Protein 8EBL (pdb70)

Secondary structure (DSSP, 8-state):
----PPP-BS-EEEE-SSEEEEE--EEEETTTTEEEEEPPTTEEEEEETTT--EEEEE-EESPPPP-BS-EEEEETTEEEEE--EETTEE---EEEEE----SSS-EEEEE--BSPPPPSEES-EEEEETTEEEEE--EESPP-S--SS-EEE-TTHHHHSSS--EEE--EEEEETTTTEEE----BS-PPPPBBS-EEEEETTEEEEEEEEETTEEEEEEEEEETTT-BEEEE--SS--PPP-BS-EEEEEETTEEEEE--B-TT--B---EEEEETTTTEEEEE--S-TT---BS-EEEE-TTSEEEEE--BSS-TTSGGG--B---EEEEE-/--PPP-BS-EEEESSSEEEEE--EEEETTTTEEEEEPPTTEEEEEETTT--EEEEE-EESPPPP-BS-EEEEETTEEEEE--EETTEE---EEEEE----SSS-EEEEE--BSPPPPSEES-EEEEETTEEEEEEEEESPP-S--SS-EEE-TTHHHHSSS--EEEEEEEEEETTTTEEE----BS-PPPP-BS-EEEEETTEEEEEEEEETTEEEEEEEEEETTT-BEEEE--SS--PPP-BS-EEEE-SSSEEEEE--B-TT--B---EEEEETTTTEEEEE--S-TT---BS-EEEE-TTSEEEEE--BSS-TTSGGG--B---EEEEE-/-GGGTT-/-GGGTT-

GO terms:
  GO:0005634 nucleus (C, IDA)
  GO:0043161 proteasome-mediated ubiquitin-dependent protein catabolic process (P, IDA)
  GO:0031462 Cul2-RING ubiquitin ligase complex (C, IDA)
  GO:0140627 ubiquitin-dependent protein catabolic process via the C-end degron rule pathway (P, IDA)
  GO:1990756 ubiquitin-like ligase-substrate adaptor activity (F, IDA)
  GO:0005634 nucleus (C, EXP)
  GO:0005515 protein binding (F, IPI)
  GO:0031965 nuclear membrane (C, IDA)
  GO:0005654 nucleoplasm (C, IDA)
  GO:0016604 nuclear body (C, IDA)

InterPro domains:
  IPR015915 Kelch-type beta-propeller [G3DSA:2.120.10.80] (8-208)
  IPR015915 Kelch-type beta-propeller [G3DSA:2.120.10.80] (209-404)
  IPR015915 Kelch-type beta-propeller [SSF117281] (28-165)
  IPR015915 Kelch-type beta-propeller [SSF117281] (191-355)

Organism: Homo sapiens (NCBI:txid9606)

Nearest PDB structures (foldseek):
  8ebl-assembly2_B  TM=1.003E+00  e=2.496E-65  Homo sapiens
  8ebm-assembly2_B  TM=9.962E-01  e=3.429E-60  Homo sapiens
  8sgf-assembly2_B  TM=9.951E-01  e=8.489E-59  Homo sapiens
  8ebn-assembly1_A-2  TM=9.986E-01  e=2.554E-58  Homo sapiens
  8sh2-assembly1_C  TM=9.860E-01  e=4.710E-55  Homo sapiens

Structure (mmCIF, N/CA/C/O backbone):
data_8EBL
#
_entry.id   8EBL
#
_cell.length_a   49.480
_cell.length_b   84.482
_cell.length_c   90.729
_cell.angle_alpha   90.000
_cell.angle_beta   90.000
_cell.angle_gamma   90.000
#
_symmetry.space_group_name_H-M   'P 1 21 1'
#
loop_
_entity.id
_entity.type
_entity.pdbx_description
1 polymer 'Kelch domain-containing protein 2'
2 polymer GLU-ASP-SER-HIS-LYS-GLU-SER-ASN-ASP-CYS-SER-CYS-GLY-GLY
3 water water
#
loop_
_atom_site.group_PDB
_atom_site.id
_atom_site.type_symbol
_atom_site.label_atom_id
_atom_site.label_alt_id
_atom_site.label_comp_id
_atom_site.label_asym_id
_atom_site.label_entity_id
_atom_site.label_seq_id
_atom_site.pdbx_PDB_ins_code
_atom_site.Cartn_x
_atom_site.Cartn_y
_atom_site.Cartn_z
_atom_site.occupancy
_atom_site.B_iso_or_equiv
_atom_site.auth_seq_id
_atom_site.auth_comp_id
_atom_site.auth_asym_id
_atom_site.auth_atom_id
_atom_site.pdbx_PDB_model_num
ATOM 1 N N . GLU A 1 13 ? 33.015 -10.501 24.508 1.00 52.86 25 GLU A N 1
ATOM 2 C CA . GLU A 1 13 ? 32.051 -10.510 25.601 1.00 52.19 25 GLU A CA 1
ATOM 3 C C . GLU A 1 13 ? 32.771 -10.684 26.923 1.00 51.34 25 GLU A C 1
ATOM 4 O O . GLU A 1 13 ? 32.209 -11.197 27.883 1.00 52.42 25 GLU A O 1
ATOM 6 N N . LEU A 1 14 ? 34.031 -10.255 26.961 1.00 49.92 26 LEU A N 1
ATOM 7 C CA . LEU A 1 14 ? 34.805 -10.376 28.187 1.00 47.31 26 LEU A CA 1
ATOM 8 C C . LEU A 1 14 ? 34.274 -9.440 29.271 1.00 41.14 26 LEU A C 1
ATOM 9 O O . LEU A 1 14 ? 33.974 -9.887 30.383 1.00 42.55 26 LEU A O 1
ATOM 14 N N . ALA A 1 15 ? 34.072 -8.158 28.950 1.00 33.75 27 ALA A N 1
ATOM 15 C CA . ALA A 1 15 ? 33.886 -7.160 29.999 1.00 29.03 27 ALA A CA 1
ATOM 16 C C . ALA A 1 15 ? 32.594 -7.359 30.784 1.00 25.88 27 ALA A C 1
ATOM 17 O O . ALA A 1 15 ? 31.513 -7.589 30.234 1.00 25.74 27 ALA A O 1
ATOM 19 N N . CYS A 1 16 ? 32.700 -7.188 32.101 1.00 24.62 28 CYS A N 1
ATOM 20 C CA . CYS A 1 16 ? 31.509 -7.239 32.927 1.00 23.33 28 CYS A CA 1
ATOM 21 C C . CYS A 1 16 ? 31.769 -6.469 34.213 1.00 20.11 28 CYS A C 1
ATOM 22 O O . CYS A 1 16 ? 32.870 -6.585 34.769 1.00 22.11 28 CYS A O 1
ATOM 25 N N . PRO A 1 17 ? 30.808 -5.687 34.692 1.00 17.91 29 PRO A N 1
ATOM 26 C CA . PRO A 1 17 ? 31.041 -4.906 35.918 1.00 16.57 29 PRO A CA 1
ATOM 27 C C . PRO A 1 17 ? 31.143 -5.812 37.131 1.00 15.85 29 PRO A C 1
ATOM 28 O O . PRO A 1 17 ? 30.579 -6.909 37.167 1.00 17.23 29 PRO A O 1
ATOM 32 N N . ALA A 1 18 ? 31.904 -5.367 38.126 1.00 14.93 30 ALA A N 1
ATOM 33 C CA . ALA A 1 18 ? 31.947 -6.043 39.423 1.00 15.23 30 ALA A CA 1
ATOM 34 C C . ALA A 1 18 ? 30.556 -6.086 40.051 1.00 14.16 30 ALA A C 1
ATOM 35 O O . ALA A 1 18 ? 29.721 -5.207 39.828 1.00 14.26 30 ALA A O 1
ATOM 37 N N . GLU A 1 19 ? 30.325 -7.093 40.908 1.00 13.68 31 GLU A N 1
ATOM 38 C CA . GLU A 1 19 ? 29.090 -7.172 41.665 1.00 13.87 31 GLU A CA 1
ATOM 39 C C . GLU A 1 19 ? 28.922 -5.996 42.614 1.00 13.44 31 GLU A C 1
ATOM 40 O O . GLU A 1 19 ? 29.898 -5.381 43.047 1.00 15.22 31 GLU A O 1
ATOM 46 N N . ARG A 1 20 ? 27.665 -5.657 42.885 1.00 12.53 32 ARG A N 1
ATOM 47 C CA . ARG A 1 20 ? 27.398 -4.462 43.702 1.00 12.20 32 ARG A CA 1
ATOM 48 C C . ARG A 1 20 ? 25.944 -4.446 44.130 1.00 12.47 32 ARG A C 1
ATOM 49 O O . ARG A 1 20 ? 25.097 -5.022 43.440 1.00 13.14 32 ARG A O 1
ATOM 57 N N . SER A 1 21 ? 25.662 -3.750 45.243 1.00 11.57 33 SER A N 1
ATOM 58 C CA . SER A 1 21 ? 24.317 -3.337 45.614 1.00 12.32 33 SER A CA 1
ATOM 59 C C . SER A 1 21 ? 24.292 -1.826 45.783 1.00 11.43 33 SER A C 1
ATOM 60 O O . SER A 1 21 ? 25.337 -1.181 45.971 1.00 11.88 33 SER A O 1
ATOM 63 N N . GLY A 1 22 ? 23.079 -1.253 45.732 1.00 11.17 34 GLY A N 1
ATOM 64 C CA . GLY A 1 22 ? 22.969 0.190 46.010 1.00 10.72 34 GLY A CA 1
ATOM 65 C C . GLY A 1 22 ? 23.506 1.069 44.912 1.00 10.41 34 GLY A C 1
ATOM 66 O O . GLY A 1 22 ? 23.640 2.289 45.121 1.00 11.89 34 GLY A O 1
ATOM 67 N N . HIS A 1 23 ? 23.773 0.528 43.739 1.00 10.96 35 HIS A N 1
ATOM 68 C CA . HIS A 1 23 ? 24.146 1.288 42.537 1.00 11.07 35 HIS A CA 1
ATOM 69 C C . HIS A 1 23 ? 22.916 1.961 41.953 1.00 11.50 35 HIS A C 1
ATOM 70 O O . HIS A 1 23 ? 21.782 1.749 42.411 1.00 11.87 35 HIS A O 1
ATOM 77 N N . VAL A 1 24 ? 23.152 2.783 40.933 1.00 12.09 36 VAL A N 1
ATOM 78 C CA . VAL A 1 24 ? 22.030 3.256 40.120 1.00 12.21 36 VAL A CA 1
ATOM 79 C C . VAL A 1 24 ? 22.125 2.628 38.737 1.00 13.36 36 VAL A C 1
ATOM 80 O O . VAL A 1 24 ? 23.218 2.253 38.254 1.00 13.43 36 VAL A O 1
ATOM 84 N N . ALA A 1 25 ? 20.982 2.540 38.092 1.00 13.94 37 ALA A N 1
ATOM 85 C CA . ALA A 1 25 ? 20.909 2.116 36.702 1.00 14.86 37 ALA A CA 1
ATOM 86 C C . ALA A 1 25 ? 19.777 2.890 36.068 1.00 16.06 37 ALA A C 1
ATOM 87 O O . ALA A 1 25 ? 18.639 2.901 36.577 1.00 19.75 37 ALA A O 1
ATOM 89 N N . VAL A 1 26 ? 20.086 3.510 34.935 1.00 14.85 38 VAL A N 1
ATOM 90 C CA . VAL A 1 26 ? 19.125 4.306 34.201 1.00 16.58 38 VAL A CA 1
ATOM 91 C C . VAL A 1 26 ? 19.225 3.941 32.729 1.00 17.61 38 VAL A C 1
ATOM 92 O O . VAL A 1 26 ? 20.258 3.460 32.261 1.00 18.48 38 VAL A O 1
ATOM 96 N N . SER A 1 27 ? 18.162 4.203 31.996 1.00 19.65 39 SER A N 1
ATOM 97 C CA . SER A 1 27 ? 18.087 3.708 30.634 1.00 21.24 39 SER A CA 1
ATOM 98 C C . SER A 1 27 ? 17.513 4.750 29.703 1.00 25.21 39 SER A C 1
ATOM 99 O O . SER A 1 27 ? 16.596 5.462 30.062 1.00 27.19 39 SER A O 1
ATOM 102 N N . ASP A 1 28 ? 18.021 4.752 28.461 1.00 27.11 40 ASP A N 1
ATOM 103 C CA . ASP A 1 28 ? 17.452 5.530 27.368 1.00 30.61 40 ASP A CA 1
ATOM 104 C C . ASP A 1 28 ? 16.615 4.645 26.452 1.00 31.52 40 ASP A C 1
ATOM 105 O O . ASP A 1 28 ? 16.208 5.094 25.370 1.00 37.28 40 ASP A O 1
ATOM 110 N N . GLY A 1 29 ? 16.340 3.406 26.877 1.00 32.48 41 GLY A N 1
ATOM 111 C CA . GLY A 1 29 ? 15.590 2.398 26.132 1.00 33.40 41 GLY A CA 1
ATOM 112 C C . GLY A 1 29 ? 16.436 1.435 25.329 1.00 32.53 41 GLY A C 1
ATOM 113 O O . GLY A 1 29 ? 15.964 0.327 24.991 1.00 31.43 41 GLY A O 1
ATOM 114 N N . ARG A 1 30 ? 17.669 1.838 25.003 1.00 30.38 42 ARG A N 1
ATOM 115 C CA . ARG A 1 30 ? 18.647 1.038 24.272 1.00 29.80 42 ARG A CA 1
ATOM 116 C C . ARG A 1 30 ? 19.893 0.752 25.096 1.00 25.85 42 ARG A C 1
ATOM 117 O O . ARG A 1 30 ? 20.502 -0.308 24.958 1.00 28.87 42 ARG A O 1
ATOM 125 N N . HIS A 1 31 ? 20.284 1.664 25.974 1.00 20.66 43 HIS A N 1
ATOM 126 C CA . HIS A 1 31 ? 21.431 1.462 26.830 1.00 19.10 43 HIS A CA 1
ATOM 127 C C . HIS A 1 31 ? 20.982 1.562 28.274 1.00 18.25 43 HIS A C 1
ATOM 128 O O . HIS A 1 31 ? 20.072 2.345 28.609 1.00 20.73 43 HIS A O 1
ATOM 135 N N . MET A 1 32 ? 21.642 0.791 29.118 1.00 17.70 44 MET A N 1
ATOM 136 C CA . MET A 1 32 ? 21.453 0.906 30.548 1.00 17.60 44 MET A CA 1
ATOM 137 C C . MET A 1 32 ? 22.775 1.362 31.135 1.00 15.77 44 MET A C 1
ATOM 138 O O . MET A 1 32 ? 23.797 0.697 30.986 1.00 17.34 44 MET A O 1
ATOM 143 N N . PHE A 1 33 ? 22.769 2.525 31.785 1.00 15.35 45 PHE A N 1
ATOM 144 C CA . PHE A 1 33 ? 23.973 3.108 32.368 1.00 15.72 45 PHE A CA 1
ATOM 145 C C . PHE A 1 33 ? 23.982 2.785 33.848 1.00 14.96 45 PHE A C 1
ATOM 146 O O . PHE A 1 33 ? 23.003 3.067 34.567 1.00 15.90 45 PHE A O 1
ATOM 154 N N . VAL A 1 34 ? 25.089 2.220 34.317 1.00 14.34 46 VAL A N 1
ATOM 155 C CA . VAL A 1 34 ? 25.241 1.747 35.693 1.00 13.37 46 VAL A CA 1
ATOM 156 C C . VAL A 1 34 ? 26.384 2.495 36.363 1.00 13.14 46 VAL A C 1
ATOM 157 O O . VAL A 1 34 ? 27.486 2.611 35.801 1.00 14.44 46 VAL A O 1
ATOM 161 N N . TRP A 1 35 ? 26.126 3.008 37.574 1.00 12.96 47 TRP A N 1
ATOM 162 C CA . TRP A 1 35 ? 27.130 3.753 38.309 1.00 12.39 47 TRP A CA 1
ATOM 163 C C . TRP A 1 35 ? 27.040 3.414 39.787 1.00 11.95 47 TRP A C 1
ATOM 164 O O . TRP A 1 35 ? 25.948 3.224 40.339 1.00 12.74 47 TRP A O 1
ATOM 175 N N . GLY A 1 36 ? 28.188 3.412 40.434 1.00 12.74 48 GLY A N 1
ATOM 176 C CA . GLY A 1 36 ? 28.242 3.463 41.882 1.00 12.16 48 GLY A CA 1
ATOM 177 C C . GLY A 1 36 ? 27.883 2.138 42.561 1.00 11.56 48 GLY A C 1
ATOM 178 O O . GLY A 1 36 ? 28.047 1.039 41.994 1.00 12.62 48 GLY A O 1
ATOM 179 N N . GLY A 1 37 ? 27.381 2.250 43.819 1.00 11.29 49 GLY A N 1
ATOM 180 C CA . GLY A 1 37 ? 27.107 1.102 44.669 1.00 11.46 49 GLY A CA 1
ATOM 181 C C . GLY A 1 37 ? 28.285 0.699 45.503 1.00 11.55 49 GLY A C 1
ATOM 182 O O . GLY A 1 37 ? 29.339 1.359 45.526 1.00 13.35 49 GLY A O 1
ATOM 183 N N . TYR A 1 38 ? 28.111 -0.406 46.231 1.00 11.77 50 TYR A N 1
ATOM 184 C CA . TYR A 1 38 ? 29.176 -0.946 47.086 1.00 12.07 50 TYR A CA 1
ATOM 185 C C . TYR A 1 38 ? 29.201 -2.464 46.996 1.00 11.35 50 TYR A C 1
ATOM 186 O O . TYR A 1 38 ? 28.216 -3.080 46.570 1.00 11.91 50 TYR A O 1
ATOM 195 N N . LYS A 1 39 ? 30.329 -3.044 47.440 1.00 12.67 51 LYS A N 1
ATOM 196 C CA . LYS A 1 39 ? 30.481 -4.477 47.526 1.00 12.98 51 LYS A CA 1
ATOM 197 C C . LYS A 1 39 ? 31.385 -4.782 48.705 1.00 13.42 51 LYS A C 1
ATOM 198 O O . LYS A 1 39 ? 31.607 -3.911 49.564 1.00 13.74 51 LYS A O 1
ATOM 204 N N . SER A 1 40 ? 31.845 -6.034 48.820 1.00 13.52 52 SER A N 1
ATOM 205 C CA . SER A 1 40 ? 32.772 -6.427 49.863 1.00 14.79 52 SER A CA 1
ATOM 206 C C . SER A 1 40 ? 34.156 -6.666 49.268 1.00 15.70 52 SER A C 1
ATOM 207 O O . SER A 1 40 ? 34.298 -7.054 48.092 1.00 18.58 52 SER A O 1
ATOM 210 N N . ASN A 1 41 ? 35.167 -6.491 50.082 1.00 18.24 53 ASN A N 1
ATOM 211 C CA . ASN A 1 41 ? 36.529 -6.903 49.765 1.00 18.83 53 ASN A CA 1
ATOM 212 C C . ASN A 1 41 ? 36.890 -7.871 50.885 1.00 19.27 53 ASN A C 1
ATOM 213 O O . ASN A 1 41 ? 37.284 -7.446 51.971 1.00 21.83 53 ASN A O 1
ATOM 218 N N . GLN A 1 42 ? 36.733 -9.168 50.637 1.00 19.99 54 GLN A N 1
ATOM 219 C CA . GLN A 1 42 ? 36.842 -10.142 51.726 1.00 21.74 54 GLN A CA 1
ATOM 220 C C . GLN A 1 42 ? 38.271 -10.276 52.215 1.00 23.99 54 GLN A C 1
ATOM 221 O O . GLN A 1 42 ? 38.508 -10.453 53.423 1.00 26.12 54 GLN A O 1
ATOM 227 N N . VAL A 1 43 ? 39.239 -10.105 51.319 1.00 24.45 55 VAL A N 1
ATOM 228 C CA . VAL A 1 43 ? 40.636 -10.195 51.740 1.00 26.49 55 VAL A CA 1
ATOM 229 C C . VAL A 1 43 ? 40.958 -9.127 52.783 1.00 26.23 55 VAL A C 1
ATOM 230 O O . VAL A 1 43 ? 41.648 -9.394 53.775 1.00 28.65 55 VAL A O 1
ATOM 234 N N . ARG A 1 44 ? 40.482 -7.906 52.572 1.00 27.45 56 ARG A N 1
ATOM 235 C CA . ARG A 1 44 ? 40.722 -6.803 53.497 1.00 28.26 56 ARG A CA 1
ATOM 236 C C . ARG A 1 44 ? 39.675 -6.693 54.594 1.00 27.67 56 ARG A C 1
ATOM 237 O O . ARG A 1 44 ? 39.796 -5.823 55.463 1.00 28.65 56 ARG A O 1
ATOM 245 N N . GLY A 1 45 ? 38.648 -7.533 54.585 1.00 26.35 57 GLY A N 1
ATOM 246 C CA . GLY A 1 45 ? 37.615 -7.407 55.603 1.00 26.85 57 GLY A CA 1
ATOM 247 C C . GLY A 1 45 ? 36.811 -6.124 55.530 1.00 24.74 57 GLY A C 1
ATOM 248 O O . GLY A 1 45 ? 36.328 -5.638 56.559 1.00 26.42 57 GLY A O 1
ATOM 249 N N . LEU A 1 46 ? 36.559 -5.625 54.325 1.00 22.24 58 LEU A N 1
ATOM 250 C CA . LEU A 1 46 ? 35.826 -4.368 54.108 1.00 21.55 58 LEU A CA 1
ATOM 251 C C . LEU A 1 46 ? 34.476 -4.676 53.486 1.00 20.14 58 LEU A C 1
ATOM 252 O O . LEU A 1 46 ? 34.415 -5.253 52.398 1.00 22.56 58 LEU A O 1
ATOM 257 N N . TYR A 1 47 ? 33.390 -4.301 54.151 1.00 21.26 59 TYR A N 1
ATOM 258 C CA . TYR A 1 47 ? 32.035 -4.605 53.671 1.00 21.01 59 TYR A CA 1
ATOM 259 C C . TYR A 1 47 ? 31.288 -3.384 53.152 1.00 20.72 59 TYR A C 1
ATOM 260 O O . TYR A 1 47 ? 30.124 -3.484 52.799 1.00 20.98 59 TYR A O 1
ATOM 269 N N . ASP A 1 48 ? 31.936 -2.241 53.136 1.00 20.77 60 ASP A N 1
ATOM 270 C CA . ASP A 1 48 ? 31.462 -0.988 52.549 1.00 22.34 60 ASP A CA 1
ATOM 271 C C . ASP A 1 48 ? 32.440 -0.530 51.484 1.00 20.25 60 ASP A C 1
ATOM 272 O O . ASP A 1 48 ? 32.855 0.634 51.426 1.00 22.05 60 ASP A O 1
ATOM 277 N N . PHE A 1 49 ? 32.784 -1.437 50.587 1.00 16.90 61 PHE A N 1
ATOM 278 C CA . PHE A 1 49 ? 33.783 -1.154 49.565 1.00 16.58 61 PHE A CA 1
ATOM 279 C C . PHE A 1 49 ? 33.077 -0.534 48.360 1.00 15.64 61 PHE A C 1
ATOM 280 O O . PHE A 1 49 ? 32.527 -1.225 47.510 1.00 16.37 61 PHE A O 1
ATOM 288 N N . TYR A 1 50 ? 33.105 0.807 48.283 1.00 15.88 62 TYR A N 1
ATOM 289 C CA . TYR A 1 50 ? 32.362 1.494 47.218 1.00 15.18 62 TYR A CA 1
ATOM 290 C C . TYR A 1 50 ? 33.042 1.245 45.874 1.00 14.97 62 TYR A C 1
ATOM 291 O O . TYR A 1 50 ? 34.272 1.223 45.770 1.00 17.62 62 TYR A O 1
ATOM 300 N N . LEU A 1 51 ? 32.237 1.106 44.845 1.00 14.72 63 LEU A N 1
ATOM 301 C CA . LEU A 1 51 ? 32.761 0.922 43.507 1.00 14.91 63 LEU A CA 1
ATOM 302 C C . LEU A 1 51 ? 33.358 2.229 42.968 1.00 15.48 63 LEU A C 1
ATOM 303 O O . LEU A 1 51 ? 33.039 3.338 43.458 1.00 16.71 63 LEU A O 1
ATOM 308 N N . PRO A 1 52 ? 34.277 2.146 42.016 1.00 15.85 64 PRO A N 1
ATOM 309 C CA . PRO A 1 52 ? 35.038 3.346 41.586 1.00 17.02 64 PRO A CA 1
ATOM 310 C C . PRO A 1 52 ? 34.153 4.468 41.059 1.00 16.02 64 PRO A C 1
ATOM 311 O O . PRO A 1 52 ? 33.293 4.239 40.200 1.00 17.48 64 PRO A O 1
ATOM 315 N N . ARG A 1 53 ? 34.399 5.691 41.545 1.00 17.10 65 ARG A N 1
ATOM 316 C CA . ARG A 1 53 ? 33.530 6.804 41.197 1.00 16.31 65 ARG A CA 1
ATOM 317 C C . ARG A 1 53 ? 33.605 7.175 39.716 1.00 16.26 65 ARG A C 1
ATOM 318 O O . ARG A 1 53 ? 32.610 7.674 39.162 1.00 16.35 65 ARG A O 1
ATOM 326 N N . GLU A 1 54 ? 34.764 6.983 39.059 1.00 17.41 66 GLU A N 1
ATOM 327 C CA . GLU A 1 54 ? 34.924 7.478 37.695 1.00 17.95 66 GLU A CA 1
ATOM 328 C C . GLU A 1 54 ? 34.394 6.483 36.653 1.00 19.61 66 GLU A C 1
ATOM 329 O O . GLU A 1 54 ? 34.291 6.820 35.478 1.00 22.06 66 GLU A O 1
ATOM 335 N N . GLU A 1 55 ? 34.038 5.270 37.051 1.00 16.83 67 GLU A N 1
ATOM 336 C CA . GLU A 1 55 ? 33.542 4.286 36.080 1.00 17.15 67 GLU A CA 1
ATOM 337 C C . GLU A 1 55 ? 32.070 4.522 35.784 1.00 17.00 67 GLU A C 1
ATOM 338 O O . GLU A 1 55 ? 31.291 4.886 36.667 1.00 20.07 67 GLU A O 1
ATOM 344 N N . LEU A 1 56 ? 31.693 4.349 34.529 1.00 15.68 68 LEU A N 1
ATOM 345 C CA . LEU A 1 56 ? 30.304 4.283 34.121 1.00 15.56 68 LEU A CA 1
ATOM 346 C C . LEU A 1 56 ? 30.206 3.052 33.220 1.00 16.14 68 LEU A C 1
ATOM 347 O O . LEU A 1 56 ? 30.956 2.919 32.244 1.00 19.89 68 LEU A O 1
ATOM 352 N N . TRP A 1 57 ? 29.316 2.137 33.566 1.00 14.38 69 TRP A N 1
ATOM 353 C CA . TRP A 1 57 ? 29.184 0.906 32.779 1.00 14.69 69 TRP A CA 1
ATOM 354 C C . TRP A 1 57 ? 27.967 1.025 31.900 1.00 14.32 69 TRP A C 1
ATOM 355 O O . TRP A 1 57 ? 26.902 1.416 32.383 1.00 17.47 69 TRP A O 1
ATOM 366 N N . ILE A 1 58 ? 28.095 0.662 30.630 1.00 14.23 70 ILE A N 1
ATOM 367 C CA . ILE A 1 58 ? 26.990 0.760 29.695 1.00 15.16 70 ILE A CA 1
ATOM 368 C C . ILE A 1 58 ? 26.655 -0.653 29.246 1.00 14.79 70 ILE A C 1
ATOM 369 O O . ILE A 1 58 ? 27.491 -1.326 28.610 1.00 15.72 70 ILE A O 1
ATOM 374 N N . TYR A 1 59 ? 25.437 -1.095 29.533 1.00 14.78 71 TYR A N 1
ATOM 375 C CA . TYR A 1 59 ? 24.939 -2.392 29.077 1.00 15.78 71 TYR A CA 1
ATOM 376 C C . TYR A 1 59 ? 24.120 -2.128 27.823 1.00 16.08 71 TYR A C 1
ATOM 377 O O . TYR A 1 59 ? 23.165 -1.328 27.853 1.00 17.28 71 TYR A O 1
ATOM 386 N N . ASN A 1 60 ? 24.509 -2.743 26.704 1.00 16.21 72 ASN A N 1
ATOM 387 C CA . ASN A 1 60 ? 23.750 -2.551 25.477 1.00 18.52 72 ASN A CA 1
ATOM 388 C C . ASN A 1 60 ? 22.620 -3.570 25.454 1.00 20.19 72 ASN A C 1
ATOM 389 O O . ASN A 1 60 ? 22.858 -4.788 25.478 1.00 19.78 72 ASN A O 1
ATOM 394 N N . MET A 1 61 ? 21.392 -3.073 25.386 1.00 24.10 73 MET A N 1
ATOM 395 C CA . MET A 1 61 ? 20.249 -3.947 25.546 1.00 28.28 73 MET A CA 1
ATOM 396 C C . MET A 1 61 ? 20.068 -4.859 24.333 1.00 30.00 73 MET A C 1
ATOM 397 O O . MET A 1 61 ? 19.535 -5.963 24.480 1.00 33.93 73 MET A O 1
ATOM 402 N N . GLU A 1 62 ? 20.513 -4.429 23.148 1.00 28.62 74 GLU A N 1
ATOM 403 C CA . GLU A 1 62 ? 20.407 -5.308 21.969 1.00 30.59 74 GLU A CA 1
ATOM 404 C C . GLU A 1 62 ? 21.494 -6.380 21.943 1.00 27.92 74 GLU A C 1
ATOM 405 O O . GLU A 1 62 ? 21.213 -7.554 21.674 1.00 30.08 74 GLU A O 1
ATOM 411 N N . THR A 1 63 ? 22.740 -6.033 22.211 1.00 25.85 75 THR A N 1
ATOM 412 C CA . THR A 1 63 ? 23.800 -7.019 22.093 1.00 25.31 75 THR A CA 1
ATOM 413 C C . THR A 1 63 ? 24.052 -7.793 23.379 1.00 24.71 75 THR A C 1
ATOM 414 O O . THR A 1 63 ? 24.713 -8.838 23.344 1.00 27.08 75 THR A O 1
ATOM 418 N N . GLY A 1 64 ? 23.575 -7.302 24.518 1.00 22.59 76 GLY A N 1
ATOM 419 C CA . GLY A 1 64 ? 23.876 -7.970 25.785 1.00 22.36 76 GLY A CA 1
ATOM 420 C C . GLY A 1 64 ? 25.292 -7.799 26.279 1.00 21.48 76 GLY A C 1
ATOM 421 O O . GLY A 1 64 ? 25.718 -8.520 27.194 1.00 25.15 76 GLY A O 1
ATOM 422 N N . ARG A 1 65 ? 26.053 -6.869 25.698 1.00 18.48 77 ARG A N 1
ATOM 423 C CA . ARG A 1 65 ? 27.432 -6.652 26.089 1.00 18.41 77 ARG A CA 1
ATOM 424 C C . ARG A 1 65 ? 27.606 -5.383 26.896 1.00 17.71 77 ARG A C 1
ATOM 425 O O . ARG A 1 65 ? 26.814 -4.432 26.774 1.00 18.70 77 ARG A O 1
ATOM 433 N N . TRP A 1 66 ? 28.680 -5.359 27.675 1.00 18.20 78 TRP A N 1
ATOM 434 C CA . TRP A 1 66 ? 29.014 -4.241 28.534 1.00 16.19 78 TRP A CA 1
ATOM 435 C C . TRP A 1 66 ? 30.219 -3.484 28.000 1.00 17.81 78 TRP A C 1
ATOM 436 O O . TRP A 1 66 ? 31.150 -4.077 27.450 1.00 19.81 78 TRP A O 1
ATOM 447 N N . LYS A 1 67 ? 30.227 -2.166 28.221 1.00 16.55 79 LYS A N 1
ATOM 448 C CA . LYS A 1 67 ? 31.401 -1.347 27.965 1.00 16.05 79 LYS A CA 1
ATOM 449 C C . LYS A 1 67 ? 31.630 -0.467 29.184 1.00 15.45 79 LYS A C 1
ATOM 450 O O . LYS A 1 67 ? 30.688 0.16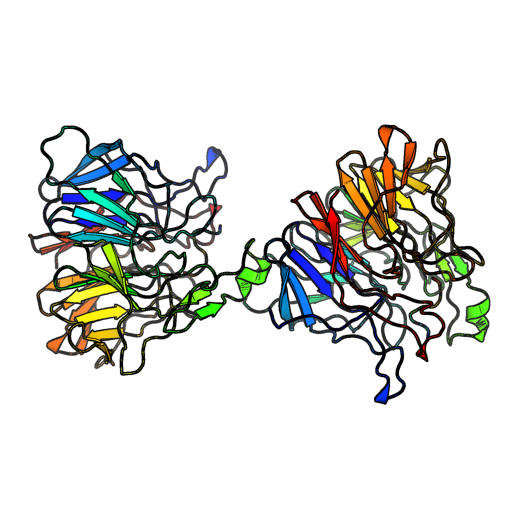3 29.689 1.00 16.46 79 LYS A O 1
ATOM 456 N N . LYS A 1 68 ? 32.872 -0.413 29.648 1.00 15.88 80 LYS A N 1
ATOM 457 C CA . LYS A 1 68 ? 33.259 0.464 30.747 1.00 15.67 80 LYS A CA 1
ATOM 458 C C . LYS A 1 68 ? 33.847 1.762 30.197 1.00 16.48 80 LYS A C 1
ATOM 459 O O . LYS A 1 68 ? 34.736 1.748 29.344 1.00 18.35 80 LYS A O 1
ATOM 465 N N . ILE A 1 69 ? 33.362 2.890 30.703 1.00 19.18 81 ILE A N 1
ATOM 466 C CA . ILE A 1 69 ? 33.825 4.221 30.334 1.00 21.96 81 ILE A CA 1
ATOM 467 C C . ILE A 1 69 ? 34.423 4.862 31.576 1.00 20.13 81 ILE A C 1
ATOM 468 O O . ILE A 1 69 ? 33.926 4.642 32.673 1.00 21.74 81 ILE A O 1
ATOM 473 N N . ASN A 1 70 ? 35.482 5.645 31.423 1.00 20.85 82 ASN A N 1
ATOM 474 C CA . ASN A 1 70 ? 35.981 6.467 32.522 1.00 22.50 82 ASN A CA 1
ATOM 475 C C . ASN A 1 70 ? 35.564 7.897 32.295 1.00 21.34 82 ASN A C 1
ATOM 476 O O . ASN A 1 70 ? 35.922 8.490 31.264 1.00 24.57 82 ASN A O 1
ATOM 481 N N . THR A 1 71 ? 34.792 8.429 33.238 1.00 20.06 83 THR A N 1
ATOM 482 C CA . THR A 1 71 ? 34.290 9.788 33.084 1.00 20.52 83 THR A CA 1
ATOM 483 C C . THR A 1 71 ? 35.232 10.777 33.727 1.00 21.78 83 THR A C 1
ATOM 484 O O . THR A 1 71 ? 36.093 10.428 34.525 1.00 23.55 83 THR A O 1
ATOM 488 N N . GLU A 1 72 ? 35.091 12.030 33.312 1.00 22.13 84 GLU A N 1
ATOM 489 C CA . GLU A 1 72 ? 35.870 13.120 33.890 1.00 24.79 84 GLU A CA 1
ATOM 490 C C . GLU A 1 72 ? 34.952 14.236 34.377 1.00 24.34 84 GLU A C 1
ATOM 491 O O . GLU A 1 72 ? 33.741 14.061 34.507 1.00 25.67 84 GLU A O 1
ATOM 497 N N . GLY A 1 73 ? 35.526 15.405 34.688 1.00 25.55 85 GLY A N 1
ATOM 498 C CA . GLY A 1 73 ? 34.719 16.506 35.187 1.00 26.18 85 GLY A CA 1
ATOM 499 C C . GLY A 1 73 ? 34.514 16.449 36.693 1.00 25.02 85 GLY A C 1
ATOM 500 O O . GLY A 1 73 ? 35.419 16.029 37.414 1.00 27.28 85 GLY A O 1
ATOM 501 N N . ASP A 1 74 ? 33.371 16.923 37.190 1.00 24.68 86 ASP A N 1
ATOM 502 C CA . ASP A 1 74 ? 33.110 16.969 38.635 1.00 25.28 86 ASP A CA 1
ATOM 503 C C . ASP A 1 74 ? 32.531 15.615 39.023 1.00 23.23 86 ASP A C 1
ATOM 504 O O . ASP A 1 74 ? 31.337 15.459 39.272 1.00 24.02 86 ASP A O 1
ATOM 509 N N . VAL A 1 75 ? 33.398 14.617 39.023 1.00 20.98 87 VAL A N 1
ATOM 510 C CA . VAL A 1 75 ? 32.909 13.254 39.250 1.00 18.99 87 VAL A CA 1
ATOM 511 C C . VAL A 1 75 ? 32.331 13.158 40.655 1.00 19.23 87 VAL A C 1
ATOM 512 O O . VAL A 1 75 ? 32.983 13.639 41.612 1.00 20.15 87 VAL A O 1
ATOM 516 N N . PRO A 1 76 ? 31.132 12.601 40.836 1.00 17.96 88 PRO A N 1
ATOM 517 C CA . PRO A 1 76 ? 30.573 12.481 42.182 1.00 17.26 88 PRO A CA 1
ATOM 518 C C . PRO A 1 76 ? 31.431 11.576 43.037 1.00 16.90 88 PRO A C 1
ATOM 519 O O . PRO A 1 76 ? 32.189 10.760 42.498 1.00 17.58 88 PRO A O 1
ATOM 523 N N . PRO A 1 77 ? 31.356 11.701 44.346 1.00 16.59 89 PRO A N 1
ATOM 524 C CA . PRO A 1 77 ? 32.001 10.714 45.218 1.00 16.52 89 PRO A CA 1
ATOM 525 C C . PRO A 1 77 ? 31.358 9.356 45.004 1.00 14.37 89 PRO A C 1
ATOM 526 O O . PRO A 1 77 ? 30.201 9.267 44.605 1.00 15.06 89 PRO A O 1
ATOM 530 N N . SER A 1 78 ? 32.124 8.290 45.253 1.00 16.13 90 SER A N 1
ATOM 531 C CA . SER A 1 78 ? 31.531 6.952 45.240 1.00 15.92 90 SER A CA 1
ATOM 532 C C . SER A 1 78 ? 30.408 6.876 46.286 1.00 14.75 90 SER A C 1
ATOM 533 O O . SER A 1 78 ? 30.600 7.299 47.443 1.00 16.40 90 SER A O 1
ATOM 536 N N . MET A 1 79 ? 29.242 6.360 45.900 1.00 14.01 91 MET A N 1
ATOM 537 C CA . MET A 1 79 ? 28.073 6.372 46.771 1.00 12.84 91 MET A CA 1
ATOM 538 C C . MET A 1 79 ? 27.190 5.159 46.541 1.00 12.50 91 MET A C 1
ATOM 539 O O . MET A 1 79 ? 27.090 4.630 45.421 1.00 12.84 91 MET A O 1
ATOM 544 N N . SER A 1 80 ? 26.529 4.730 47.610 1.00 12.27 92 SER A N 1
ATOM 545 C CA . SER A 1 80 ? 25.395 3.839 47.538 1.00 11.90 92 SER A CA 1
ATOM 546 C C . SER A 1 80 ? 24.107 4.615 47.770 1.00 10.78 92 SER A C 1
ATOM 547 O O . SER A 1 80 ? 24.125 5.692 48.398 1.00 12.41 92 SER A O 1
ATOM 550 N N . GLY A 1 81 ? 23.021 4.114 47.248 1.00 10.79 93 GLY A N 1
ATOM 551 C CA . GLY A 1 81 ? 21.728 4.675 47.555 1.00 11.74 93 GLY A CA 1
ATOM 552 C C . GLY A 1 81 ? 21.376 5.982 46.848 1.00 11.68 93 GLY A C 1
ATOM 553 O O . GLY A 1 81 ? 20.369 6.627 47.246 1.00 12.26 93 GLY A O 1
ATOM 554 N N . SER A 1 82 ? 22.155 6.412 45.848 1.00 11.08 94 SER A N 1
ATOM 555 C CA . SER A 1 82 ? 21.791 7.611 45.099 1.00 11.44 94 SER A CA 1
ATOM 556 C C . SER A 1 82 ? 20.528 7.382 44.281 1.00 12.34 94 SER A C 1
ATOM 557 O O . SER A 1 82 ? 20.139 6.267 43.976 1.00 13.11 94 SER A O 1
ATOM 560 N N . CYS A 1 83 ? 19.899 8.481 43.867 1.00 13.07 95 CYS A N 1
ATOM 561 C CA . CYS A 1 83 ? 18.665 8.441 43.093 1.00 14.19 95 CYS A CA 1
ATOM 562 C C . CYS A 1 83 ? 18.961 9.062 41.741 1.00 15.22 95 CYS A C 1
ATOM 563 O O . CYS A 1 83 ? 19.276 10.256 41.661 1.00 17.30 95 CYS A O 1
ATOM 566 N N . ALA A 1 84 ? 18.808 8.292 40.672 1.00 14.91 96 ALA A N 1
ATOM 567 C CA . ALA A 1 84 ? 19.172 8.741 39.338 1.00 15.42 96 ALA A CA 1
ATOM 568 C C . ALA A 1 84 ? 18.053 8.474 38.351 1.00 16.79 96 ALA A C 1
ATOM 569 O O . ALA A 1 84 ? 17.217 7.569 38.529 1.00 18.23 96 ALA A O 1
ATOM 571 N N . VAL A 1 85 ? 18.077 9.242 37.269 1.00 18.16 97 VAL A N 1
ATOM 572 C CA . VAL A 1 85 ? 17.138 9.018 36.180 1.00 20.64 97 VAL A CA 1
ATOM 573 C C . VAL A 1 85 ? 17.781 9.563 34.915 1.00 21.69 97 VAL A C 1
ATOM 574 O O . VAL A 1 85 ? 18.689 10.396 34.961 1.00 27.82 97 VAL A O 1
ATOM 578 N N . CYS A 1 86 ? 17.368 9.024 33.784 1.00 20.48 98 CYS A N 1
ATOM 579 C CA . CYS A 1 86 ? 17.808 9.513 32.484 1.00 22.37 98 CYS A CA 1
ATOM 580 C C . CYS A 1 86 ? 16.604 10.116 31.791 1.00 26.31 98 CYS A C 1
ATOM 581 O O . CYS A 1 86 ? 15.600 9.434 31.579 1.00 27.43 98 CYS A O 1
ATOM 584 N N . VAL A 1 87 ? 16.683 11.411 31.492 1.00 27.79 99 VAL A N 1
ATOM 585 C CA . VAL A 1 87 ? 15.628 12.126 30.751 1.00 29.55 99 VAL A CA 1
ATOM 586 C C . VAL A 1 87 ? 16.257 12.798 29.538 1.00 31.55 99 VAL A C 1
ATOM 587 O O . VAL A 1 87 ? 17.193 13.591 29.679 1.00 33.70 99 VAL A O 1
ATOM 591 N N . ASP A 1 88 ? 15.750 12.472 28.351 1.00 34.75 100 ASP A N 1
ATOM 592 C CA . ASP A 1 88 ? 16.282 13.021 27.092 1.00 37.31 100 ASP A CA 1
ATOM 593 C C . ASP A 1 88 ? 17.797 12.883 26.992 1.00 35.43 100 ASP A C 1
ATOM 594 O O . ASP A 1 88 ? 18.503 13.832 26.621 1.00 34.51 100 ASP A O 1
ATOM 599 N N . ARG A 1 89 ? 18.310 11.720 27.410 1.00 34.56 101 ARG A N 1
ATOM 600 C CA . ARG A 1 89 ? 19.707 11.372 27.243 1.00 32.02 101 ARG A CA 1
ATOM 601 C C . ARG A 1 89 ? 20.627 12.127 28.199 1.00 30.52 101 ARG A C 1
ATOM 602 O O . ARG A 1 89 ? 21.864 12.061 28.056 1.00 31.73 101 ARG A O 1
ATOM 610 N N . VAL A 1 90 ? 20.073 12.753 29.221 1.00 28.63 102 VAL A N 1
ATOM 611 C CA . VAL A 1 90 ? 20.848 13.386 30.289 1.00 26.59 102 VAL A CA 1
ATOM 612 C C . VAL A 1 90 ? 20.654 12.536 31.525 1.00 25.76 102 VAL A C 1
ATOM 613 O O . VAL A 1 90 ? 19.510 12.272 31.903 1.00 26.12 102 VAL A O 1
ATOM 617 N N . LEU A 1 91 ? 21.762 12.152 32.167 1.00 22.87 103 LEU A N 1
ATOM 618 C CA A LEU A 1 91 ? 21.715 11.430 33.441 0.51 22.39 103 LEU A CA 1
ATOM 619 C CA B LEU A 1 91 ? 21.715 11.421 33.433 0.49 22.26 103 LEU A CA 1
ATOM 620 C C . LEU A 1 91 ? 21.733 12.451 34.562 1.00 22.17 103 LEU A C 1
ATOM 621 O O . LEU A 1 91 ? 22.568 13.367 34.557 1.00 23.91 103 LEU A O 1
ATOM 630 N N . TYR A 1 92 ? 20.777 12.340 35.486 1.00 20.78 104 TYR A N 1
ATOM 631 C CA . TYR A 1 92 ? 20.689 13.232 36.642 1.00 19.82 104 TYR A CA 1
ATOM 632 C C . TYR A 1 92 ? 20.802 12.372 37.887 1.00 17.91 104 TYR A C 1
ATOM 633 O O . TYR A 1 92 ? 20.252 11.264 37.933 1.00 19.75 104 TYR A O 1
ATOM 642 N N . LEU A 1 93 ? 21.600 12.807 38.850 1.00 17.07 105 LEU A N 1
ATOM 643 C CA . LEU A 1 93 ? 21.911 12.013 40.035 1.00 16.23 105 LEU A CA 1
ATOM 644 C C . LEU A 1 93 ? 21.785 12.884 41.272 1.00 15.42 105 LEU A C 1
ATOM 645 O O . LEU A 1 93 ? 22.368 13.985 41.331 1.00 17.70 105 LEU A O 1
ATOM 650 N N . PHE A 1 94 ? 20.970 12.449 42.245 1.00 15.00 106 PHE A N 1
ATOM 651 C CA . PHE A 1 94 ? 20.707 13.209 43.460 1.00 13.63 106 PHE A CA 1
ATOM 652 C C . PHE A 1 94 ? 20.961 12.319 44.675 1.00 12.26 106 PHE A C 1
ATOM 653 O O . PHE A 1 94 ? 20.579 11.139 44.700 1.00 13.39 106 PHE A O 1
ATOM 661 N N . GLY A 1 95 ? 21.544 12.901 45.721 1.00 13.02 107 GLY A N 1
ATOM 662 C CA . GLY A 1 95 ? 21.631 12.233 47.005 1.00 13.82 107 GLY A CA 1
ATOM 663 C C . GLY A 1 95 ? 22.597 11.045 47.006 1.00 13.08 107 GLY A C 1
ATOM 664 O O . GLY A 1 95 ? 23.408 10.866 46.078 1.00 13.34 107 GLY A O 1
ATOM 665 N N . GLY A 1 96 ? 22.490 10.214 48.041 1.00 12.72 108 GLY A N 1
ATOM 666 C CA . GLY A 1 96 ? 23.365 9.063 48.208 1.00 12.88 108 GLY A CA 1
ATOM 667 C C . GLY A 1 96 ? 24.073 9.072 49.545 1.00 12.90 108 GLY A C 1
ATOM 668 O O . GLY A 1 96 ? 23.938 9.987 50.384 1.00 13.35 108 GLY A O 1
ATOM 669 N N . HIS A 1 97 ? 24.905 8.073 49.720 1.00 12.64 109 HIS A N 1
ATOM 670 C CA . HIS A 1 97 ? 25.710 7.855 50.895 1.00 11.79 109 HIS A CA 1
ATOM 671 C C . HIS A 1 97 ? 27.126 7.584 50.450 1.00 11.75 109 HIS A C 1
ATOM 672 O O . HIS A 1 97 ? 27.377 6.547 49.834 1.00 13.38 109 HIS A O 1
ATOM 679 N N . HIS A 1 98 ? 28.052 8.489 50.760 1.00 14.54 110 HIS A N 1
ATOM 680 C CA . HIS A 1 98 ? 29.487 8.279 50.567 1.00 15.40 110 HIS A CA 1
ATOM 681 C C . HIS A 1 98 ? 30.151 7.905 51.890 1.00 17.09 110 HIS A C 1
ATOM 682 O O . HIS A 1 98 ? 29.513 7.831 52.959 1.00 17.50 110 HIS A O 1
ATOM 689 N N . SER A 1 99 ? 31.475 7.760 51.848 1.00 18.93 111 SER A N 1
ATOM 690 C CA . SER A 1 99 ? 32.181 7.325 53.056 1.00 20.78 111 SER A CA 1
ATOM 691 C C . SER A 1 99 ? 32.058 8.317 54.217 1.00 21.95 111 SER A C 1
ATOM 692 O O . SER A 1 99 ? 32.316 7.925 55.352 1.00 25.90 111 SER A O 1
ATOM 695 N N . ARG A 1 100 ? 31.653 9.565 53.975 1.00 20.63 112 ARG A N 1
ATOM 696 C CA . ARG A 1 100 ? 31.461 10.551 55.041 1.00 21.21 112 ARG A CA 1
ATOM 697 C C . ARG A 1 100 ? 29.982 10.913 55.224 1.00 20.31 112 ARG A C 1
ATOM 698 O O . ARG A 1 100 ? 29.661 12.000 55.745 1.00 23.76 112 ARG A O 1
ATOM 700 N N . GLY A 1 101 ? 29.079 10.053 54.771 1.00 18.24 113 GLY A N 1
ATOM 701 C CA . GLY A 1 101 ? 27.668 10.191 55.093 1.00 16.84 113 GLY A CA 1
ATOM 702 C C . GLY A 1 101 ? 26.798 10.580 53.921 1.00 15.64 113 GLY A C 1
ATOM 703 O O . GLY A 1 101 ? 27.162 10.439 52.753 1.00 15.18 113 GLY A O 1
ATOM 704 N N . ASN A 1 102 ? 25.585 11.018 54.244 1.00 15.09 114 ASN A N 1
ATOM 705 C CA . ASN A 1 102 ? 24.598 11.372 53.237 1.00 13.70 114 ASN A CA 1
ATOM 706 C C . ASN A 1 102 ? 24.877 12.745 52.623 1.00 14.92 114 ASN A C 1
ATOM 707 O O . ASN A 1 102 ? 25.575 13.595 53.210 1.00 17.13 114 ASN A O 1
ATOM 712 N N . THR A 1 103 ? 24.325 12.953 51.429 1.00 15.22 115 THR A N 1
ATOM 713 C CA . THR A 1 103 ? 24.480 14.191 50.676 1.00 15.28 115 THR A CA 1
ATOM 714 C C . THR A 1 103 ? 23.144 14.612 50.075 1.00 14.70 115 THR A C 1
ATOM 715 O O . THR A 1 103 ? 22.247 13.761 49.835 1.00 14.64 115 THR A O 1
ATOM 719 N N . ASN A 1 104 ? 23.053 15.900 49.738 1.00 15.41 116 ASN A N 1
ATOM 720 C CA . ASN A 1 104 ? 21.963 16.411 48.920 1.00 15.48 116 ASN A CA 1
ATOM 721 C C . ASN A 1 104 ? 22.480 17.057 47.642 1.00 15.85 116 ASN A C 1
ATOM 722 O O . ASN A 1 104 ? 21.771 17.888 47.060 1.00 17.93 116 ASN A O 1
ATOM 727 N N . LYS A 1 105 ? 23.707 16.738 47.238 1.00 16.22 117 LYS A N 1
ATOM 728 C CA . LYS A 1 105 ? 24.258 17.302 46.012 1.00 17.05 117 LYS A CA 1
ATOM 729 C C . LYS A 1 105 ? 23.605 16.678 44.778 1.00 17.52 117 LYS A C 1
ATOM 730 O O . LYS A 1 105 ? 23.025 15.575 44.812 1.00 17.11 117 LYS A O 1
ATOM 736 N N . PHE A 1 106 ? 23.699 17.402 43.676 1.00 17.66 118 PHE A N 1
ATOM 737 C CA . PHE A 1 106 ? 23.033 17.084 42.432 1.00 16.61 118 PHE A CA 1
ATOM 738 C C . PHE A 1 106 ? 24.080 17.151 41.323 1.00 18.10 118 PHE A C 1
ATOM 739 O O . PHE A 1 106 ? 24.832 18.146 41.229 1.00 18.37 118 PHE A O 1
ATOM 747 N N . TYR A 1 107 ? 24.102 16.113 40.478 1.00 18.95 119 TYR A N 1
ATOM 748 C CA . TYR A 1 107 ? 25.052 15.996 39.397 1.00 19.84 119 TYR A CA 1
ATOM 749 C C . TYR A 1 107 ? 24.320 15.685 38.094 1.00 21.48 119 TYR A C 1
ATOM 750 O O . TYR A 1 107 ? 23.248 15.086 38.101 1.00 22.29 119 TYR A O 1
ATOM 759 N N . MET A 1 108 ? 24.928 16.067 36.976 1.00 21.97 120 MET A N 1
ATOM 760 C CA . MET A 1 108 ? 24.372 15.808 35.648 1.00 24.24 120 MET A CA 1
ATOM 761 C C . MET A 1 108 ? 25.485 15.270 34.775 1.00 23.63 120 MET A C 1
ATOM 762 O O . MET A 1 108 ? 26.648 15.654 34.926 1.00 24.71 120 MET A O 1
ATOM 764 N N . LEU A 1 109 ? 25.145 14.336 33.887 1.00 22.59 121 LEU A N 1
ATOM 765 C CA . LEU A 1 109 ? 26.094 13.816 32.905 1.00 25.02 121 LEU A CA 1
ATOM 766 C C . LEU A 1 109 ? 25.360 13.810 31.565 1.00 26.66 121 LEU A C 1
ATOM 767 O O . LEU A 1 109 ? 24.405 13.055 31.368 1.00 25.20 121 LEU A O 1
ATOM 772 N N . ASP A 1 110 ? 25.750 14.699 30.650 1.00 28.13 122 ASP A N 1
ATOM 773 C CA . ASP A 1 110 ? 25.057 14.827 29.370 1.00 30.46 122 ASP A CA 1
ATOM 774 C C . ASP A 1 110 ? 25.657 13.879 28.350 1.00 33.61 122 ASP A C 1
ATOM 775 O O . ASP A 1 110 ? 26.834 14.003 28.002 1.00 36.01 122 ASP A O 1
ATOM 780 N N . SER A 1 111 ? 24.866 12.898 27.918 1.00 32.61 123 SER A N 1
ATOM 781 C CA . SER A 1 111 ? 25.360 11.897 26.984 1.00 35.41 123 SER A CA 1
ATOM 782 C C . SER A 1 111 ? 25.052 12.249 25.545 1.00 38.07 123 SER A C 1
ATOM 783 O O . SER A 1 111 ? 25.436 11.503 24.639 1.00 40.57 123 SER A O 1
ATOM 786 N N . ARG A 1 112 ? 24.388 13.369 25.320 1.00 38.12 124 ARG A N 1
ATOM 787 C CA . ARG A 1 112 ? 24.226 13.898 23.963 1.00 39.21 124 ARG A CA 1
ATOM 788 C C . ARG A 1 112 ? 25.499 14.630 23.553 1.00 43.43 124 ARG A C 1
ATOM 789 O O . ARG A 1 112 ? 25.500 15.817 23.246 1.00 47.02 124 ARG A O 1
ATOM 797 N N . SER A 1 113 ? 26.608 13.900 23.574 1.00 43.16 125 SER A N 1
ATOM 798 C CA . SER A 1 113 ? 27.906 14.509 23.352 1.00 41.75 125 SER A CA 1
ATOM 799 C C . SER A 1 113 ? 28.651 13.672 22.333 1.00 40.65 125 SER A C 1
ATOM 800 O O . SER A 1 113 ? 28.662 12.436 22.428 1.00 42.43 125 SER A O 1
ATOM 803 N N . THR A 1 114 ? 29.261 14.344 21.367 1.00 39.90 126 THR A N 1
ATOM 804 C CA . THR A 1 114 ? 30.180 13.716 20.428 1.00 38.83 126 THR A CA 1
ATOM 805 C C . THR A 1 114 ? 31.623 13.754 20.910 1.00 36.58 126 THR A C 1
ATOM 806 O O . THR A 1 114 ? 32.506 13.242 20.219 1.00 37.85 126 THR A O 1
ATOM 808 N N . ASP A 1 115 ? 31.879 14.338 22.079 1.00 34.03 127 ASP A N 1
ATOM 809 C CA . ASP A 1 115 ? 33.186 14.233 22.703 1.00 34.94 127 ASP A CA 1
ATOM 810 C C . ASP A 1 115 ? 33.449 12.788 23.109 1.00 32.24 127 ASP A C 1
ATOM 811 O O . ASP A 1 115 ? 32.541 12.064 23.514 1.00 31.62 127 ASP A O 1
ATOM 816 N N . ARG A 1 116 ? 34.722 12.401 23.053 1.00 33.14 128 ARG A N 1
ATOM 817 C CA . ARG A 1 116 ? 35.128 11.041 23.375 1.00 35.42 128 ARG A CA 1
ATOM 818 C C . ARG A 1 116 ? 35.086 10.760 24.873 1.00 31.46 128 ARG A C 1
ATOM 819 O O . ARG A 1 116 ? 35.040 9.588 25.268 1.00 33.20 128 ARG A O 1
ATOM 827 N N . VAL A 1 117 ? 35.113 11.792 25.717 1.00 28.63 129 VAL A N 1
ATOM 828 C CA . VAL A 1 117 ? 35.107 11.631 27.168 1.00 27.30 129 VAL A CA 1
ATOM 829 C C . VAL A 1 117 ? 33.850 12.279 27.704 1.00 26.14 129 VAL A C 1
ATOM 830 O O . VAL A 1 117 ? 33.592 13.469 27.460 1.00 28.91 129 VAL A O 1
ATOM 834 N N . LEU A 1 118 ? 33.056 11.505 28.428 1.00 24.10 130 LEU A N 1
ATOM 835 C CA . LEU A 1 118 ? 31.861 12.045 29.071 1.00 23.47 130 LEU A CA 1
ATOM 836 C C . LEU A 1 118 ? 32.226 12.778 30.362 1.00 25.37 130 LEU A C 1
ATOM 837 O O . LEU A 1 118 ? 33.120 12.356 31.102 1.00 26.00 130 LEU A O 1
ATOM 842 N N . GLN A 1 119 ? 31.548 13.896 30.597 1.00 25.73 131 GLN A N 1
ATOM 843 C CA . GLN A 1 119 ? 31.877 14.794 31.698 1.00 27.87 131 GLN A CA 1
ATOM 844 C C . GLN A 1 119 ? 30.728 14.927 32.684 1.00 27.28 131 GLN A C 1
ATOM 845 O O . GLN A 1 119 ? 29.597 15.241 32.299 1.00 30.17 131 GLN A O 1
ATOM 851 N N . TRP A 1 120 ? 31.028 14.699 33.963 1.00 23.58 132 TRP A N 1
ATOM 852 C CA . TRP A 1 120 ? 30.097 15.055 35.028 1.00 21.92 132 TRP A CA 1
ATOM 853 C C . TRP A 1 120 ? 30.162 16.544 35.335 1.00 22.38 132 TRP A C 1
ATOM 854 O O . TRP A 1 120 ? 31.223 17.172 35.258 1.00 23.65 132 TRP A O 1
ATOM 865 N N . GLU A 1 121 ? 29.024 17.093 35.697 1.00 22.47 133 GLU A N 1
ATOM 866 C CA . GLU A 1 121 ? 28.921 18.479 36.156 1.00 23.60 133 GLU A CA 1
ATOM 867 C C . GLU A 1 121 ? 28.168 18.473 37.480 1.00 24.24 133 GLU A C 1
ATOM 868 O O . GLU A 1 121 ? 27.054 17.935 37.561 1.00 26.98 133 GLU A O 1
ATOM 870 N N . ARG A 1 122 ? 28.781 19.039 38.529 1.00 22.53 134 ARG A N 1
ATOM 871 C CA . ARG A 1 122 ? 28.054 19.232 39.780 1.00 23.11 134 ARG A CA 1
ATOM 872 C C . ARG A 1 122 ? 27.283 20.530 39.637 1.00 24.39 134 ARG A C 1
ATOM 873 O O . ARG A 1 122 ? 27.858 21.562 39.239 1.00 26.02 134 ARG A O 1
ATOM 881 N N . ILE A 1 123 ? 25.994 20.489 39.900 1.00 22.95 135 ILE A N 1
ATOM 882 C CA . ILE A 1 123 ? 25.122 21.648 39.689 1.00 22.67 135 ILE A CA 1
ATOM 883 C C . ILE A 1 123 ? 24.861 22.310 41.015 1.00 23.63 135 ILE A C 1
ATOM 884 O O . ILE A 1 123 ? 24.408 21.673 41.966 1.00 25.99 135 ILE A O 1
ATOM 889 N N . ASP A 1 124 ? 25.076 23.622 41.067 1.00 22.97 136 ASP A N 1
ATOM 890 C CA . ASP A 1 124 ? 24.609 24.441 42.171 1.00 23.35 136 ASP A CA 1
ATOM 891 C C . ASP A 1 124 ? 23.162 24.802 41.883 1.00 22.04 136 ASP A C 1
ATOM 892 O O . ASP A 1 124 ? 22.871 25.694 41.072 1.00 24.04 136 ASP A O 1
ATOM 897 N N . CYS A 1 125 ? 22.253 24.158 42.592 1.00 22.72 137 CYS A N 1
ATOM 898 C CA . CYS A 1 125 ? 20.831 24.332 42.386 1.00 22.63 137 CYS A CA 1
ATOM 899 C C . CYS A 1 125 ? 20.344 25.547 43.158 1.00 22.19 137 CYS A C 1
ATOM 900 O O . CYS A 1 125 ? 20.902 25.914 44.201 1.00 24.33 137 CYS A O 1
ATOM 903 N N . GLN A 1 126 ? 19.303 26.176 42.625 1.00 20.24 138 GLN A N 1
ATOM 904 C CA . GLN A 1 126 ? 18.664 27.282 43.320 1.00 19.41 138 GLN A CA 1
ATOM 905 C C . GLN A 1 126 ? 17.520 26.795 44.198 1.00 20.46 138 GLN A C 1
ATOM 906 O O . GLN A 1 126 ? 17.078 25.640 44.117 1.00 22.10 138 GLN A O 1
ATOM 912 N N . GLY A 1 127 ? 17.061 27.648 45.069 1.00 22.52 139 GLY A N 1
ATOM 913 C CA . GLY A 1 1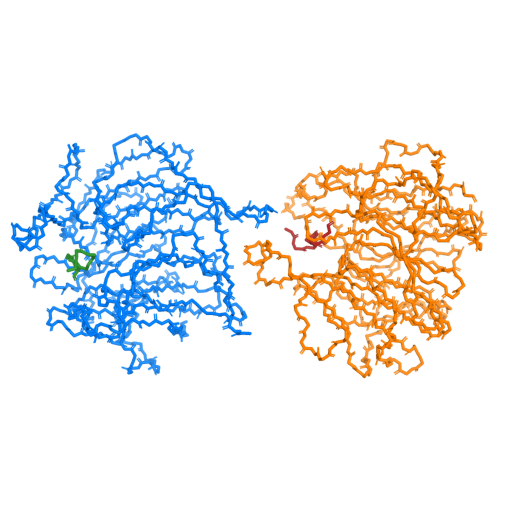27 ? 16.007 27.271 45.985 1.00 23.02 139 GLY A CA 1
ATOM 914 C C . GLY A 1 127 ? 16.520 26.434 47.137 1.00 23.32 139 GLY A C 1
ATOM 915 O O . GLY A 1 127 ? 17.719 26.219 47.294 1.00 24.38 139 GLY A O 1
ATOM 916 N N . ILE A 1 128 ? 15.600 25.950 47.951 1.00 24.10 140 ILE A N 1
ATOM 917 C CA . ILE A 1 128 ? 15.958 25.188 49.145 1.00 23.36 140 ILE A CA 1
ATOM 918 C C . ILE A 1 128 ? 16.038 23.707 48.762 1.00 22.35 140 ILE A C 1
ATOM 919 O O . ILE A 1 128 ? 15.019 23.135 48.375 1.00 23.09 140 ILE A O 1
ATOM 924 N N . PRO A 1 129 ? 17.194 23.050 48.894 1.00 20.06 141 PRO A N 1
ATOM 925 C CA . PRO A 1 129 ? 17.300 21.652 48.482 1.00 20.51 141 PRO A CA 1
ATOM 926 C C . PRO A 1 129 ? 16.643 20.718 49.493 1.00 18.44 141 PRO A C 1
ATOM 927 O O . PRO A 1 129 ? 16.335 21.129 50.623 1.00 20.35 141 PRO A O 1
ATOM 931 N N . PRO A 1 130 ? 16.354 19.477 49.104 1.00 17.87 142 PRO A N 1
ATOM 932 C CA . PRO A 1 130 ? 15.951 18.448 50.093 1.00 16.26 142 PRO A CA 1
ATOM 933 C C . PRO A 1 130 ? 17.030 18.273 51.132 1.00 17.10 142 PRO A C 1
ATOM 934 O O . PRO A 1 130 ? 18.190 18.651 50.937 1.00 18.91 142 PRO A O 1
ATOM 938 N N . SER A 1 131 ? 16.661 17.614 52.229 1.00 17.25 143 SER A N 1
ATOM 939 C CA . SER A 1 131 ? 17.684 17.217 53.185 1.00 16.21 143 SER A CA 1
ATOM 940 C C . SER A 1 131 ? 18.608 16.142 52.568 1.00 14.80 143 SER A C 1
ATOM 941 O O . SER A 1 131 ? 18.269 15.498 51.569 1.00 16.83 143 SER A O 1
ATOM 944 N N . SER A 1 132 ? 19.803 16.000 53.140 1.00 15.13 144 SER A N 1
ATOM 945 C CA . SER A 1 132 ? 20.755 14.990 52.679 1.00 14.52 144 SER A CA 1
ATOM 946 C C . SER A 1 132 ? 20.218 13.611 53.013 1.00 13.42 144 SER A C 1
ATOM 947 O O . SER A 1 132 ? 19.847 13.323 54.169 1.00 14.76 144 SER A O 1
ATOM 950 N N . LYS A 1 133 ? 20.198 12.737 52.026 1.00 12.82 145 LYS A N 1
ATOM 951 C CA . LYS A 1 133 ? 19.494 11.462 52.187 1.00 12.39 145 LYS A CA 1
ATOM 952 C C . LYS A 1 133 ? 19.819 10.520 51.053 1.00 12.52 145 LYS A C 1
ATOM 953 O O . LYS A 1 133 ? 20.431 10.900 50.037 1.00 13.36 145 LYS A O 1
ATOM 959 N N . ASP A 1 134 ? 19.438 9.248 51.249 1.00 11.81 146 ASP A N 1
ATOM 960 C CA . ASP A 1 134 ? 19.611 8.227 50.232 1.00 11.77 146 ASP A CA 1
ATOM 961 C C . ASP A 1 134 ? 18.362 7.344 50.210 1.00 11.21 146 ASP A C 1
ATOM 962 O O . ASP A 1 134 ? 17.397 7.558 50.981 1.00 12.31 146 ASP A O 1
ATOM 967 N N . LYS A 1 135 ? 18.371 6.327 49.341 1.00 11.51 147 LYS A N 1
ATOM 968 C CA . LYS A 1 135 ? 17.310 5.302 49.318 1.00 12.18 147 LYS A CA 1
ATOM 969 C C . LYS A 1 135 ? 15.926 5.927 49.207 1.00 12.79 147 LYS A C 1
ATOM 970 O O . LYS A 1 135 ? 15.025 5.730 50.040 1.00 12.54 147 LYS A O 1
ATOM 976 N N . LEU A 1 136 ? 15.758 6.678 48.129 1.00 13.14 148 LEU A N 1
ATOM 977 C CA . LEU A 1 136 ? 14.514 7.382 47.847 1.00 13.09 148 LEU A CA 1
ATOM 978 C C . LEU A 1 136 ? 13.977 7.012 46.473 1.00 14.23 148 LEU A C 1
ATOM 979 O O . LEU A 1 136 ? 14.262 5.930 45.952 1.00 16.11 148 LEU A O 1
ATOM 984 N N . GLY A 1 137 ? 13.122 7.835 45.893 1.00 15.03 149 GLY A N 1
ATOM 985 C CA . GLY A 1 137 ? 12.605 7.556 44.576 1.00 16.19 149 GLY A CA 1
ATOM 986 C C . GLY A 1 137 ? 12.326 8.864 43.847 1.00 15.55 149 GLY A C 1
ATOM 987 O O . GLY A 1 137 ? 12.304 9.965 44.448 1.00 15.21 149 GLY A O 1
ATOM 988 N N . VAL A 1 138 ? 12.085 8.752 42.539 1.00 16.27 150 VAL A N 1
ATOM 989 C CA . VAL A 1 138 ? 11.929 9.914 41.677 1.00 15.66 150 VAL A CA 1
ATOM 990 C C . VAL A 1 138 ? 10.873 9.601 40.622 1.00 16.84 150 VAL A C 1
ATOM 991 O O . VAL A 1 138 ? 10.820 8.479 40.103 1.00 18.41 150 VAL A O 1
ATOM 995 N N . TRP A 1 139 ? 10.061 10.600 40.295 1.00 17.80 151 TRP A N 1
ATOM 996 C CA . TRP A 1 139 ? 9.132 10.574 39.179 1.00 19.51 151 TRP A CA 1
ATOM 997 C C . TRP A 1 139 ? 9.554 11.626 38.160 1.00 20.02 151 TRP A C 1
ATOM 998 O O . TRP A 1 139 ? 10.186 12.622 38.509 1.00 20.70 151 TRP A O 1
ATOM 1009 N N . VAL A 1 140 ? 9.219 11.407 36.896 1.00 22.41 152 VAL A N 1
ATOM 1010 C CA . VAL A 1 140 ? 9.616 12.313 35.832 1.00 22.00 152 VAL A CA 1
ATOM 1011 C C . VAL A 1 140 ? 8.342 12.780 35.132 1.00 26.29 152 VAL A C 1
ATOM 1012 O O . VAL A 1 140 ? 7.528 11.947 34.727 1.00 26.93 152 VAL A O 1
ATOM 1016 N N . TYR A 1 141 ? 8.155 14.097 35.024 1.00 26.57 153 TYR A N 1
ATOM 1017 C CA . TYR A 1 141 ? 6.931 14.617 34.437 1.00 29.59 153 TYR A CA 1
ATOM 1018 C C . TYR A 1 141 ? 7.190 16.025 33.952 1.00 32.12 153 TYR A C 1
ATOM 1019 O O . TYR A 1 141 ? 7.547 16.893 34.742 1.00 33.49 153 TYR A O 1
ATOM 1028 N N . LYS A 1 142 ? 6.990 16.260 32.654 1.00 35.26 154 LYS A N 1
ATOM 1029 C CA . LYS A 1 142 ? 6.983 17.615 32.090 1.00 37.80 154 LYS A CA 1
ATOM 1030 C C . LYS A 1 142 ? 8.204 18.450 32.492 1.00 40.10 154 LYS A C 1
ATOM 1031 O O . LYS A 1 142 ? 8.075 19.524 33.072 1.00 42.00 154 LYS 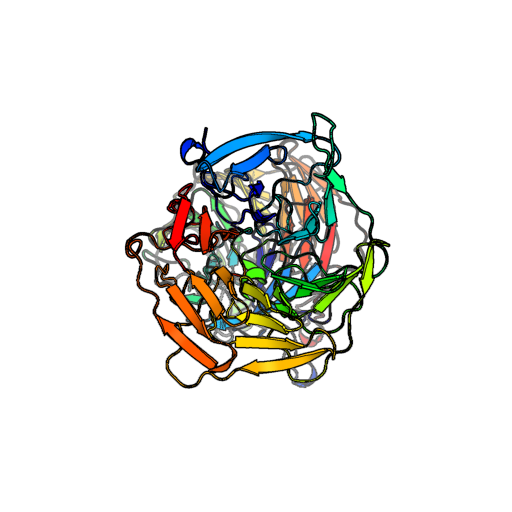A O 1
ATOM 1037 N N . ASN A 1 143 ? 9.394 17.965 32.150 1.00 40.10 155 ASN A N 1
ATOM 1038 C CA . ASN A 1 143 ? 10.643 18.704 32.344 1.00 40.69 155 ASN A CA 1
ATOM 1039 C C . ASN A 1 143 ? 11.021 18.884 33.816 1.00 37.73 155 ASN A C 1
ATOM 1040 O O . ASN A 1 143 ? 11.977 19.619 34.129 1.00 41.20 155 ASN A O 1
ATOM 1042 N N . LYS A 1 144 ? 10.308 18.249 34.734 1.00 32.09 156 LYS A N 1
ATOM 1043 C CA . LYS A 1 144 ? 10.748 18.290 36.117 1.00 29.49 156 LYS A CA 1
ATOM 1044 C C . LYS A 1 144 ? 10.980 16.899 36.690 1.00 24.55 156 LYS A C 1
ATOM 1045 O O . LYS A 1 144 ? 10.485 15.878 36.191 1.00 25.18 156 LYS A O 1
ATOM 1051 N N . LEU A 1 145 ? 11.802 16.893 37.736 1.00 21.64 157 LEU A N 1
ATOM 1052 C CA . LEU A 1 145 ? 12.093 15.698 38.513 1.00 19.78 157 LEU A CA 1
ATOM 1053 C C . LEU A 1 145 ? 11.429 15.878 39.861 1.00 19.39 157 LEU A C 1
ATOM 1054 O O . LEU A 1 145 ? 11.557 16.945 40.487 1.00 21.54 157 LEU A O 1
ATOM 1059 N N . ILE A 1 146 ? 10.685 14.884 40.294 1.00 17.94 158 ILE A N 1
ATOM 1060 C CA . ILE A 1 146 ? 9.931 14.971 41.544 1.00 18.80 158 ILE A CA 1
ATOM 1061 C C . ILE A 1 146 ? 10.405 13.858 42.438 1.00 18.41 158 ILE A C 1
ATOM 1062 O O . ILE A 1 146 ? 10.151 12.664 42.167 1.00 19.50 158 ILE A O 1
ATOM 1067 N N . PHE A 1 147 ? 11.086 14.222 43.527 1.00 16.16 159 PHE A N 1
ATOM 1068 C CA . PHE A 1 147 ? 11.714 13.254 44.431 1.00 17.15 159 PHE A CA 1
ATOM 1069 C C . PHE A 1 147 ? 10.817 13.046 45.643 1.00 16.36 159 PHE A C 1
ATOM 1070 O O . PHE A 1 147 ? 10.207 13.986 46.166 1.00 19.52 159 PHE A O 1
ATOM 1078 N N . PHE A 1 148 ? 10.808 11.803 46.170 1.00 15.27 160 PHE A N 1
ATOM 1079 C CA . PHE A 1 148 ? 9.981 11.475 47.330 1.00 15.15 160 PHE A CA 1
ATOM 1080 C C . PHE A 1 148 ? 10.740 10.613 48.338 1.00 14.49 160 PHE A C 1
ATOM 1081 O O . PHE A 1 148 ? 11.289 9.566 47.970 1.00 14.56 160 PHE A O 1
ATOM 1089 N N . GLY A 1 149 ? 10.643 10.985 49.640 1.00 14.67 161 GLY A N 1
ATOM 1090 C CA . GLY A 1 149 ? 11.080 10.098 50.730 1.00 14.91 161 GLY A CA 1
ATOM 1091 C C . GLY A 1 149 ? 12.581 10.030 50.910 1.00 13.49 161 GLY A C 1
ATOM 1092 O O . GLY A 1 149 ? 13.346 10.871 50.438 1.00 14.77 161 GLY A O 1
ATOM 1093 N N . GLY A 1 150 ? 13.020 8.940 51.555 1.00 12.71 162 GLY A N 1
ATOM 1094 C CA . GLY A 1 150 ? 14.429 8.694 51.789 1.00 12.81 162 GLY A CA 1
ATOM 1095 C C . GLY A 1 150 ? 14.801 8.642 53.263 1.00 12.37 162 GLY A C 1
ATOM 1096 O O . GLY A 1 150 ? 13.969 8.801 54.166 1.00 14.13 162 GLY A O 1
ATOM 1097 N N . TYR A 1 151 ? 16.091 8.425 53.482 1.00 12.33 163 TYR A N 1
ATOM 1098 C CA . TYR A 1 151 ? 16.681 8.182 54.795 1.00 12.61 163 TYR A CA 1
ATOM 1099 C C . TYR A 1 151 ? 17.889 9.103 54.897 1.00 12.10 163 TYR A C 1
ATOM 1100 O O . TYR A 1 151 ? 18.751 9.115 54.017 1.00 13.13 163 TYR A O 1
ATOM 1109 N N . GLY A 1 152 ? 17.990 9.852 55.987 1.00 12.52 164 GLY A N 1
ATOM 1110 C CA . GLY A 1 152 ? 19.113 10.746 56.154 1.00 13.94 164 GLY A CA 1
ATOM 1111 C C . GLY A 1 152 ? 18.981 11.602 57.404 1.00 14.08 164 GLY A C 1
ATOM 1112 O O . GLY A 1 152 ? 18.216 11.293 58.318 1.00 14.61 164 GLY A O 1
ATOM 1113 N N . TYR A 1 153 ? 19.697 12.718 57.435 1.00 15.18 165 TYR A N 1
ATOM 1114 C CA . TYR A 1 153 ? 19.770 13.559 58.642 1.00 16.36 165 TYR A CA 1
ATOM 1115 C C . TYR A 1 153 ? 18.484 14.350 58.863 1.00 16.08 165 TYR A C 1
ATOM 1116 O O . TYR A 1 153 ? 17.693 14.598 57.943 1.00 17.29 165 TYR A O 1
ATOM 1125 N N . LEU A 1 154 ? 18.324 14.800 60.113 1.00 17.79 166 LEU A N 1
ATOM 1126 C CA . LEU A 1 154 ? 17.218 15.695 60.438 1.00 19.10 166 LEU A CA 1
ATOM 1127 C C . LEU A 1 154 ? 17.249 16.917 59.519 1.00 20.49 166 LEU A C 1
ATOM 1128 O O . LEU A 1 154 ? 18.307 17.535 59.359 1.00 23.37 166 LEU A O 1
ATOM 1133 N N . PRO A 1 155 ? 16.147 17.268 58.880 1.00 21.39 167 PRO A N 1
ATOM 1134 C CA . PRO A 1 155 ? 16.188 18.411 57.962 1.00 23.18 167 PRO A CA 1
ATOM 1135 C C . PRO A 1 155 ? 16.582 19.697 58.698 1.00 30.13 167 PRO A C 1
ATOM 1136 O O . PRO A 1 155 ? 16.163 19.940 59.833 1.00 32.11 167 PRO A O 1
ATOM 1140 N N . GLU A 1 156 ? 17.449 20.488 58.039 1.00 33.40 168 GLU A N 1
ATOM 1141 C CA . GLU A 1 156 ? 17.992 21.731 58.589 1.00 36.34 168 GLU A CA 1
ATOM 1142 C C . GLU A 1 156 ? 17.313 22.976 58.042 1.00 38.20 168 GLU A C 1
ATOM 1143 O O . GLU A 1 156 ? 17.466 24.054 58.627 1.00 40.95 168 GLU A O 1
ATOM 1145 N N . ASP A 1 157 ? 16.597 22.867 56.939 1.00 38.36 169 ASP A N 1
ATOM 1146 C CA . ASP A 1 157 ? 15.901 23.992 56.333 1.00 41.18 169 ASP A CA 1
ATOM 1147 C C . ASP A 1 157 ? 14.398 23.794 56.471 1.00 39.60 169 ASP A C 1
ATOM 1148 O O . ASP A 1 157 ? 13.917 22.676 56.721 1.00 40.11 169 ASP A O 1
ATOM 1153 N N . LYS A 1 158 ? 13.663 24.898 56.302 1.00 38.24 170 LYS A N 1
ATOM 1154 C CA . LYS A 1 158 ? 12.206 24.863 56.330 1.00 37.30 170 LYS A CA 1
ATOM 1155 C C . LYS A 1 158 ? 11.709 23.940 55.226 1.00 36.07 170 LYS A C 1
ATOM 1156 O O . LYS A 1 158 ? 12.073 24.095 54.061 1.00 39.06 170 LYS A O 1
ATOM 1158 N N . VAL A 1 159 ? 10.907 22.947 55.589 1.00 30.90 171 VAL A N 1
ATOM 1159 C CA . VAL A 1 159 ? 10.514 21.920 54.623 1.00 27.36 171 VAL A CA 1
ATOM 1160 C C . VAL A 1 159 ? 9.078 21.526 54.926 1.00 28.89 171 VAL A C 1
ATOM 1161 O O . VAL A 1 159 ? 8.662 21.513 56.092 1.00 32.34 171 VAL A O 1
ATOM 1165 N N . LEU A 1 160 ? 8.302 21.275 53.888 1.00 26.84 172 LEU A N 1
ATOM 1166 C CA . LEU A 1 160 ? 6.955 20.759 54.069 1.00 27.17 172 LEU A CA 1
ATOM 1167 C C . LEU A 1 160 ? 6.998 19.250 54.096 1.00 24.07 172 LEU A C 1
ATOM 1168 O O . LEU A 1 160 ? 7.661 18.613 53.258 1.00 23.92 172 LEU A O 1
ATOM 1173 N N . GLY A 1 161 ? 6.333 18.664 55.090 1.00 24.10 173 GLY A N 1
ATOM 1174 C CA . GLY A 1 161 ? 6.249 17.236 55.316 1.00 22.67 173 GLY A CA 1
ATOM 1175 C C . GLY A 1 161 ? 6.756 16.855 56.693 1.00 22.22 173 GLY A C 1
ATOM 1176 O O . GLY A 1 161 ? 6.838 17.685 57.610 1.00 24.64 173 GLY A O 1
ATOM 1177 N N . THR A 1 162 ? 7.009 15.587 56.869 1.00 21.58 174 THR A N 1
ATOM 1178 C CA . THR A 1 162 ? 7.378 15.071 58.176 1.00 21.24 174 THR A CA 1
ATOM 1179 C C . THR A 1 162 ? 8.619 14.182 58.099 1.00 19.42 174 THR A C 1
ATOM 1180 O O . THR A 1 162 ? 9.014 13.675 57.046 1.00 18.78 174 THR A O 1
ATOM 1184 N N . PHE A 1 163 ? 9.235 14.030 59.253 1.00 19.10 175 PHE A N 1
ATOM 1185 C CA . PHE A 1 163 ? 10.464 13.273 59.436 1.00 18.65 175 PHE A CA 1
ATOM 1186 C C . PHE A 1 163 ? 10.335 12.515 60.735 1.00 18.51 175 PHE A C 1
ATOM 1187 O O . PHE A 1 163 ? 9.845 13.057 61.730 1.00 20.71 175 PHE A O 1
ATOM 1195 N N . GLU A 1 164 ? 10.743 11.252 60.707 1.00 18.33 176 GLU A N 1
ATOM 1196 C CA . GLU A 1 164 ? 10.727 10.412 61.899 1.00 19.39 176 GLU A CA 1
ATOM 1197 C C . GLU A 1 164 ? 12.069 9.739 62.083 1.00 17.13 176 GLU A C 1
ATOM 1198 O O . GLU A 1 164 ? 12.588 9.110 61.159 1.00 16.78 176 GLU A O 1
ATOM 1204 N N . PHE A 1 165 ? 12.638 9.830 63.277 1.00 17.71 177 PHE A N 1
ATOM 1205 C CA . PHE A 1 165 ? 13.945 9.216 63.490 1.00 18.32 177 PHE A CA 1
ATOM 1206 C C . PHE A 1 165 ? 13.876 7.688 63.482 1.00 18.71 177 PHE A C 1
ATOM 1207 O O . PHE A 1 165 ? 12.895 7.075 63.932 1.00 20.86 177 PHE A O 1
ATOM 1215 N N . ASP A 1 166 ? 14.967 7.088 63.005 1.00 17.62 178 ASP A N 1
ATOM 1216 C CA . ASP A 1 166 ? 15.272 5.671 63.246 1.00 17.81 178 ASP A CA 1
ATOM 1217 C C . ASP A 1 166 ? 15.856 5.619 64.663 1.00 18.67 178 ASP A C 1
ATOM 1218 O O . ASP A 1 166 ? 16.970 6.085 64.899 1.00 19.17 178 ASP A O 1
ATOM 1223 N N . GLU A 1 167 ? 15.087 5.070 65.611 1.00 20.94 179 GLU A N 1
ATOM 1224 C CA . GLU A 1 167 ? 15.506 5.027 67.000 1.00 22.53 179 GLU A CA 1
ATOM 1225 C C . GLU A 1 167 ? 16.901 4.422 67.177 1.00 20.90 179 GLU A C 1
ATOM 1226 O O . GLU A 1 167 ? 17.697 4.903 67.984 1.00 21.89 179 GLU A O 1
ATOM 1232 N N . THR A 1 168 ? 17.223 3.377 66.427 1.00 20.76 180 THR A N 1
ATOM 1233 C CA . THR A 1 168 ? 18.496 2.721 66.675 1.00 21.42 180 THR A CA 1
ATOM 1234 C C . THR A 1 168 ? 19.679 3.553 66.245 1.00 21.51 180 THR A C 1
ATOM 1235 O O . THR A 1 168 ? 20.797 3.294 66.704 1.00 22.13 180 THR A O 1
ATOM 1239 N N . SER A 1 169 ? 19.457 4.575 65.401 1.00 19.42 181 SER A N 1
ATOM 1240 C CA . SER A 1 169 ? 20.563 5.395 64.950 1.00 18.74 181 SER A CA 1
ATOM 1241 C C . SER A 1 169 ? 21.105 6.277 66.051 1.00 18.38 181 SER A C 1
ATOM 1242 O O . SER A 1 169 ? 22.209 6.810 65.882 1.00 20.56 181 SER A O 1
ATOM 1245 N N . PHE A 1 170 ? 20.381 6.430 67.168 1.00 17.92 182 PHE A N 1
ATOM 1246 C CA . PHE A 1 170 ? 20.899 7.229 68.278 1.00 18.36 182 PHE A CA 1
ATOM 1247 C C . PHE A 1 170 ? 22.061 6.519 68.962 1.00 18.85 182 PHE A C 1
ATOM 1248 O O . PHE A 1 170 ? 22.856 7.171 69.650 1.00 20.05 182 PHE A O 1
ATOM 1256 N N . TRP A 1 171 ? 22.204 5.203 68.774 1.00 20.54 183 TRP A N 1
ATOM 1257 C CA . TRP A 1 171 ? 23.340 4.483 69.322 1.00 21.80 183 TRP A CA 1
ATOM 1258 C C . TRP A 1 171 ? 24.163 3.697 68.314 1.00 23.43 183 TRP A C 1
ATOM 1259 O O . TRP A 1 171 ? 25.338 3.428 68.600 1.00 25.56 183 TRP A O 1
ATOM 1270 N N . ASN A 1 172 ? 23.596 3.316 67.156 1.00 24.99 184 ASN A N 1
ATOM 1271 C CA . ASN A 1 172 ? 24.272 2.444 66.193 1.00 27.30 184 ASN A CA 1
ATOM 1272 C C . ASN A 1 172 ? 25.030 3.213 65.116 1.00 28.37 184 ASN A C 1
ATOM 1273 O O . ASN A 1 172 ? 25.741 2.599 64.326 1.00 30.81 184 ASN A O 1
ATOM 1278 N N . SER A 1 173 ? 24.880 4.530 65.045 1.00 26.16 185 SER A N 1
ATOM 1279 C CA . SER A 1 173 ? 25.560 5.321 64.034 1.00 26.86 185 SER A CA 1
ATOM 1280 C C . SER A 1 173 ? 26.114 6.569 64.699 1.00 26.18 185 SER A C 1
ATOM 1281 O O . SER A 1 173 ? 25.748 6.888 65.829 1.00 26.55 185 SER A O 1
ATOM 1284 N N . SER A 1 174 ? 26.996 7.275 63.998 1.00 24.06 186 SER A N 1
ATOM 1285 C CA . SER A 1 174 ? 27.626 8.435 64.625 1.00 25.35 186 SER A CA 1
ATOM 1286 C C . SER A 1 174 ? 26.723 9.661 64.684 1.00 24.13 186 SER A C 1
ATOM 1287 O O . SER A 1 174 ? 27.006 10.579 65.476 1.00 24.10 186 SER A O 1
ATOM 1290 N N . HIS A 1 175 ? 25.661 9.701 63.880 1.00 23.42 187 HIS A N 1
ATOM 1291 C CA . HIS A 1 175 ? 24.773 10.802 63.840 1.00 22.16 187 HIS A CA 1
ATOM 1292 C C . HIS A 1 175 ? 23.367 10.264 63.617 1.00 18.58 187 HIS A C 1
ATOM 1293 O O . HIS A 1 175 ? 23.198 9.362 62.792 1.00 20.71 187 HIS A O 1
ATOM 1300 N N . PRO A 1 176 ? 22.359 10.731 64.351 1.00 18.17 188 PRO A N 1
ATOM 1301 C CA . PRO A 1 176 ? 21.019 10.173 64.175 1.00 17.55 188 PRO A CA 1
ATOM 1302 C C . PRO A 1 176 ? 20.467 10.460 62.783 1.00 17.43 188 PRO A C 1
ATOM 1303 O O . PRO A 1 176 ? 20.774 11.475 62.139 1.00 18.15 188 PRO A O 1
ATOM 1307 N N . ARG A 1 177 ? 19.666 9.522 62.276 1.00 16.29 189 ARG A N 1
ATOM 1308 C CA . ARG A 1 177 ? 19.085 9.621 60.940 1.00 15.31 189 ARG A CA 1
ATOM 1309 C C . ARG A 1 177 ? 17.645 9.120 60.988 1.00 15.64 189 ARG A C 1
ATOM 1310 O O . ARG A 1 177 ? 17.239 8.487 61.979 1.00 16.66 189 ARG A O 1
ATOM 1318 N N . GLY A 1 178 ? 16.883 9.361 59.914 1.00 14.55 190 GLY A N 1
ATOM 1319 C CA . GLY A 1 178 ? 15.492 8.965 59.923 1.00 14.98 190 GLY A CA 1
ATOM 1320 C C . GLY A 1 178 ? 14.879 9.072 58.555 1.00 14.66 190 GLY A C 1
ATOM 1321 O O . GLY A 1 178 ? 15.540 9.448 57.585 1.00 14.39 190 GLY A O 1
ATOM 1322 N N . TRP A 1 179 ? 13.582 8.789 58.505 1.00 15.11 191 TRP A N 1
ATOM 1323 C CA . TRP A 1 179 ? 12.832 8.708 57.262 1.00 14.13 191 TRP A CA 1
ATOM 1324 C C . TRP A 1 179 ? 12.012 9.972 57.072 1.00 14.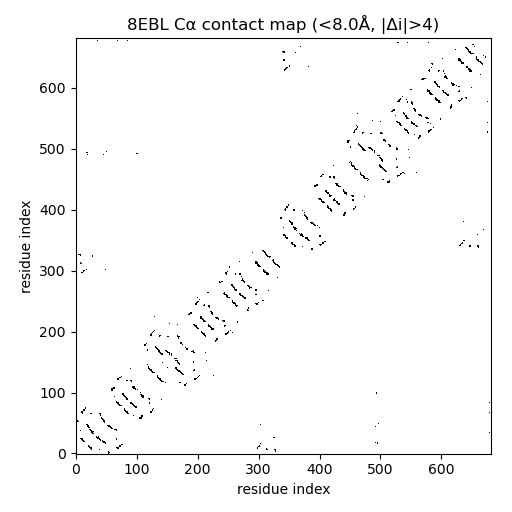25 191 TRP A C 1
ATOM 1325 O O . TRP A 1 179 ? 11.552 10.576 58.050 1.00 16.32 191 TRP A O 1
ATOM 1336 N N . ASN A 1 180 ? 11.781 10.346 55.811 1.00 14.87 192 ASN A N 1
ATOM 1337 C CA . ASN A 1 180 ? 10.952 11.495 55.494 1.00 15.67 192 ASN A CA 1
ATOM 1338 C C . ASN A 1 180 ? 9.881 11.108 54.476 1.00 16.27 192 ASN A C 1
ATOM 1339 O O . ASN A 1 180 ? 10.005 10.093 53.768 1.00 15.69 192 ASN A O 1
ATOM 1344 N N . ASP A 1 181 ? 8.809 11.910 54.413 1.00 16.64 193 ASP A N 1
ATOM 1345 C CA . ASP A 1 181 ? 7.776 11.787 53.385 1.00 17.38 193 ASP A CA 1
ATOM 1346 C C . ASP A 1 181 ? 7.804 12.967 52.399 1.00 17.18 193 ASP A C 1
ATOM 1347 O O . ASP A 1 181 ? 6.778 13.307 51.793 1.00 18.89 193 ASP A O 1
ATOM 1352 N N . HIS A 1 182 ? 8.949 13.616 52.244 1.00 16.95 194 HIS A N 1
ATOM 1353 C CA . HIS A 1 182 ? 8.979 14.888 51.541 1.00 15.90 194 HIS A CA 1
ATOM 1354 C C . HIS A 1 182 ? 8.861 14.715 50.031 1.00 16.62 194 HIS A C 1
ATOM 1355 O O . HIS A 1 182 ? 9.395 13.753 49.449 1.00 16.92 194 HIS A O 1
ATOM 1362 N N . VAL A 1 183 ? 8.216 15.705 49.398 1.00 16.38 195 VAL A N 1
ATOM 1363 C CA . VAL A 1 183 ? 8.102 15.804 47.941 1.00 18.12 195 VAL A CA 1
ATOM 1364 C C . VAL A 1 183 ? 8.822 17.071 47.532 1.00 17.38 195 VAL A C 1
ATOM 1365 O O . VAL A 1 183 ? 8.521 18.161 48.057 1.00 19.37 195 VAL A O 1
ATOM 1369 N N . HIS A 1 184 ? 9.848 16.925 46.681 1.00 16.82 196 HIS A N 1
ATOM 1370 C CA . HIS A 1 184 ? 10.583 18.078 46.163 1.00 17.53 196 HIS A CA 1
ATOM 1371 C C . HIS A 1 184 ? 10.602 18.034 44.649 1.00 17.71 196 HIS A C 1
ATOM 1372 O O . HIS A 1 184 ? 10.787 16.977 44.057 1.00 19.86 196 HIS A O 1
ATOM 1379 N N . ILE A 1 185 ? 10.429 19.192 44.019 1.00 18.04 197 ILE A N 1
ATOM 1380 C CA . ILE A 1 185 ? 10.467 19.339 42.564 1.00 18.83 197 ILE A CA 1
ATOM 1381 C C . ILE A 1 185 ? 11.764 20.039 42.197 1.00 20.88 197 ILE A C 1
ATOM 1382 O O . ILE A 1 185 ? 12.072 21.099 42.768 1.00 21.11 197 ILE A O 1
ATOM 1387 N N . LEU A 1 186 ? 12.476 19.508 41.195 1.00 20.00 198 LEU A N 1
ATOM 1388 C CA . LEU A 1 186 ? 13.610 20.191 40.569 1.00 20.75 198 LEU A CA 1
ATOM 1389 C C . LEU A 1 186 ? 13.286 20.499 39.118 1.00 21.36 198 LEU A C 1
ATOM 1390 O O . LEU A 1 186 ? 12.984 19.595 38.328 1.00 22.57 198 LEU A O 1
ATOM 1395 N N . ASP A 1 187 ? 13.316 21.773 38.756 1.00 24.00 199 ASP A N 1
ATOM 1396 C CA . ASP A 1 187 ? 13.082 22.164 37.374 1.00 26.23 199 ASP A CA 1
ATOM 1397 C C . ASP A 1 187 ? 14.433 22.134 36.665 1.00 26.80 199 ASP A C 1
ATOM 1398 O O . ASP A 1 187 ? 15.368 22.817 37.095 1.00 29.29 199 ASP A O 1
ATOM 1403 N N . THR A 1 188 ? 14.569 21.310 35.617 1.00 29.29 200 THR A N 1
ATOM 1404 C CA . THR A 1 188 ? 15.901 21.082 35.060 1.00 31.29 200 THR A CA 1
ATOM 1405 C C . THR A 1 188 ? 16.354 22.180 34.093 1.00 32.61 200 THR A C 1
ATOM 1406 O O . THR A 1 188 ? 17.496 22.144 33.612 1.00 36.08 200 THR A O 1
ATOM 1410 N N . GLU A 1 189 ? 15.501 23.156 33.793 1.00 29.63 201 GLU A N 1
ATOM 1411 C CA . GLU A 1 189 ? 15.929 24.297 32.968 1.00 29.65 201 GLU A CA 1
ATOM 1412 C C . GLU A 1 189 ? 16.751 25.299 33.773 1.00 31.15 201 GLU A C 1
ATOM 1413 O O . GLU A 1 189 ? 17.754 25.844 33.274 1.00 33.21 201 GLU A O 1
ATOM 1415 N N . THR A 1 190 ? 16.310 25.591 34.989 1.00 29.65 202 THR A N 1
ATOM 1416 C CA . THR A 1 190 ? 16.968 26.577 35.835 1.00 30.84 202 THR A CA 1
ATOM 1417 C C . THR A 1 190 ? 17.677 25.946 37.016 1.00 30.30 202 THR A C 1
ATOM 1418 O O . THR A 1 190 ? 18.391 26.657 37.752 1.00 29.83 202 THR A O 1
ATOM 1422 N N . PHE A 1 191 ? 17.524 24.621 37.180 1.00 26.84 203 PHE A N 1
ATOM 1423 C CA . PHE A 1 191 ? 17.970 23.893 38.356 1.00 25.03 203 PHE A CA 1
ATOM 1424 C C . PHE A 1 191 ? 17.491 24.569 39.634 1.00 21.68 203 PHE A C 1
ATOM 1425 O O . PHE A 1 191 ? 18.270 24.814 40.548 1.00 22.90 203 PHE A O 1
ATOM 1433 N N . THR A 1 192 ? 16.173 24.765 39.735 1.00 21.28 204 THR A N 1
ATOM 1434 C CA . THR A 1 192 ? 15.541 25.365 40.919 1.00 20.07 204 THR A CA 1
ATOM 1435 C C . THR A 1 192 ? 14.688 24.324 41.668 1.00 20.78 204 THR A C 1
ATOM 1436 O O . THR A 1 192 ? 13.799 23.684 41.082 1.00 20.39 204 THR A O 1
ATOM 1440 N N . TRP A 1 193 ? 14.935 24.177 42.963 1.00 18.90 205 TRP A N 1
ATOM 1441 C CA . TRP A 1 193 ? 14.146 23.330 43.855 1.00 20.00 205 TRP A CA 1
ATOM 1442 C C . TRP A 1 193 ? 12.918 24.066 44.337 1.00 21.75 205 TRP A C 1
ATOM 1443 O O . TRP A 1 193 ? 12.990 25.271 44.573 1.00 22.45 205 TRP A O 1
ATOM 1454 N N . SER A 1 194 ? 11.803 23.351 44.499 1.00 19.90 206 SER A N 1
ATOM 1455 C CA . SER A 1 194 ? 10.591 23.861 45.135 1.00 20.76 206 SER A CA 1
ATOM 1456 C C . SER A 1 194 ? 9.862 22.651 45.736 1.00 20.03 206 SER A C 1
ATOM 1457 O O . SER A 1 194 ? 10.212 21.489 45.505 1.00 20.09 206 SER A O 1
ATOM 1460 N N . GLN A 1 195 ? 8.768 22.938 46.442 1.00 21.34 207 GLN A N 1
ATOM 1461 C CA . GLN A 1 195 ? 7.922 21.867 46.956 1.00 20.82 207 GLN A CA 1
ATOM 1462 C C . GLN A 1 195 ? 6.481 22.210 46.624 1.00 24.33 207 GLN A C 1
ATOM 1463 O O . GLN A 1 195 ? 6.049 23.358 46.856 1.00 26.20 207 GLN A O 1
ATOM 1469 N N . PRO A 1 196 ? 5.695 21.250 46.154 1.00 24.37 208 PRO A N 1
ATOM 1470 C CA . PRO A 1 196 ? 4.289 21.513 45.890 1.00 25.85 208 PRO A CA 1
ATOM 1471 C C . PRO A 1 196 ? 3.508 21.431 47.193 1.00 26.98 208 PRO A C 1
ATOM 1472 O O . PRO A 1 196 ? 3.928 20.779 48.137 1.00 29.10 208 PRO A O 1
ATOM 1476 N N . ILE A 1 197 ? 2.344 22.061 47.205 1.00 26.18 209 ILE A N 1
ATOM 1477 C CA . ILE A 1 197 ? 1.389 21.901 48.294 1.00 29.35 209 ILE A CA 1
ATOM 1478 C C . ILE A 1 197 ? 0.452 20.767 47.905 1.00 29.74 209 ILE A C 1
ATOM 1479 O O . ILE A 1 197 ? -0.288 20.878 46.926 1.00 33.80 209 ILE A O 1
ATOM 1484 N N . THR A 1 198 ? 0.527 19.651 48.612 1.00 30.07 210 THR A N 1
ATOM 1485 C CA . THR A 1 198 ? -0.230 18.468 48.234 1.00 30.72 210 THR A CA 1
ATOM 1486 C C . THR A 1 198 ? -1.505 18.392 49.056 1.00 34.32 210 THR A C 1
ATOM 1487 O O . THR A 1 198 ? -1.686 19.102 50.043 1.00 36.10 210 THR A O 1
ATOM 1491 N N . THR A 1 199 ? -2.428 17.556 48.596 1.00 34.10 211 THR A N 1
ATOM 1492 C CA . THR A 1 199 ? -3.671 17.287 49.319 1.00 34.20 211 THR A CA 1
ATOM 1493 C C . THR A 1 199 ? -3.829 15.775 49.366 1.00 35.28 211 THR A C 1
ATOM 1494 O O . THR A 1 199 ? -3.080 15.045 48.716 1.00 36.31 211 THR A O 1
ATOM 1498 N N . GLY A 1 200 ? -4.797 15.295 50.146 1.00 34.60 212 GLY A N 1
ATOM 1499 C CA . GLY A 1 200 ? -4.911 13.877 50.416 1.00 36.12 212 GLY A CA 1
ATOM 1500 C C . GLY A 1 200 ? -3.875 13.473 51.450 1.00 38.09 212 GLY A C 1
ATOM 1501 O O . GLY A 1 200 ? -3.052 14.279 51.892 1.00 39.60 212 GLY A O 1
ATOM 1502 N N . LYS A 1 201 ? -3.914 12.206 51.846 1.00 37.98 213 LYS A N 1
ATOM 1503 C CA . LYS A 1 201 ? -3.022 11.697 52.891 1.00 37.41 213 LYS A CA 1
ATOM 1504 C C . LYS A 1 201 ? -1.748 11.160 52.238 1.00 35.39 213 LYS A C 1
ATOM 1505 O O . LYS A 1 201 ? -1.784 10.157 51.525 1.00 34.74 213 LYS A O 1
ATOM 1507 N N . ALA A 1 202 ? -0.612 11.813 52.485 1.00 34.16 214 ALA A N 1
ATOM 1508 C CA . ALA A 1 202 ? 0.657 11.286 51.980 1.00 31.09 214 ALA A CA 1
ATOM 1509 C C . ALA A 1 202 ? 0.959 9.928 52.609 1.00 29.26 214 ALA A C 1
ATOM 1510 O O . ALA A 1 202 ? 0.533 9.649 53.734 1.00 29.09 214 ALA A O 1
ATOM 1512 N N . PRO A 1 203 ? 1.744 9.074 51.930 1.00 25.44 215 PRO A N 1
ATOM 1513 C CA . PRO A 1 203 ? 2.233 7.869 52.610 1.00 23.57 215 PRO A CA 1
ATOM 1514 C C . PRO A 1 203 ? 3.092 8.264 53.793 1.00 22.43 215 PRO A C 1
ATOM 1515 O O . PRO A 1 203 ? 3.655 9.364 53.837 1.00 22.87 215 PRO A O 1
ATOM 1519 N N . SER A 1 204 ? 3.261 7.319 54.718 1.00 21.72 216 SER A N 1
ATOM 1520 C CA . SER A 1 204 ? 4.165 7.573 55.817 1.00 20.92 216 SER A CA 1
ATOM 1521 C C . SER A 1 204 ? 5.566 7.849 55.284 1.00 19.64 216 SER A C 1
ATOM 1522 O O . SER A 1 204 ? 5.932 7.444 54.164 1.00 19.45 216 SER A O 1
ATOM 1525 N N . PRO A 1 205 ? 6.411 8.526 56.083 1.00 18.17 217 PRO A N 1
ATOM 1526 C CA . PRO A 1 205 ? 7.848 8.543 55.785 1.00 17.73 217 PRO A CA 1
ATOM 1527 C C . PRO A 1 205 ? 8.355 7.139 55.501 1.00 18.88 217 PRO A C 1
ATOM 1528 O O . PRO A 1 205 ? 7.832 6.157 56.043 1.00 18.93 217 PRO A O 1
ATOM 1532 N N . ARG A 1 206 ? 9.346 7.057 54.624 1.00 15.87 218 ARG A N 1
ATOM 1533 C CA . ARG A 1 206 ? 9.886 5.738 54.261 1.00 15.79 218 ARG A CA 1
ATOM 1534 C C . ARG A 1 206 ? 11.152 5.910 53.449 1.00 14.55 218 ARG A C 1
ATOM 1535 O O . ARG A 1 206 ? 11.412 6.978 52.872 1.00 14.89 218 ARG A O 1
ATOM 1543 N N . ALA A 1 207 ? 11.941 4.838 53.390 1.00 14.36 219 ALA A N 1
ATOM 1544 C CA . ALA A 1 207 ? 13.104 4.755 52.521 1.00 13.06 219 ALA A CA 1
ATOM 1545 C C . ALA A 1 207 ? 13.101 3.351 51.929 1.00 13.88 219 ALA A C 1
ATOM 1546 O O . ALA A 1 207 ? 12.467 2.432 52.455 1.00 14.82 219 ALA A O 1
ATOM 1548 N N . ALA A 1 208 ? 13.871 3.158 50.871 1.00 13.05 220 ALA A N 1
ATOM 1549 C CA . ALA A 1 208 ? 13.978 1.853 50.196 1.00 12.95 220 ALA A CA 1
ATOM 1550 C C . ALA A 1 208 ? 12.639 1.422 49.603 1.00 13.94 220 ALA A C 1
ATOM 1551 O O . ALA A 1 208 ? 12.438 0.220 49.295 1.00 16.36 220 ALA A O 1
ATOM 1553 N N . HIS A 1 209 ? 11.715 2.355 49.406 1.00 14.58 221 HIS A N 1
ATOM 1554 C CA . HIS A 1 209 ? 10.497 2.188 48.622 1.00 15.14 221 HIS A CA 1
ATOM 1555 C C . HIS A 1 209 ? 10.852 2.203 47.127 1.00 15.82 221 HIS A C 1
ATOM 1556 O O . HIS A 1 209 ? 12.002 2.432 46.746 1.00 17.21 221 HIS A O 1
ATOM 1563 N N . ALA A 1 210 ? 9.880 1.972 46.265 1.00 15.95 222 ALA A N 1
ATOM 1564 C CA . ALA A 1 210 ? 10.129 2.038 44.829 1.00 17.24 222 ALA A CA 1
ATOM 1565 C C . ALA A 1 210 ? 9.082 2.929 44.193 1.00 18.07 222 ALA A C 1
ATOM 1566 O O . ALA A 1 210 ? 7.897 2.836 44.524 1.00 19.59 222 ALA A O 1
ATOM 1568 N N . CYS A 1 211 ? 9.528 3.798 43.288 1.00 18.53 223 CYS A N 1
ATOM 1569 C CA . CYS A 1 211 ? 8.669 4.740 42.583 1.00 18.91 223 CYS A CA 1
ATOM 1570 C C . CYS A 1 211 ? 8.625 4.421 41.091 1.00 19.88 223 CYS A C 1
ATOM 1571 O O . CYS A 1 211 ? 9.612 3.947 40.516 1.00 21.26 223 CYS A O 1
ATOM 1574 N N . ALA A 1 212 ? 7.471 4.671 40.464 1.00 19.73 224 ALA A N 1
ATOM 1575 C CA . ALA A 1 212 ? 7.327 4.477 39.034 1.00 21.22 224 ALA A CA 1
ATOM 1576 C C . ALA A 1 212 ? 6.304 5.477 38.533 1.00 21.19 224 ALA A C 1
ATOM 1577 O O . ALA A 1 212 ? 5.329 5.744 39.231 1.00 22.75 224 ALA A O 1
ATOM 1579 N N . THR A 1 213 ? 6.532 6.038 37.348 1.00 23.98 225 THR A N 1
ATOM 1580 C CA . THR A 1 213 ? 5.615 7.008 36.753 1.00 24.63 225 THR A CA 1
ATOM 1581 C C . THR A 1 213 ? 4.924 6.393 35.543 1.00 24.81 225 THR A C 1
ATOM 1582 O O . THR A 1 213 ? 5.589 5.845 34.658 1.00 25.89 225 THR A O 1
ATOM 1586 N N . VAL A 1 214 ? 3.597 6.512 35.508 1.00 25.71 226 VAL A N 1
ATOM 1587 C CA . VAL A 1 214 ? 2.815 6.219 34.303 1.00 28.64 226 VAL A CA 1
ATOM 1588 C C . VAL A 1 214 ? 1.897 7.407 34.069 1.00 31.04 226 VAL A C 1
ATOM 1589 O O . VAL A 1 214 ? 1.000 7.650 34.871 1.00 32.12 226 VAL A O 1
ATOM 1593 N N . GLY A 1 215 ? 2.084 8.110 32.953 1.00 32.57 227 GLY A N 1
ATOM 1594 C CA . GLY A 1 215 ? 1.262 9.281 32.680 1.00 33.80 227 GLY A CA 1
ATOM 1595 C C . GLY A 1 215 ? 1.498 10.334 33.739 1.00 32.80 227 GLY A C 1
ATOM 1596 O O . GLY A 1 215 ? 2.643 10.647 34.092 1.00 35.03 227 GLY A O 1
ATOM 1597 N N . ASN A 1 216 ? 0.412 10.866 34.292 1.00 33.24 228 ASN A N 1
ATOM 1598 C CA . ASN A 1 216 ? 0.512 11.833 35.378 1.00 33.48 228 ASN A CA 1
ATOM 1599 C C . ASN A 1 216 ? 0.395 11.196 36.766 1.00 32.64 228 ASN A C 1
ATOM 1600 O O . ASN A 1 216 ? 0.059 11.876 37.739 1.00 33.42 228 ASN A O 1
ATOM 1605 N N . ARG A 1 217 ? 0.675 9.909 36.888 1.00 30.44 229 ARG A N 1
ATOM 1606 C CA . ARG A 1 217 ? 0.582 9.251 38.184 1.00 31.08 229 ARG A CA 1
ATOM 1607 C C . ARG A 1 217 ? 1.986 8.858 38.643 1.00 28.09 229 ARG A C 1
ATOM 1608 O O . ARG A 1 217 ? 2.681 8.110 37.959 1.00 28.11 229 ARG A O 1
ATOM 1616 N N . GLY A 1 218 ? 2.405 9.388 39.785 1.00 25.54 230 GLY A N 1
ATOM 1617 C CA . GLY A 1 218 ? 3.637 8.930 40.413 1.00 24.40 230 GLY A CA 1
ATOM 1618 C C . GLY A 1 218 ? 3.352 7.869 41.459 1.00 22.47 230 GLY A C 1
ATOM 1619 O O . GLY A 1 218 ? 2.957 8.210 42.579 1.00 24.09 230 GLY A O 1
ATOM 1620 N N . PHE A 1 219 ? 3.501 6.591 41.101 1.00 21.89 231 PHE A N 1
ATOM 1621 C CA . PHE A 1 219 ? 3.231 5.491 42.033 1.00 20.98 231 PHE A CA 1
ATOM 1622 C C . PHE A 1 219 ? 4.398 5.271 42.982 1.00 19.25 231 PHE A C 1
ATOM 1623 O O . PHE A 1 219 ? 5.560 5.510 42.648 1.00 20.40 231 PHE A O 1
ATOM 1631 N N . VAL A 1 220 ? 4.074 4.850 44.196 1.00 20.17 232 VAL A N 1
ATOM 1632 C CA . VAL A 1 220 ? 5.073 4.408 45.163 1.00 19.90 232 VAL A CA 1
ATOM 1633 C C . VAL A 1 220 ? 4.558 3.176 45.903 1.00 19.49 232 VAL A C 1
ATOM 1634 O O . VAL A 1 220 ? 3.394 3.147 46.337 1.00 20.86 232 VAL A O 1
ATOM 1638 N N . PHE A 1 221 ? 5.408 2.158 46.018 1.00 20.20 233 PHE A N 1
ATOM 1639 C CA . PHE A 1 221 ? 5.045 0.913 46.667 1.00 19.07 233 PHE A CA 1
ATOM 1640 C C . PHE A 1 221 ? 6.050 0.552 47.753 1.00 18.59 233 PHE A C 1
ATOM 1641 O O . PHE A 1 221 ? 7.266 0.629 47.530 1.00 17.64 233 PHE A O 1
ATOM 1649 N N . GLY A 1 222 ? 5.534 0.200 48.940 1.00 18.80 234 GLY A N 1
ATOM 1650 C CA . GLY A 1 222 ? 6.395 -0.451 49.922 1.00 20.27 234 GLY A CA 1
ATOM 1651 C C . GLY A 1 222 ? 7.411 0.460 50.568 1.00 17.43 234 GLY A C 1
ATOM 1652 O O . GLY A 1 222 ? 7.281 1.712 50.573 1.00 17.91 234 GLY A O 1
ATOM 1653 N N . GLY A 1 223 ? 8.468 -0.152 51.092 1.00 16.69 235 GLY A N 1
ATOM 1654 C CA . GLY A 1 223 ? 9.522 0.574 51.769 1.00 17.08 235 GLY A CA 1
ATOM 1655 C C . GLY A 1 223 ? 9.597 0.257 53.249 1.00 16.89 235 GLY A C 1
ATOM 1656 O O . GLY A 1 223 ? 8.731 -0.398 53.830 1.00 19.26 235 GLY A O 1
ATOM 1657 N N . ARG A 1 224 ? 10.657 0.754 53.853 1.00 16.30 236 ARG A N 1
ATOM 1658 C CA . ARG A 1 224 ? 10.911 0.611 55.281 1.00 16.60 236 ARG A CA 1
ATOM 1659 C C . ARG A 1 224 ? 10.466 1.841 56.046 1.00 17.29 236 ARG A C 1
ATOM 1660 O O . ARG A 1 224 ? 10.749 2.988 55.635 1.00 16.26 236 ARG A O 1
ATOM 1668 N N . TYR A 1 225 ? 9.759 1.627 57.150 1.00 17.51 237 TYR A N 1
ATOM 1669 C CA . TYR A 1 225 ? 9.421 2.703 58.089 1.00 17.89 237 TYR A CA 1
ATOM 1670 C C . TYR A 1 225 ? 9.371 2.078 59.469 1.00 19.59 237 TYR A C 1
ATOM 1671 O O . TYR A 1 225 ? 8.591 1.145 59.694 1.00 21.24 237 TYR A O 1
ATOM 1680 N N . ARG A 1 226 ? 10.162 2.601 60.410 1.00 19.73 238 ARG A N 1
ATOM 1681 C CA A ARG A 1 226 ? 10.158 2.108 61.793 0.52 21.53 238 ARG A CA 1
ATOM 1682 C CA B ARG A 1 226 ? 10.148 2.106 61.798 0.48 21.57 238 ARG A CA 1
ATOM 1683 C C . ARG A 1 226 ? 10.410 0.606 61.780 1.00 24.12 238 ARG A C 1
ATOM 1684 O O . ARG A 1 226 ? 11.411 0.185 61.192 1.00 27.09 238 ARG A O 1
ATOM 1699 N N . ASP A 1 227 ? 9.547 -0.228 62.370 1.00 26.91 239 ASP A N 1
ATOM 1700 C CA . ASP A 1 227 ? 9.841 -1.656 62.442 1.00 31.55 239 ASP A CA 1
ATOM 1701 C C . ASP A 1 227 ? 9.134 -2.478 61.370 1.00 30.28 239 ASP A C 1
ATOM 1702 O O . ASP A 1 227 ? 8.972 -3.698 61.528 1.00 34.79 239 ASP A O 1
ATOM 1707 N N . ALA A 1 228 ? 8.752 -1.860 60.258 1.00 27.36 240 ALA A N 1
ATOM 1708 C CA . ALA A 1 228 ? 8.023 -2.579 59.234 1.00 26.23 240 ALA A CA 1
ATOM 1709 C C . ALA A 1 228 ? 8.640 -2.342 57.874 1.00 22.37 240 ALA A C 1
ATOM 1710 O O . ALA A 1 228 ? 9.171 -1.267 57.586 1.00 21.70 240 ALA A O 1
ATOM 1712 N N . ARG A 1 229 ? 8.561 -3.363 57.033 1.00 20.88 241 ARG A N 1
ATOM 1713 C CA . ARG A 1 229 ? 8.705 -3.221 55.589 1.00 20.59 241 ARG A CA 1
ATOM 1714 C C . ARG A 1 229 ? 7.331 -3.460 54.984 1.00 21.64 241 ARG A C 1
ATOM 1715 O O . ARG A 1 229 ? 6.696 -4.484 55.272 1.00 24.02 241 ARG A O 1
ATOM 1723 N N . MET A 1 230 ? 6.855 -2.504 54.197 1.00 20.05 242 MET A N 1
ATOM 1724 C CA . MET A 1 230 ? 5.434 -2.294 54.007 1.00 20.97 242 MET A CA 1
ATOM 1725 C C . MET A 1 230 ? 4.986 -2.803 52.639 1.00 20.95 242 MET A C 1
ATOM 1726 O O . MET A 1 230 ? 5.784 -3.001 51.733 1.00 21.20 242 MET A O 1
ATOM 1731 N N . ASN A 1 231 ? 3.668 -2.965 52.489 1.00 24.17 243 ASN A N 1
ATOM 1732 C CA . ASN A 1 231 ? 3.104 -3.379 51.207 1.00 24.01 243 ASN A CA 1
ATOM 1733 C C . ASN A 1 231 ? 1.985 -2.463 50.736 1.00 22.43 243 ASN A C 1
ATOM 1734 O O . ASN A 1 231 ? 1.119 -2.898 49.964 1.00 23.64 243 ASN A O 1
ATOM 1739 N N . ASP A 1 232 ? 1.991 -1.207 51.178 1.00 22.73 244 ASP A N 1
ATOM 1740 C CA . ASP A 1 232 ? 0.997 -0.254 50.713 1.00 23.52 244 ASP A CA 1
ATOM 1741 C C . ASP A 1 232 ? 1.387 0.361 49.365 1.00 24.00 244 ASP A C 1
ATOM 1742 O O . ASP A 1 232 ? 2.567 0.426 48.987 1.00 24.33 244 ASP A O 1
ATOM 1747 N N . LEU A 1 233 ? 0.383 0.818 48.638 1.00 25.18 245 LEU A N 1
ATOM 1748 C CA . LEU A 1 233 ? 0.554 1.350 47.300 1.00 24.14 245 LEU A CA 1
ATOM 1749 C C . LEU A 1 233 ? -0.175 2.688 47.232 1.00 23.56 245 LEU A C 1
ATOM 1750 O O . LEU A 1 233 ? -1.357 2.779 47.581 1.00 26.09 245 LEU A O 1
ATOM 1755 N N . HIS A 1 234 ? 0.519 3.725 46.790 1.00 23.47 246 HIS A N 1
ATOM 1756 C CA . HIS A 1 234 ? -0.066 5.049 46.658 1.00 22.76 246 HIS A CA 1
ATOM 1757 C C . HIS A 1 234 ? 0.319 5.612 45.298 1.00 24.79 246 HIS A C 1
ATOM 1758 O O . HIS A 1 234 ? 1.249 5.139 44.644 1.00 23.78 246 HIS A O 1
ATOM 1765 N N . TYR A 1 235 ? -0.351 6.666 44.897 1.00 25.24 247 TYR A N 1
ATOM 1766 C CA . TYR A 1 235 ? 0.106 7.490 43.791 1.00 27.38 247 TYR A CA 1
ATOM 1767 C C . TYR A 1 235 ? -0.150 8.947 44.100 1.00 26.61 247 TYR A C 1
ATOM 1768 O O . TYR A 1 235 ? -1.174 9.291 44.699 1.00 27.40 247 TYR A O 1
ATOM 1777 N N . LEU A 1 236 ? 0.788 9.792 43.674 1.00 25.50 248 LEU A N 1
ATOM 1778 C CA . LEU A 1 236 ? 0.626 11.239 43.691 1.00 24.56 248 LEU A CA 1
ATOM 1779 C C . LEU A 1 236 ? 0.240 11.698 42.286 1.00 24.85 248 LEU A C 1
ATOM 1780 O O . LEU A 1 236 ? 0.930 11.368 41.312 1.00 25.77 248 LEU A O 1
ATOM 1785 N N . ASN A 1 237 ? -0.900 12.361 42.168 1.00 26.13 249 ASN A N 1
ATOM 1786 C CA . ASN A 1 237 ? -1.269 12.991 40.908 1.00 29.19 249 ASN A CA 1
ATOM 1787 C C . ASN A 1 237 ? -0.324 14.157 40.632 1.00 30.51 249 ASN A C 1
ATOM 1788 O O . ASN A 1 237 ? -0.291 15.113 41.402 1.00 29.42 249 ASN A O 1
ATOM 1793 N N . LEU A 1 238 ? 0.447 14.066 39.545 1.00 29.66 250 LEU A N 1
ATOM 1794 C CA . LEU A 1 238 ? 1.490 15.041 39.235 1.00 30.90 250 LEU A CA 1
ATOM 1795 C C . LEU A 1 238 ? 0.967 16.305 38.558 1.00 32.45 250 LEU A C 1
ATOM 1796 O O . LEU A 1 238 ? 1.753 17.237 38.350 1.00 33.76 250 LEU A O 1
ATOM 1801 N N . ASP A 1 239 ? -0.318 16.365 38.201 1.00 33.92 251 ASP A N 1
ATOM 1802 C CA . ASP A 1 239 ? -0.928 17.633 37.805 1.00 36.04 251 ASP A CA 1
ATOM 1803 C C . ASP A 1 239 ? -1.583 18.358 38.973 1.00 36.81 251 ASP A C 1
ATOM 1804 O O . ASP A 1 239 ? -1.499 19.583 39.066 1.00 37.94 251 ASP A O 1
ATOM 1809 N N . THR A 1 240 ? -2.328 17.639 39.813 1.00 36.66 252 THR A N 1
ATOM 1810 C CA . THR A 1 240 ? -3.127 18.257 40.860 1.00 36.10 252 THR A CA 1
ATOM 1811 C C . THR A 1 240 ? -2.483 18.201 42.235 1.00 33.83 252 THR A C 1
ATOM 1812 O O . THR A 1 240 ? -2.945 18.909 43.137 1.00 33.44 252 THR A O 1
ATOM 1816 N N . TRP A 1 241 ? -1.451 17.372 42.416 1.00 33.18 253 TRP A N 1
ATOM 1817 C CA . TRP A 1 241 ? -0.751 17.218 43.691 1.00 32.19 253 TRP A CA 1
ATOM 1818 C C . TRP A 1 241 ? -1.645 16.605 44.768 1.00 32.90 253 TRP A C 1
ATOM 1819 O O . TRP A 1 241 ? -1.431 16.818 45.965 1.00 32.78 253 TRP A O 1
ATOM 1830 N N . GLU A 1 242 ? -2.622 15.806 44.347 1.00 32.14 254 GLU A N 1
ATOM 1831 C CA . GLU A 1 242 ? -3.432 15.019 45.260 1.00 32.11 254 GLU A CA 1
ATOM 1832 C C . GLU A 1 242 ? -2.800 13.641 45.417 1.00 29.69 254 GLU A C 1
ATOM 1833 O O . GLU A 1 242 ? -2.553 12.950 44.426 1.00 29.05 254 GLU A O 1
ATOM 1839 N N . TRP A 1 243 ? -2.578 13.244 46.659 1.00 28.25 255 TRP A N 1
ATOM 1840 C CA . TRP A 1 243 ? -2.202 11.875 46.986 1.00 28.84 255 TRP A CA 1
ATOM 1841 C C . TRP A 1 243 ? -3.431 10.965 47.021 1.00 31.15 255 TRP A C 1
ATOM 1842 O O . TRP A 1 243 ? -4.489 11.346 47.524 1.00 33.21 255 TRP A O 1
ATOM 1853 N N . ASN A 1 244 ? -3.256 9.724 46.551 1.00 31.08 256 ASN A N 1
ATOM 1854 C CA . ASN A 1 244 ? -4.278 8.681 46.609 1.00 32.73 256 ASN A CA 1
ATOM 1855 C C . ASN A 1 244 ? -3.695 7.364 47.094 1.00 32.86 256 ASN A C 1
ATOM 1856 O O . ASN A 1 244 ? -2.623 6.949 46.645 1.00 30.89 256 ASN A O 1
ATOM 1861 N N . GLU A 1 245 ? -4.400 6.687 47.990 1.00 31.86 257 GLU A N 1
ATOM 1862 C CA . GLU A 1 245 ? -3.981 5.351 48.391 1.00 33.45 257 GLU A CA 1
ATOM 1863 C C . GLU A 1 245 ? -4.809 4.357 47.590 1.00 34.68 257 GLU A C 1
ATOM 1864 O O . GLU A 1 245 ? -6.025 4.535 47.449 1.00 36.73 257 GLU A O 1
ATOM 1870 N N . LEU A 1 246 ? -4.150 3.355 47.016 1.00 33.34 258 LEU A N 1
ATOM 1871 C CA . LEU A 1 246 ? -4.805 2.320 46.226 1.00 32.94 258 LEU A CA 1
ATOM 1872 C C . LEU A 1 246 ? -4.951 1.066 47.074 1.00 33.76 258 LEU A C 1
ATOM 1873 O O . LEU A 1 246 ? -3.962 0.549 47.600 1.00 35.19 258 LEU A O 1
ATOM 1878 N N . ILE A 1 247 ? -6.181 0.580 47.212 1.00 33.70 259 ILE A N 1
ATOM 1879 C CA . ILE A 1 247 ? -6.450 -0.645 47.959 1.00 32.22 259 ILE A CA 1
ATOM 1880 C C . ILE A 1 247 ? -6.753 -1.737 46.938 1.00 33.39 259 ILE A C 1
ATOM 1881 O O . ILE A 1 247 ? -7.858 -1.757 46.379 1.00 33.75 259 ILE A O 1
ATOM 1886 N N . PRO A 1 248 ? -5.831 -2.649 46.674 1.00 35.14 260 PRO A N 1
ATOM 1887 C CA . PRO A 1 248 ? -6.053 -3.622 45.600 1.00 36.58 260 PRO A CA 1
ATOM 1888 C C . PRO A 1 248 ? -7.205 -4.570 45.908 1.00 38.55 260 PRO A C 1
ATOM 1889 O O . PRO A 1 248 ? -7.564 -4.810 47.067 1.00 38.31 260 PRO A O 1
ATOM 1893 N N . GLN A 1 249 ? -7.798 -5.085 44.835 1.00 38.95 261 GLN A N 1
ATOM 1894 C CA . GLN A 1 249 ? -9.002 -5.895 44.975 1.00 42.65 261 GLN A CA 1
ATOM 1895 C C . GLN A 1 249 ? -8.763 -7.176 45.773 1.00 43.24 261 GLN A C 1
ATOM 1896 O O . GLN A 1 249 ? -9.692 -7.679 46.417 1.00 44.54 261 GLN A O 1
ATOM 1902 N N . GLY A 1 250 ? -7.545 -7.712 45.767 1.00 42.30 262 GLY A N 1
ATOM 1903 C CA . GLY A 1 250 ? -7.302 -8.982 46.426 1.00 42.39 262 GLY A CA 1
ATOM 1904 C C . GLY A 1 250 ? -5.953 -9.120 47.114 1.00 41.15 262 GLY A C 1
ATOM 1905 O O . GLY A 1 250 ? -5.509 -8.209 47.831 1.00 42.36 262 GLY A O 1
ATOM 1906 N N . ILE A 1 251 ? -5.300 -10.268 46.912 1.00 40.22 263 ILE A N 1
ATOM 1907 C CA . ILE A 1 251 ? -4.024 -10.554 47.564 1.00 38.87 263 ILE A CA 1
ATOM 1908 C C . ILE A 1 251 ? -2.948 -9.605 47.058 1.00 38.06 263 ILE A C 1
ATOM 1909 O O . ILE A 1 251 ? -2.866 -9.305 45.862 1.00 39.32 263 ILE A O 1
ATOM 1914 N N . CYS A 1 252 ? -2.132 -9.123 47.971 1.00 37.59 264 CYS A N 1
ATOM 1915 C CA . CYS A 1 252 ? -1.049 -8.202 47.676 1.00 35.23 264 CYS A CA 1
ATOM 1916 C C . CYS A 1 252 ? 0.280 -8.918 47.847 1.00 31.97 264 CYS A C 1
ATOM 1917 O O . CYS A 1 252 ? 0.382 -9.876 48.620 1.00 31.61 264 CYS A O 1
ATOM 1920 N N . PRO A 1 253 ? 1.344 -8.449 47.189 1.00 30.00 265 PRO A N 1
ATOM 1921 C CA . PRO A 1 253 ? 2.689 -8.919 47.555 1.00 28.78 265 PRO A CA 1
ATOM 1922 C C . PRO A 1 253 ? 2.965 -8.629 49.026 1.00 27.89 265 PRO A C 1
ATOM 1923 O O . PRO A 1 253 ? 2.465 -7.652 49.591 1.00 29.49 265 PRO A O 1
ATOM 1927 N N . VAL A 1 254 ? 3.788 -9.464 49.657 1.00 27.61 266 VAL A N 1
ATOM 1928 C CA . VAL A 1 254 ? 4.097 -9.252 51.069 1.00 28.11 266 VAL A CA 1
ATOM 1929 C C . VAL A 1 254 ? 4.916 -7.958 51.201 1.00 25.75 266 VAL A C 1
ATOM 1930 O O . VAL A 1 254 ? 5.619 -7.529 50.267 1.00 27.31 266 VAL A O 1
ATOM 1934 N N . GLY A 1 255 ? 4.858 -7.371 52.396 1.00 25.86 267 GLY A N 1
ATOM 1935 C CA . GLY A 1 255 ? 5.586 -6.128 52.656 1.00 25.53 267 GLY A CA 1
ATOM 1936 C C . GLY A 1 255 ? 7.083 -6.294 52.436 1.00 23.46 267 GLY A C 1
ATOM 1937 O O . GLY A 1 255 ? 7.669 -7.359 52.688 1.00 25.83 267 GLY A O 1
ATOM 1938 N N . ARG A 1 256 ? 7.696 -5.255 51.907 1.00 21.58 268 ARG A N 1
ATOM 1939 C CA . ARG A 1 256 ? 9.080 -5.383 51.491 1.00 19.98 268 ARG A CA 1
ATOM 1940 C C . ARG A 1 256 ? 9.713 -4.009 51.292 1.00 19.12 268 ARG A C 1
ATOM 1941 O O . ARG A 1 256 ? 9.020 -3.009 51.079 1.00 18.90 268 ARG A O 1
ATOM 1949 N N . SER A 1 257 ? 11.032 -3.978 51.344 1.00 17.57 269 SER A N 1
ATOM 1950 C CA . SER A 1 257 ? 11.811 -2.824 50.895 1.00 15.57 269 SER A CA 1
ATOM 1951 C C . SER A 1 257 ? 12.856 -3.349 49.923 1.00 15.06 269 SER A C 1
ATOM 1952 O O . SER A 1 257 ? 13.025 -4.585 49.787 1.00 17.05 269 SER A O 1
ATOM 1955 N N . TRP A 1 258 ? 13.555 -2.451 49.223 1.00 14.95 270 TRP A N 1
ATOM 1956 C CA . TRP A 1 258 ? 14.692 -2.814 48.385 1.00 13.19 270 TRP A CA 1
ATOM 1957 C C . TRP A 1 258 ? 14.258 -3.598 47.133 1.00 13.95 270 TRP A C 1
ATOM 1958 O O . TRP A 1 258 ? 15.095 -4.182 46.457 1.00 15.30 270 TRP A O 1
ATOM 1969 N N . HIS A 1 259 ? 12.992 -3.556 46.798 1.00 15.17 271 HIS A N 1
ATOM 1970 C CA . HIS A 1 259 ? 12.409 -4.144 45.605 1.00 15.19 271 HIS A CA 1
ATOM 1971 C C . HIS A 1 259 ? 12.471 -3.127 44.476 1.00 15.94 271 HIS A C 1
ATOM 1972 O O . HIS A 1 259 ? 12.669 -1.924 44.685 1.00 17.11 271 HIS A O 1
ATOM 1979 N N . SER A 1 260 ? 12.215 -3.606 43.260 1.00 16.98 272 SER A N 1
ATOM 1980 C CA . SER A 1 260 ? 12.111 -2.716 42.111 1.00 16.47 272 SER A CA 1
ATOM 1981 C C . SER A 1 260 ? 10.672 -2.665 41.618 1.00 17.84 272 SER A C 1
ATOM 1982 O O . SER A 1 260 ? 9.932 -3.656 41.729 1.00 18.54 272 SER A O 1
ATOM 1985 N N . LEU A 1 261 ? 10.275 -1.522 41.035 1.00 17.63 273 LEU A N 1
ATOM 1986 C CA . LEU A 1 261 ? 8.923 -1.317 40.507 1.00 18.32 273 LEU A CA 1
ATOM 1987 C C . LEU A 1 261 ? 9.079 -0.555 39.203 1.00 18.62 273 LEU A C 1
ATOM 1988 O O . LEU A 1 261 ? 9.568 0.579 39.211 1.00 19.96 273 LEU A O 1
ATOM 1993 N N . THR A 1 262 ? 8.678 -1.176 38.084 1.00 20.43 274 THR A N 1
ATOM 1994 C CA . THR A 1 262 ? 9.051 -0.672 36.767 1.00 20.16 274 THR A CA 1
ATOM 1995 C C . THR A 1 262 ? 7.808 -0.633 35.892 1.00 24.09 274 THR A C 1
ATOM 1996 O O . THR A 1 262 ? 7.135 -1.664 35.747 1.00 25.01 274 THR A O 1
ATOM 2000 N N . PRO A 1 263 ? 7.513 0.489 35.244 1.00 25.08 275 PRO A N 1
ATOM 2001 C CA . PRO A 1 263 ? 6.405 0.501 34.274 1.00 27.80 275 PRO A CA 1
ATOM 2002 C C . PRO A 1 263 ? 6.776 -0.350 33.077 1.00 29.21 275 PRO A C 1
ATOM 2003 O O . PRO A 1 263 ? 7.896 -0.270 32.561 1.00 30.22 275 PRO A O 1
ATOM 2007 N N . VAL A 1 264 ? 5.836 -1.172 32.624 1.00 28.72 276 VAL A N 1
ATOM 2008 C CA . VAL A 1 264 ? 6.067 -2.018 31.462 1.00 30.55 276 VAL A CA 1
ATOM 2009 C C . VAL A 1 264 ? 5.031 -1.810 30.377 1.00 32.91 276 VAL A C 1
ATOM 2010 O O . VAL A 1 264 ? 5.157 -2.415 29.306 1.00 34.21 276 VAL A O 1
ATOM 2014 N N . SER A 1 265 ? 4.018 -1.001 30.630 1.00 32.40 277 SER A N 1
ATOM 2015 C CA . SER A 1 265 ? 3.009 -0.662 29.636 1.00 34.82 277 SER A CA 1
ATOM 2016 C C . SER A 1 265 ? 2.337 0.611 30.117 1.00 35.14 277 SER A C 1
ATOM 2017 O O . SER A 1 265 ? 2.631 1.110 31.208 1.00 33.42 277 SER A O 1
ATOM 2020 N N . SER A 1 266 ? 1.362 1.089 29.343 1.00 34.19 278 SER A N 1
ATOM 2021 C CA . SER A 1 266 ? 0.542 2.184 29.832 1.00 34.51 278 SER A CA 1
ATOM 2022 C C . SER A 1 266 ? -0.402 1.758 30.950 1.00 34.06 278 SER A C 1
ATOM 2023 O O . SER A 1 266 ? -1.048 2.622 31.536 1.00 35.45 278 SER A O 1
ATOM 2026 N N . ASP A 1 267 ? -0.489 0.462 31.279 1.00 34.28 279 ASP A N 1
ATOM 2027 C CA . ASP A 1 267 ? -1.424 -0.034 32.288 1.00 34.15 279 ASP A CA 1
ATOM 2028 C C . ASP A 1 267 ? -0.834 -0.997 33.312 1.00 33.22 279 ASP A C 1
ATOM 2029 O O . ASP A 1 267 ? -1.603 -1.586 34.092 1.00 33.42 279 ASP A O 1
ATOM 2034 N N . HIS A 1 268 ? 0.500 -1.175 33.362 1.00 30.87 280 HIS A N 1
ATOM 2035 C CA . HIS A 1 268 ? 1.056 -2.218 34.216 1.00 29.81 280 HIS A CA 1
ATOM 2036 C C . HIS A 1 268 ? 2.370 -1.795 34.833 1.00 28.56 280 HIS A C 1
ATOM 2037 O O . HIS A 1 268 ? 3.204 -1.175 34.173 1.00 30.47 280 HIS A O 1
ATOM 2044 N N . LEU A 1 269 ? 2.532 -2.167 36.089 1.00 25.88 281 LEU A N 1
ATOM 2045 C CA . LEU A 1 269 ? 3.796 -2.028 36.800 1.00 25.07 281 LEU A CA 1
ATOM 2046 C C . LEU A 1 269 ? 4.315 -3.425 37.105 1.00 25.96 281 LEU A C 1
ATOM 2047 O O . LEU A 1 269 ? 3.527 -4.346 37.347 1.00 27.98 281 LEU A O 1
ATOM 2052 N N . PHE A 1 270 ? 5.638 -3.584 37.084 1.00 23.31 282 PHE A N 1
ATOM 2053 C CA . PHE A 1 270 ? 6.291 -4.865 37.317 1.00 22.84 282 PHE A CA 1
ATOM 2054 C C . PHE A 1 270 ? 7.151 -4.740 38.571 1.00 20.39 282 PHE A C 1
ATOM 2055 O O . PHE A 1 270 ? 8.033 -3.875 38.650 1.00 21.72 282 PHE A O 1
ATOM 2063 N N . LEU A 1 271 ? 6.914 -5.625 39.520 1.00 20.76 283 LEU A N 1
ATOM 2064 C CA . LEU A 1 271 ? 7.567 -5.657 40.817 1.00 20.96 283 LEU A CA 1
ATOM 2065 C C . LEU A 1 271 ? 8.456 -6.890 40.895 1.00 21.41 283 LEU A C 1
ATOM 2066 O O . LEU A 1 271 ? 8.013 -7.992 40.583 1.00 23.03 283 LEU A O 1
ATOM 2071 N N . PHE A 1 272 ? 9.696 -6.710 41.336 1.00 19.44 284 PHE A N 1
ATOM 2072 C CA . PHE A 1 272 ? 10.547 -7.871 41.597 1.00 19.82 284 PHE A CA 1
ATOM 2073 C C . PHE A 1 272 ? 11.357 -7.701 42.877 1.00 18.47 284 PHE A C 1
ATOM 2074 O O . PHE A 1 272 ? 11.953 -6.642 43.129 1.00 18.01 284 PHE A O 1
ATOM 2082 N N . GLY A 1 273 ? 11.472 -8.792 43.625 1.00 18.30 285 GLY A N 1
ATOM 2083 C CA . GLY A 1 273 ? 12.484 -8.912 44.651 1.00 18.30 285 GLY A CA 1
ATOM 2084 C C . GLY A 1 273 ? 12.169 -8.100 45.895 1.00 18.36 285 GLY A C 1
ATOM 2085 O O . GLY A 1 273 ? 11.021 -7.725 46.210 1.00 18.82 285 GLY A O 1
ATOM 2086 N N . GLY A 1 274 ? 13.221 -7.894 46.653 1.00 18.58 286 GLY A N 1
ATOM 2087 C CA . GLY A 1 274 ? 13.089 -7.152 47.888 1.00 18.14 286 GLY A CA 1
ATOM 2088 C C . GLY A 1 274 ? 13.403 -7.980 49.133 1.00 16.87 286 GLY A C 1
ATOM 2089 O O . GLY A 1 274 ? 14.005 -9.061 49.053 1.00 18.61 286 GLY A O 1
ATOM 2090 N N . PHE A 1 275 ? 12.981 -7.469 50.295 1.00 17.96 287 PHE A N 1
ATOM 2091 C CA . PHE A 1 275 ? 13.440 -7.915 51.611 1.00 18.90 287 PHE A CA 1
ATOM 2092 C C . PHE A 1 275 ? 12.255 -7.739 52.540 1.00 20.65 287 PHE A C 1
ATOM 2093 O O . PHE A 1 275 ? 11.718 -6.619 52.636 1.00 20.15 287 PHE A O 1
ATOM 2101 N N . THR A 1 276 ? 11.837 -8.798 53.233 1.00 21.88 288 THR A N 1
ATOM 2102 C CA . THR A 1 276 ? 10.645 -8.702 54.056 1.00 21.24 288 THR A CA 1
ATOM 2103 C C . THR A 1 276 ? 10.969 -8.124 55.429 1.00 22.14 288 THR A C 1
ATOM 2104 O O . THR A 1 276 ? 12.137 -7.924 55.798 1.00 21.62 288 THR A O 1
ATOM 2108 N N . THR A 1 277 ? 9.893 -7.907 56.189 1.00 23.71 289 THR A N 1
ATOM 2109 C CA . THR A 1 277 ? 10.038 -7.429 57.557 1.00 25.44 289 THR A CA 1
ATOM 2110 C C . THR A 1 277 ? 10.889 -8.376 58.372 1.00 26.10 289 THR A C 1
ATOM 2111 O O . THR A 1 277 ? 11.716 -7.939 59.177 1.00 26.95 289 THR A O 1
ATOM 2115 N N . ASP A 1 278 ? 10.719 -9.686 58.152 1.00 26.36 290 ASP A N 1
ATOM 2116 C CA . ASP A 1 278 ? 11.471 -10.713 58.861 1.00 28.34 290 ASP A CA 1
ATOM 2117 C C . ASP A 1 278 ? 12.808 -11.025 58.199 1.00 28.17 290 ASP A C 1
ATOM 2118 O O . ASP A 1 278 ? 13.419 -12.064 58.501 1.00 31.09 290 ASP A O 1
ATOM 2120 N N . LYS A 1 279 ? 13.273 -10.166 57.282 1.00 27.52 291 LYS A N 1
ATOM 2121 C CA . LYS A 1 279 ? 14.612 -10.249 56.716 1.00 26.91 291 LYS A CA 1
ATOM 2122 C C . LYS A 1 279 ? 14.791 -11.425 55.747 1.00 26.46 291 LYS A C 1
ATOM 2123 O O . LYS A 1 279 ? 15.892 -11.991 55.615 1.00 29.52 291 LYS A O 1
ATOM 2129 N N . GLN A 1 280 ? 13.728 -11.762 55.015 1.00 25.51 292 GLN A N 1
ATOM 2130 C CA . GLN A 1 280 ? 13.851 -12.783 53.959 1.00 25.58 292 GLN A CA 1
ATOM 2131 C C . GLN A 1 280 ? 14.088 -12.105 52.623 1.00 24.23 292 GLN A C 1
ATOM 2132 O O . GLN A 1 280 ? 13.310 -11.198 52.247 1.00 24.79 292 GLN A O 1
ATOM 2134 N N . PRO A 1 281 ? 15.146 -12.482 51.905 1.00 22.66 293 PRO A N 1
ATOM 2135 C CA . PRO A 1 281 ? 15.303 -12.035 50.512 1.00 22.12 293 PRO A CA 1
ATOM 2136 C C . PRO A 1 281 ? 14.237 -12.649 49.621 1.00 23.16 293 PRO A C 1
ATOM 2137 O O . PRO A 1 281 ? 13.882 -13.823 49.782 1.00 24.60 293 PRO A O 1
ATOM 2141 N N . LEU A 1 282 ? 13.731 -11.893 48.659 1.00 20.79 294 LEU A N 1
ATOM 2142 C CA . LEU A 1 282 ? 12.575 -12.299 47.859 1.00 21.08 294 LEU A CA 1
ATOM 2143 C C . LEU A 1 282 ? 12.966 -12.511 46.415 1.00 20.91 294 LEU A C 1
ATOM 2144 O O . LEU A 1 282 ? 13.734 -11.716 45.847 1.00 20.44 294 LEU A O 1
ATOM 2149 N N . SER A 1 283 ? 12.419 -13.571 45.810 1.00 22.45 295 SER A N 1
ATOM 2150 C CA . SER A 1 283 ? 12.559 -13.803 44.373 1.00 23.56 295 SER A CA 1
ATOM 2151 C C . SER A 1 283 ? 11.225 -13.763 43.631 1.00 25.08 295 SER A C 1
ATOM 2152 O O . SER A 1 283 ? 11.179 -14.123 42.454 1.00 26.79 295 SER A O 1
ATOM 2155 N N . ASP A 1 284 ? 10.143 -13.351 44.276 1.00 23.85 296 ASP A N 1
ATOM 2156 C CA . ASP A 1 284 ? 8.859 -13.301 43.605 1.00 25.22 296 ASP A CA 1
ATOM 2157 C C . ASP A 1 284 ? 8.755 -12.081 42.707 1.00 24.32 296 ASP A C 1
ATOM 2158 O O . ASP A 1 284 ? 9.442 -11.070 42.907 1.00 24.23 296 ASP A O 1
ATOM 2163 N N . ALA A 1 285 ? 7.927 -12.195 41.682 1.00 24.61 297 ALA A N 1
ATOM 2164 C CA . ALA A 1 285 ? 7.607 -11.098 40.792 1.00 23.41 297 ALA A CA 1
ATOM 2165 C C . ALA A 1 285 ? 6.106 -11.020 40.633 1.00 25.34 297 ALA A C 1
ATOM 2166 O O . ALA A 1 285 ? 5.396 -12.036 40.658 1.00 27.23 297 ALA A O 1
ATOM 2168 N N . TRP A 1 286 ? 5.631 -9.794 40.451 1.00 25.27 298 TRP A N 1
ATOM 2169 C CA . TRP A 1 286 ? 4.205 -9.530 40.304 1.00 23.87 298 TRP A CA 1
ATOM 2170 C C . TRP A 1 286 ? 4.012 -8.440 39.276 1.00 25.23 298 TRP A C 1
ATOM 2171 O O . TRP A 1 286 ? 4.901 -7.603 39.047 1.00 26.25 298 TRP A O 1
ATOM 2182 N N . THR A 1 287 ? 2.812 -8.407 38.712 1.00 27.68 299 THR A N 1
ATOM 2183 C CA . THR A 1 287 ? 2.363 -7.291 37.894 1.00 29.93 299 THR A CA 1
ATOM 2184 C C . THR A 1 287 ? 1.166 -6.647 38.582 1.00 29.93 299 THR A C 1
ATOM 2185 O O . THR A 1 287 ? 0.297 -7.351 39.122 1.00 31.35 299 THR A O 1
ATOM 2189 N N . TYR A 1 288 ? 1.167 -5.316 38.625 1.00 28.31 300 TYR A N 1
ATOM 2190 C CA . TYR A 1 288 ? 0.021 -4.551 39.097 1.00 28.20 300 TYR A CA 1
ATOM 2191 C C . TYR A 1 288 ? -0.639 -3.946 37.876 1.00 29.88 300 TYR A C 1
ATOM 2192 O O . TYR A 1 288 ? -0.009 -3.215 37.114 1.00 30.40 300 TYR A O 1
ATOM 2201 N N . CYS A 1 289 ? -1.910 -4.272 37.672 1.00 30.80 301 CYS A N 1
ATOM 2202 C CA . CYS A 1 289 ? -2.657 -3.703 36.568 1.00 32.16 301 CYS A CA 1
ATOM 2203 C C . CYS A 1 289 ? -3.425 -2.485 37.074 1.00 33.04 301 CYS A C 1
ATOM 2204 O O . CYS A 1 289 ? -4.241 -2.601 37.996 1.00 33.19 301 CYS A O 1
ATOM 2207 N N . ILE A 1 290 ? -3.147 -1.323 36.480 1.00 31.24 302 ILE A N 1
ATOM 2208 C CA . ILE A 1 290 ? -3.671 -0.068 37.004 1.00 32.23 302 ILE A CA 1
ATOM 2209 C C . ILE A 1 290 ? -5.188 0.006 36.824 1.00 33.90 302 ILE A C 1
ATOM 2210 O O . ILE A 1 290 ? -5.928 0.304 37.773 1.00 34.57 302 ILE A O 1
ATOM 2215 N N . SER A 1 291 ? -5.667 -0.269 35.605 1.00 34.74 303 SER A N 1
ATOM 2216 C CA . SER A 1 291 ? -7.096 -0.139 35.309 1.00 35.52 303 SER A CA 1
ATOM 2217 C C . SER A 1 291 ? -7.927 -1.116 36.128 1.00 36.85 303 SER A C 1
ATOM 2218 O O . SER A 1 291 ? -9.059 -0.800 36.519 1.00 39.78 303 SER A O 1
ATOM 2221 N N . LYS A 1 292 ? -7.411 -2.319 36.368 1.00 36.28 304 LYS A N 1
ATOM 2222 C CA . LYS A 1 292 ? -8.127 -3.307 37.163 1.00 35.86 304 LYS A CA 1
ATOM 2223 C C . LYS A 1 292 ? -7.843 -3.219 38.659 1.00 36.47 304 LYS A C 1
ATOM 2224 O O . LYS A 1 292 ? -8.511 -3.914 39.433 1.00 38.15 304 LYS A O 1
ATOM 2226 N N . ASN A 1 293 ? -6.860 -2.418 39.094 1.00 36.09 305 ASN A N 1
ATOM 2227 C CA . ASN A 1 293 ? -6.495 -2.339 40.512 1.00 36.11 305 ASN A CA 1
ATOM 2228 C C . ASN A 1 293 ? -6.276 -3.734 41.112 1.00 36.50 305 ASN A C 1
ATOM 2229 O O . ASN A 1 293 ? -6.810 -4.088 42.166 1.00 34.97 305 ASN A O 1
ATOM 2234 N N . GLU A 1 294 ? -5.461 -4.541 40.430 1.00 36.68 306 GLU A N 1
ATOM 2235 C CA . GLU A 1 294 ? -5.215 -5.895 40.914 1.00 38.30 306 GLU A CA 1
ATOM 2236 C C . GLU A 1 294 ? -3.756 -6.292 40.726 1.00 35.88 306 GLU A C 1
ATOM 2237 O O . GLU A 1 294 ? -3.140 -5.946 39.715 1.00 34.24 306 GLU A O 1
ATOM 2243 N N . TRP A 1 295 ? -3.232 -7.029 41.707 1.00 35.01 307 TRP A N 1
ATOM 2244 C CA . TRP A 1 295 ? -1.915 -7.655 41.625 1.00 35.73 307 TRP A CA 1
ATOM 2245 C C . TRP A 1 295 ? -2.074 -9.070 41.082 1.00 37.28 307 TRP A C 1
ATOM 2246 O O . TRP A 1 295 ? -2.992 -9.789 41.485 1.00 36.80 307 TRP A O 1
ATOM 2257 N N . ILE A 1 296 ? -1.171 -9.468 40.179 1.00 38.54 308 ILE A N 1
ATOM 2258 C CA . ILE A 1 296 ? -1.129 -10.820 39.608 1.00 37.74 308 ILE A CA 1
ATOM 2259 C C . ILE A 1 296 ? 0.299 -11.351 39.688 1.00 34.74 308 ILE A C 1
ATOM 2260 O O . ILE A 1 296 ? 1.238 -10.660 39.286 1.00 34.89 308 ILE A O 1
ATOM 2265 N N . GLN A 1 297 ? 0.463 -12.580 40.177 1.00 32.48 309 GLN A N 1
ATOM 2266 C CA . GLN A 1 297 ? 1.797 -13.174 40.254 1.00 33.24 309 GLN A CA 1
ATOM 2267 C C . GLN A 1 297 ? 2.364 -13.385 38.856 1.00 33.82 309 GLN A C 1
ATOM 2268 O O . GLN A 1 297 ? 1.640 -13.739 37.923 1.00 34.88 309 GLN A O 1
ATOM 2274 N N . PHE A 1 298 ? 3.678 -13.186 38.720 1.00 31.95 310 PHE A N 1
ATOM 2275 C CA . PHE A 1 298 ? 4.390 -13.328 37.455 1.00 32.53 310 PHE A CA 1
ATOM 2276 C C . PHE A 1 298 ? 5.321 -14.520 37.553 1.00 32.32 310 PHE A C 1
ATOM 2277 O O . PHE A 1 298 ? 6.189 -14.563 38.429 1.00 31.71 310 PHE A O 1
ATOM 2285 N N . ASN A 1 299 ? 5.133 -15.494 36.661 1.00 31.72 311 ASN A N 1
ATOM 2286 C CA . ASN A 1 299 ? 5.943 -16.706 36.663 1.00 33.13 311 ASN A CA 1
ATOM 2287 C C . ASN A 1 299 ? 7.231 -16.446 35.896 1.00 32.11 311 ASN A C 1
ATOM 2288 O O . ASN A 1 299 ? 7.208 -15.823 34.831 1.00 33.45 311 ASN A O 1
ATOM 2293 N N . HIS A 1 300 ? 8.353 -16.915 36.439 1.00 31.29 312 HIS A N 1
ATOM 2294 C CA . HIS A 1 300 ? 9.652 -16.624 35.846 1.00 28.28 312 HIS A CA 1
ATOM 2295 C C . HIS A 1 300 ? 10.631 -17.702 36.291 1.00 31.04 312 HIS A C 1
ATOM 2296 O O . HIS A 1 300 ? 10.375 -18.408 37.277 1.00 31.56 312 HIS A O 1
ATOM 2303 N N . PRO A 1 301 ? 11.773 -17.832 35.614 1.00 31.16 313 PRO A N 1
ATOM 2304 C CA . PRO A 1 301 ? 12.728 -18.895 35.959 1.00 31.89 313 PRO A CA 1
ATOM 2305 C C . PRO A 1 301 ? 13.809 -18.528 36.964 1.00 30.58 313 PRO A C 1
ATOM 2306 O O . PRO A 1 301 ? 14.763 -19.298 37.111 1.00 31.77 313 PRO A O 1
ATOM 2310 N N . TYR A 1 302 ? 13.693 -17.398 37.669 1.00 28.35 314 TYR A N 1
ATOM 2311 C CA . TYR A 1 302 ? 14.731 -16.999 38.608 1.00 27.05 314 TYR A CA 1
ATOM 2312 C C . TYR A 1 302 ? 14.304 -17.213 40.059 1.00 26.80 314 TYR A C 1
ATOM 2313 O O . TYR A 1 302 ? 14.701 -16.443 40.949 1.00 26.41 314 TYR A O 1
ATOM 2322 N N . THR A 1 303 ? 13.515 -18.263 40.326 1.00 29.51 315 THR A N 1
ATOM 2323 C CA . THR A 1 303 ? 13.022 -18.450 41.682 1.00 30.74 315 THR A CA 1
ATOM 2324 C C . THR A 1 303 ? 14.150 -18.668 42.677 1.00 30.26 315 THR A C 1
ATOM 2325 O O . THR A 1 303 ? 13.982 -18.370 43.862 1.00 32.44 315 THR A O 1
ATOM 2329 N N . GLU A 1 304 ? 15.302 -19.183 42.234 1.00 28.51 316 GLU A N 1
ATOM 2330 C CA . GLU A 1 304 ? 16.428 -19.396 43.130 1.00 29.00 316 GLU A CA 1
ATOM 2331 C C . GLU A 1 304 ? 17.414 -18.252 43.088 1.00 26.28 316 GLU A C 1
ATOM 2332 O O . GLU A 1 304 ? 18.552 -18.386 43.543 1.00 27.01 316 GLU A O 1
ATOM 2338 N N . LYS A 1 305 ? 16.984 -17.114 42.556 1.00 22.67 317 LYS A N 1
ATOM 2339 C CA . LYS A 1 305 ? 17.854 -15.931 42.478 1.00 21.65 317 LYS A CA 1
ATOM 2340 C C . LYS A 1 305 ? 17.130 -14.726 43.103 1.00 20.86 317 LYS A C 1
ATOM 2341 O O . LYS A 1 305 ? 16.841 -13.733 42.415 1.00 21.65 317 LYS A O 1
ATOM 2347 N N . PRO A 1 306 ? 16.841 -14.761 44.402 1.00 20.02 318 PRO A N 1
ATOM 2348 C CA . PRO A 1 306 ? 16.295 -13.562 45.068 1.00 19.26 318 PRO A CA 1
ATOM 2349 C C . PRO A 1 306 ? 17.295 -12.430 44.977 1.00 17.12 318 PRO A C 1
ATOM 2350 O O . PRO A 1 306 ? 18.501 -12.622 44.969 1.00 17.20 318 PRO A O 1
ATOM 2354 N N . ARG A 1 307 ? 16.766 -11.206 44.874 1.00 17.13 319 ARG A N 1
ATOM 2355 C CA . ARG A 1 307 ? 17.620 -10.007 44.855 1.00 16.80 319 ARG A CA 1
ATOM 2356 C C . ARG A 1 307 ? 16.975 -8.922 45.676 1.00 16.23 319 ARG A C 1
ATOM 2357 O O . ARG A 1 307 ? 15.762 -8.763 45.648 1.00 16.60 319 ARG A O 1
ATOM 2365 N N . LEU A 1 308 ? 17.803 -8.159 46.358 1.00 15.51 320 LEU A N 1
ATOM 2366 C CA . LEU A 1 308 ? 17.370 -6.917 47.008 1.00 14.42 320 LEU A CA 1
ATOM 2367 C C . LEU A 1 308 ? 18.414 -5.853 46.757 1.00 13.11 320 LEU A C 1
ATOM 2368 O O . LEU A 1 308 ? 19.614 -6.141 46.714 1.00 14.04 320 LEU A O 1
ATOM 2373 N N . TRP A 1 309 ? 17.956 -4.615 46.615 1.00 12.02 321 TRP A N 1
ATOM 2374 C CA . TRP A 1 309 ? 18.861 -3.507 46.325 1.00 12.61 321 TRP A CA 1
ATOM 2375 C C . TRP A 1 309 ? 19.491 -3.639 44.931 1.00 12.22 321 TRP A C 1
ATOM 2376 O O . TRP A 1 309 ? 20.536 -3.040 44.671 1.00 12.79 321 TRP A O 1
ATOM 2387 N N . HIS A 1 310 ? 18.886 -4.447 44.057 1.00 12.92 322 HIS A N 1
ATOM 2388 C CA . HIS A 1 310 ? 19.161 -4.462 42.627 1.00 13.28 322 HIS A CA 1
ATOM 2389 C C . HIS A 1 310 ? 18.528 -3.238 41.958 1.00 13.02 322 HIS A C 1
ATOM 2390 O O . HIS A 1 310 ? 17.787 -2.465 42.574 1.00 14.32 322 HIS A O 1
ATOM 2397 N N . THR A 1 311 ? 18.789 -3.105 40.662 1.00 13.48 323 THR A N 1
ATOM 2398 C CA . THR A 1 311 ? 18.081 -2.135 39.828 1.00 13.52 323 THR A CA 1
ATOM 2399 C C . THR A 1 311 ? 17.288 -2.877 38.769 1.00 15.17 323 THR A C 1
ATOM 2400 O O . THR A 1 311 ? 17.579 -4.040 38.441 1.00 15.61 323 THR A O 1
ATOM 2404 N N . ALA A 1 312 ? 16.278 -2.218 38.233 1.00 16.04 324 ALA A N 1
ATOM 2405 C CA . ALA A 1 312 ? 15.483 -2.740 37.126 1.00 16.53 324 ALA A CA 1
ATOM 2406 C C . ALA A 1 312 ? 15.239 -1.633 36.120 1.00 19.65 324 ALA A C 1
ATOM 2407 O O . ALA A 1 312 ? 14.893 -0.498 36.515 1.00 20.33 324 ALA A O 1
ATOM 2409 N N . CYS A 1 313 ? 15.399 -1.955 34.830 1.00 19.33 325 CYS A N 1
ATOM 2410 C CA . CYS A 1 313 ? 15.208 -0.921 33.809 1.00 19.54 325 CYS A CA 1
ATOM 2411 C C . CYS A 1 313 ? 14.415 -1.591 32.689 1.00 22.64 325 CYS A C 1
ATOM 2412 O O . CYS A 1 313 ? 14.741 -2.710 32.277 1.00 23.25 325 CYS A O 1
ATOM 2415 N N . ALA A 1 314 ? 13.443 -0.890 32.124 1.00 25.05 326 ALA A N 1
ATOM 2416 C CA . ALA A 1 314 ? 12.703 -1.445 30.994 1.00 27.53 326 ALA A CA 1
ATOM 2417 C C . ALA A 1 314 ? 13.416 -1.161 29.677 1.00 29.12 326 ALA A C 1
ATOM 2418 O O . ALA A 1 314 ? 14.030 -0.110 29.491 1.00 30.55 326 ALA A O 1
ATOM 2420 N N . SER A 1 315 ? 13.343 -2.119 28.762 1.00 30.72 327 SER A N 1
ATOM 2421 C CA . SER A 1 315 ? 13.824 -1.917 27.403 1.00 33.83 327 SER A CA 1
ATOM 2422 C C . SER A 1 315 ? 12.652 -1.596 26.484 1.00 37.01 327 SER A C 1
ATOM 2423 O O . SER A 1 315 ? 11.491 -1.843 26.813 1.00 38.38 327 SER A O 1
ATOM 2426 N N . ASP A 1 316 ? 12.979 -1.022 25.326 1.00 38.15 328 ASP A N 1
ATOM 2427 C CA . ASP A 1 316 ? 11.970 -0.803 24.295 1.00 42.10 328 ASP A CA 1
ATOM 2428 C C . ASP A 1 316 ? 11.441 -2.103 23.712 1.00 46.12 328 ASP A C 1
ATOM 2429 O O . ASP A 1 316 ? 10.373 -2.094 23.088 1.00 47.38 328 ASP A O 1
ATOM 2434 N N . GLU A 1 317 ? 12.159 -3.211 23.890 1.00 46.95 329 GLU A N 1
ATOM 2435 C CA . GLU A 1 317 ? 11.786 -4.497 23.319 1.00 49.24 329 GLU A CA 1
ATOM 2436 C C . GLU A 1 317 ? 10.909 -5.324 24.252 1.00 48.41 329 GLU A C 1
ATOM 2437 O O . GLU A 1 317 ? 10.884 -6.551 24.134 1.00 48.74 329 GLU A O 1
ATOM 2443 N N . GLY A 1 318 ? 10.209 -4.688 25.184 1.00 47.40 330 GLY A N 1
ATOM 2444 C CA . GLY A 1 318 ? 9.333 -5.416 26.090 1.00 46.13 330 GLY A CA 1
ATOM 2445 C C . GLY A 1 318 ? 10.009 -6.338 27.086 1.00 43.89 330 GLY A C 1
ATOM 2446 O O . GLY A 1 318 ? 9.515 -7.449 27.332 1.00 45.02 330 GLY A O 1
ATOM 2447 N N . GLU A 1 319 ? 11.111 -5.900 27.691 1.00 39.45 331 GLU A N 1
ATOM 2448 C CA . GLU A 1 319 ? 11.748 -6.675 28.742 1.00 36.24 331 GLU A CA 1
ATOM 2449 C C . GLU A 1 319 ? 12.053 -5.772 29.927 1.00 30.40 331 GLU A C 1
ATOM 2450 O O . GLU A 1 319 ? 12.089 -4.547 29.802 1.00 32.37 331 GLU A O 1
ATOM 2456 N N . VAL A 1 320 ? 12.247 -6.393 31.088 1.00 26.37 332 VAL A N 1
ATOM 2457 C CA . VAL A 1 320 ? 12.795 -5.711 32.266 1.00 23.61 332 VAL A CA 1
ATOM 2458 C C . VAL A 1 320 ? 14.155 -6.322 32.536 1.00 22.51 332 VAL A C 1
ATOM 2459 O O . VAL A 1 320 ? 14.272 -7.545 32.682 1.00 22.60 332 VAL A O 1
ATOM 2463 N N . ILE A 1 321 ? 15.187 -5.474 32.621 1.00 20.85 333 ILE A N 1
ATOM 2464 C CA . ILE A 1 321 ? 16.561 -5.895 32.839 1.00 20.53 333 ILE A CA 1
ATOM 2465 C C . ILE A 1 321 ? 16.915 -5.590 34.289 1.00 18.32 333 ILE A C 1
ATOM 2466 O O . ILE A 1 321 ? 17.031 -4.416 34.679 1.00 18.73 333 ILE A O 1
ATOM 2471 N N . VAL A 1 322 ? 17.112 -6.629 35.085 1.00 17.49 334 VAL A N 1
ATOM 2472 C CA . VAL A 1 322 ? 17.500 -6.512 36.489 1.00 17.48 334 VAL A CA 1
ATOM 2473 C C . VAL A 1 322 ? 18.994 -6.722 36.623 1.00 16.06 334 VAL A C 1
ATOM 2474 O O . VAL A 1 322 ? 19.553 -7.658 36.013 1.00 18.48 334 VAL A O 1
ATOM 2478 N N . PHE A 1 323 ? 19.657 -5.871 37.393 1.00 14.36 335 PHE A N 1
ATOM 2479 C CA . PHE A 1 323 ? 21.088 -5.983 37.536 1.00 15.01 335 PHE A CA 1
ATOM 2480 C C . PHE A 1 323 ? 21.508 -5.806 38.987 1.00 13.41 335 PHE A C 1
ATOM 2481 O O . PHE A 1 323 ? 20.977 -4.935 39.703 1.00 12.71 335 PHE A O 1
ATOM 2489 N N . GLY A 1 324 ? 22.512 -6.592 39.423 1.00 13.22 336 GLY A N 1
ATOM 2490 C CA . GLY A 1 324 ? 23.133 -6.355 40.703 1.00 13.30 336 GLY A CA 1
ATOM 2491 C C . GLY A 1 324 ? 22.245 -6.715 41.881 1.00 13.21 336 GLY A C 1
ATOM 2492 O O . GLY A 1 324 ? 21.304 -7.498 41.783 1.00 13.47 336 GLY A O 1
ATOM 2493 N N . GLY A 1 325 ? 22.501 -6.042 43.001 1.00 13.20 337 GLY A N 1
ATOM 2494 C CA . GLY A 1 325 ? 21.824 -6.354 44.248 1.00 13.41 337 GLY A CA 1
ATOM 2495 C C . GLY A 1 325 ? 22.411 -7.568 44.933 1.00 13.51 337 GLY A C 1
ATOM 2496 O O . GLY A 1 325 ? 23.406 -8.136 44.521 1.00 15.70 337 GLY A O 1
ATOM 2497 N N . CYS A 1 326 ? 21.802 -7.895 46.061 1.00 13.69 338 CYS A N 1
ATOM 2498 C CA . CYS A 1 326 ? 22.304 -8.888 47.003 1.00 15.08 338 CYS A CA 1
ATOM 2499 C C . CYS A 1 326 ? 21.357 -10.077 47.049 1.00 15.59 338 CYS A C 1
ATOM 2500 O O . CYS A 1 326 ? 20.125 -9.905 47.063 1.00 16.54 338 CYS A O 1
ATOM 2503 N N . ALA A 1 327 ? 21.938 -11.279 47.040 1.00 15.99 339 ALA A N 1
ATOM 2504 C CA . ALA A 1 327 ? 21.136 -12.502 47.033 1.00 16.46 339 ALA A CA 1
ATOM 2505 C C . ALA A 1 327 ? 20.643 -12.915 48.410 1.00 18.81 339 ALA A C 1
ATOM 2506 O O . ALA A 1 327 ? 19.667 -13.672 48.525 1.00 22.81 339 ALA A O 1
ATOM 2508 N N . ASN A 1 328 ? 21.287 -12.471 49.468 1.00 17.63 340 ASN A N 1
ATOM 2509 C CA . ASN A 1 328 ? 20.955 -12.960 50.803 1.00 17.49 340 ASN A CA 1
ATOM 2510 C C . ASN A 1 328 ? 20.754 -11.774 51.727 1.00 18.37 340 ASN A C 1
ATOM 2511 O O . ASN A 1 328 ? 20.591 -10.616 51.262 1.00 19.44 340 ASN A O 1
ATOM 2516 N N . ASN A 1 329 ? 20.698 -12.017 53.034 1.00 18.96 341 ASN A N 1
ATOM 2517 C CA . ASN A 1 329 ? 20.454 -10.926 53.988 1.00 19.09 341 ASN A CA 1
ATOM 2518 C C . ASN A 1 329 ? 21.677 -10.020 54.057 1.00 19.04 341 ASN A C 1
ATOM 2519 O O . ASN A 1 329 ? 22.679 -10.322 54.707 1.00 19.04 341 ASN A O 1
ATOM 2524 N N . LEU A 1 330 ? 21.584 -8.853 53.396 1.00 19.45 342 LEU A N 1
ATOM 2525 C CA . LEU A 1 330 ? 22.730 -7.959 53.302 1.00 19.61 342 LEU A CA 1
ATOM 2526 C C . LEU A 1 330 ? 23.098 -7.358 54.659 1.00 20.38 342 LEU A C 1
ATOM 2527 O O . LEU A 1 330 ? 24.214 -6.852 54.795 1.00 21.09 342 LEU A O 1
ATOM 2532 N N . LEU A 1 331 ? 22.226 -7.474 55.665 1.00 22.68 343 LEU A N 1
ATOM 2533 C CA . LEU A 1 331 ? 22.532 -6.930 56.987 1.00 24.33 343 LEU A CA 1
ATOM 2534 C C . LEU A 1 331 ? 23.493 -7.821 57.774 1.00 25.99 343 LEU A C 1
ATOM 2535 O O . LEU A 1 331 ? 23.956 -7.382 58.833 1.00 28.24 343 LEU A O 1
ATOM 2540 N N . VAL A 1 332 ? 23.739 -9.063 57.335 1.00 23.50 344 VAL A N 1
ATOM 2541 C CA . VAL A 1 332 ? 24.841 -9.886 57.870 1.00 22.07 344 VAL A CA 1
ATOM 2542 C C . VAL A 1 332 ? 26.032 -9.537 56.983 1.00 22.19 344 VAL A C 1
ATOM 2543 O O . VAL A 1 332 ? 26.323 -10.193 55.984 1.00 21.55 344 VAL A O 1
ATOM 2547 N N . HIS A 1 333 ? 26.725 -8.466 57.364 1.00 23.63 345 HIS A N 1
ATOM 2548 C CA . HIS A 1 333 ? 27.545 -7.736 56.407 1.00 22.52 345 HIS A CA 1
ATOM 2549 C C . HIS A 1 333 ? 28.654 -8.599 55.820 1.00 21.75 345 HIS A C 1
ATOM 2550 O O . HIS A 1 333 ? 28.909 -8.554 54.608 1.00 20.57 345 HIS A O 1
ATOM 2557 N N . HIS A 1 334 ? 29.326 -9.387 56.660 1.00 20.66 346 HIS A N 1
ATOM 2558 C CA . HIS A 1 334 ? 30.485 -10.155 56.217 1.00 20.34 346 HIS A CA 1
ATOM 2559 C C . HIS A 1 334 ? 30.111 -11.319 55.312 1.00 20.41 346 HIS A C 1
ATOM 2560 O O . HIS A 1 334 ? 31.000 -11.874 54.646 1.00 19.84 346 HIS A O 1
ATOM 2567 N N . ARG A 1 335 ? 28.839 -11.688 55.261 1.00 18.68 347 ARG A N 1
ATOM 2568 C CA . ARG A 1 335 ? 28.401 -12.791 54.396 1.00 18.16 347 ARG A CA 1
ATOM 2569 C C . ARG A 1 335 ? 27.556 -12.297 53.223 1.00 17.02 347 ARG A C 1
ATOM 2570 O O . ARG A 1 335 ? 27.101 -13.126 52.439 1.00 17.17 347 ARG A O 1
ATOM 2578 N N . ALA A 1 336 ? 27.324 -10.987 53.100 1.00 16.95 348 ALA A N 1
ATOM 2579 C CA . ALA A 1 336 ? 26.453 -10.466 52.056 1.00 15.33 348 ALA A CA 1
ATOM 2580 C C . ALA A 1 336 ? 27.019 -10.853 50.683 1.00 15.54 348 ALA A C 1
ATOM 2581 O O . ALA A 1 336 ? 28.227 -10.735 50.435 1.00 16.79 348 ALA A O 1
ATOM 2583 N N . ALA A 1 337 ? 26.161 -11.427 49.855 1.00 15.05 349 ALA A N 1
ATOM 2584 C CA . ALA A 1 337 ? 26.533 -11.966 48.534 1.00 15.43 349 ALA A CA 1
ATOM 2585 C C . ALA A 1 337 ? 25.991 -11.075 47.424 1.00 14.57 349 ALA A C 1
ATOM 2586 O O . ALA A 1 337 ? 24.912 -11.311 46.860 1.00 15.23 349 ALA A O 1
ATOM 2588 N N . HIS A 1 338 ? 26.738 -10.022 47.129 1.00 13.59 350 HIS A N 1
ATOM 2589 C CA . HIS A 1 338 ? 26.379 -9.132 46.031 1.00 14.01 350 HIS A CA 1
ATOM 2590 C C . HIS A 1 338 ? 26.524 -9.826 44.679 1.00 15.24 350 HIS A C 1
ATOM 2591 O O . HIS A 1 338 ? 27.366 -10.720 44.508 1.00 16.23 350 HIS A O 1
ATOM 2598 N N . SER A 1 339 ? 25.737 -9.382 43.703 1.00 14.68 351 SER A N 1
ATOM 2599 C CA . SER A 1 339 ? 25.703 -10.053 42.399 1.00 14.24 351 SER A CA 1
ATOM 2600 C C . SER A 1 339 ? 26.066 -9.087 41.275 1.00 14.22 351 SER A C 1
ATOM 2601 O O . SER A 1 339 ? 25.840 -7.863 41.367 1.00 13.75 351 SER A O 1
ATOM 2604 N N . ASN A 1 340 ? 26.638 -9.625 40.195 1.00 14.89 352 ASN A N 1
ATOM 2605 C CA . ASN A 1 340 ? 26.730 -8.904 38.935 1.00 15.33 352 ASN A CA 1
ATOM 2606 C C . ASN A 1 340 ? 25.906 -9.560 37.842 1.00 15.89 352 ASN A C 1
ATOM 2607 O O . ASN A 1 340 ? 26.162 -9.296 36.652 1.00 18.00 352 ASN A O 1
ATOM 2612 N N . GLU A 1 341 ? 24.902 -10.354 38.207 1.00 16.02 353 GLU A N 1
ATOM 2613 C CA . GLU A 1 341 ? 24.102 -11.007 37.172 1.00 18.35 353 GLU A CA 1
ATOM 2614 C C . GLU A 1 341 ? 23.045 -10.092 36.575 1.00 16.75 353 GLU A C 1
ATOM 2615 O O . GLU A 1 341 ? 22.476 -9.214 37.261 1.00 16.21 353 GLU A O 1
ATOM 2621 N N . ILE A 1 342 ? 22.812 -10.272 35.287 1.00 18.95 354 ILE A N 1
ATOM 2622 C CA . ILE A 1 342 ? 21.694 -9.692 34.570 1.00 18.74 354 ILE A CA 1
ATOM 2623 C C . ILE A 1 342 ? 20.588 -10.742 34.545 1.00 19.67 354 ILE A C 1
ATOM 2624 O O . ILE A 1 342 ? 20.807 -11.881 34.104 1.00 21.69 354 ILE A O 1
ATOM 2629 N N . LEU A 1 343 ? 19.400 -10.372 35.021 1.00 19.29 355 LEU A N 1
ATOM 2630 C CA . LEU A 1 343 ? 18.210 -11.211 34.968 1.00 20.29 355 LEU A CA 1
ATOM 2631 C C . LEU A 1 343 ? 17.244 -10.515 34.031 1.00 20.27 355 LEU A C 1
ATOM 2632 O O . LEU A 1 343 ? 16.867 -9.364 34.265 1.00 22.39 355 LEU A O 1
ATOM 2637 N N . ILE A 1 344 ? 16.814 -11.215 32.982 1.00 23.41 356 ILE A N 1
ATOM 2638 C CA . ILE A 1 344 ? 15.950 -10.627 31.968 1.00 24.18 356 ILE A CA 1
ATOM 2639 C C . ILE A 1 344 ? 14.550 -11.204 32.099 1.00 25.68 356 ILE A C 1
ATOM 2640 O O . ILE A 1 344 ? 14.352 -12.427 31.986 1.00 27.53 356 ILE A O 1
ATOM 2645 N N . PHE A 1 345 ? 13.572 -10.334 32.317 1.00 26.69 357 PHE A N 1
ATOM 2646 C CA . PHE A 1 345 ? 12.180 -10.746 32.447 1.00 27.34 357 PHE A CA 1
ATOM 2647 C C . PHE A 1 345 ? 11.442 -10.332 31.190 1.00 30.20 357 PHE A C 1
ATOM 2648 O O . PHE A 1 345 ? 11.552 -9.188 30.752 1.00 30.56 357 PHE A O 1
ATOM 2656 N N . SER A 1 346 ? 10.697 -11.267 30.601 1.00 31.73 358 SER A N 1
ATOM 2657 C CA . SER A 1 346 ? 9.972 -11.006 29.367 1.00 37.52 358 SER A CA 1
ATOM 2658 C C . SER A 1 346 ? 8.579 -10.541 29.746 1.00 40.55 358 SER A C 1
ATOM 2659 O O . SER A 1 346 ? 7.768 -11.329 30.238 1.00 41.20 358 SER A O 1
ATOM 2662 N N . VAL A 1 347 ? 8.317 -9.257 29.551 1.00 42.06 359 VAL A N 1
ATOM 2663 C CA . VAL A 1 347 ? 7.031 -8.672 29.887 1.00 46.44 359 VAL A CA 1
ATOM 2664 C C . VAL A 1 347 ? 6.351 -8.153 28.623 1.00 47.87 359 VAL A C 1
ATOM 2665 O O . VAL A 1 347 ? 5.130 -8.062 28.555 1.00 49.58 359 VAL A O 1
ATOM 2669 N N . ALA B 1 15 ? 15.475 18.617 -16.415 1.00 30.76 27 ALA B N 1
ATOM 2670 C CA . ALA B 1 15 ? 15.607 17.594 -15.369 1.00 27.81 27 ALA B CA 1
ATOM 2671 C C . ALA B 1 15 ? 16.898 17.694 -14.585 1.00 24.66 27 ALA B C 1
ATOM 2672 O O . ALA B 1 15 ? 17.958 17.905 -15.131 1.00 24.43 27 ALA B O 1
ATOM 2674 N N . CYS B 1 16 ? 16.785 17.543 -13.268 1.00 23.74 28 CYS B N 1
ATOM 2675 C CA . CYS B 1 16 ? 17.982 17.569 -12.442 1.00 23.62 28 CYS B CA 1
ATOM 2676 C C . CYS B 1 16 ? 17.703 16.804 -11.164 1.00 20.45 28 CYS B C 1
ATOM 2677 O O . CYS B 1 16 ? 16.604 16.935 -10.609 1.00 21.59 28 CYS B O 1
ATOM 2680 N N . PRO B 1 17 ? 18.653 16.029 -10.667 1.00 17.93 29 PRO B N 1
ATOM 2681 C CA . PRO B 1 17 ? 18.418 15.255 -9.445 1.00 16.51 29 PRO B CA 1
ATOM 2682 C C . PRO B 1 17 ? 18.322 16.166 -8.223 1.00 16.01 29 PRO B C 1
ATOM 2683 O O . PRO B 1 17 ? 18.917 17.247 -8.167 1.00 17.53 29 PRO B O 1
ATOM 2687 N N . ALA B 1 18 ? 17.567 15.719 -7.227 1.00 15.00 30 ALA B N 1
ATOM 2688 C CA . ALA B 1 18 ? 17.540 16.398 -5.926 1.00 14.92 30 ALA B CA 1
ATOM 2689 C C . ALA B 1 18 ? 18.920 16.431 -5.292 1.00 13.51 30 ALA B C 1
ATOM 2690 O O . ALA B 1 18 ? 19.761 15.549 -5.524 1.00 13.94 30 ALA B O 1
ATOM 2692 N N . GLU B 1 19 ? 19.159 17.442 -4.450 1.00 13.74 31 GLU B N 1
ATOM 2693 C CA . GLU B 1 19 ? 20.396 17.510 -3.700 1.00 13.93 31 GLU B CA 1
ATOM 2694 C C . GLU B 1 19 ? 20.573 16.329 -2.747 1.00 13.68 31 GLU B C 1
ATOM 2695 O O . GLU B 1 19 ? 19.584 15.720 -2.316 1.00 14.67 31 GLU B O 1
ATOM 2701 N N . ARG B 1 20 ? 21.819 16.010 -2.466 1.00 12.47 32 ARG B N 1
ATOM 2702 C CA . ARG B 1 20 ? 22.077 14.812 -1.665 1.00 12.31 32 ARG B CA 1
ATOM 2703 C C . ARG B 1 20 ? 23.529 14.792 -1.239 1.00 12.28 32 ARG B C 1
ATOM 2704 O O . ARG B 1 20 ? 24.386 15.381 -1.918 1.00 13.44 32 ARG B O 1
ATOM 2712 N N . SER B 1 21 ? 23.804 14.091 -0.134 1.00 11.56 33 SER B N 1
ATOM 2713 C CA . SER B 1 21 ? 25.151 13.686 0.238 1.00 12.39 33 SER B CA 1
ATOM 2714 C C . SER B 1 21 ? 25.185 12.171 0.431 1.00 11.40 33 SER B C 1
ATOM 2715 O O . SER B 1 21 ? 24.142 11.508 0.598 1.00 11.87 33 SER B O 1
ATOM 2718 N N . GLY B 1 22 ? 26.393 11.587 0.365 1.00 11.63 34 GLY B N 1
ATOM 2719 C CA . GLY B 1 22 ? 26.495 10.151 0.631 1.00 11.35 34 GLY B CA 1
ATOM 2720 C C . GLY B 1 22 ? 25.967 9.279 -0.460 1.00 10.62 34 GLY B C 1
ATOM 2721 O O . GLY B 1 22 ? 25.835 8.066 -0.235 1.00 12.46 34 GLY B O 1
ATOM 2722 N N . HIS B 1 23 ? 25.698 9.805 -1.627 1.00 10.29 35 HIS B N 1
ATOM 2723 C CA . HIS B 1 23 ? 25.330 9.051 -2.818 1.00 10.46 35 HIS B CA 1
ATOM 2724 C C . HIS B 1 23 ? 26.563 8.390 -3.425 1.00 11.52 35 HIS B C 1
ATOM 2725 O O . HIS B 1 23 ? 27.704 8.605 -2.962 1.00 11.90 35 HIS B O 1
ATOM 2732 N N . VAL B 1 24 ? 26.330 7.563 -4.462 1.00 12.22 36 VAL B N 1
ATOM 2733 C CA . VAL B 1 24 ? 27.448 7.096 -5.272 1.00 12.09 36 VAL B CA 1
ATOM 2734 C C . VAL B 1 24 ? 27.347 7.705 -6.649 1.00 12.88 36 VAL B C 1
ATOM 2735 O O . VAL B 1 24 ? 26.263 8.088 -7.120 1.00 13.25 36 VAL B O 1
ATOM 2739 N N . ALA B 1 25 ? 28.495 7.818 -7.293 1.00 14.00 37 ALA B N 1
ATOM 2740 C CA . ALA B 1 25 ? 28.581 8.255 -8.681 1.00 14.29 37 ALA B CA 1
ATOM 2741 C C . ALA B 1 25 ? 29.712 7.463 -9.311 1.00 15.72 37 ALA B C 1
ATOM 2742 O O . ALA B 1 25 ? 30.845 7.444 -8.796 1.00 19.57 37 ALA B O 1
ATOM 2744 N N . VAL B 1 26 ? 29.404 6.841 -10.432 1.00 15.20 38 VAL B N 1
ATOM 2745 C CA . VAL B 1 26 ? 30.366 6.029 -11.157 1.00 16.70 38 VAL B CA 1
ATOM 2746 C C . VAL B 1 26 ? 30.265 6.378 -12.627 1.00 16.47 38 VAL B C 1
ATOM 2747 O O . VAL B 1 26 ? 29.234 6.873 -13.090 1.00 18.13 38 VAL B O 1
ATOM 2751 N N . SER B 1 27 ? 31.325 6.116 -13.356 1.00 18.50 39 SER B N 1
ATOM 2752 C CA . SER B 1 27 ? 31.411 6.619 -14.713 1.00 20.33 39 SER B CA 1
ATOM 2753 C C . SER B 1 27 ? 31.995 5.592 -15.652 1.00 25.10 39 SER B C 1
ATOM 2754 O O . SER B 1 27 ? 32.917 4.882 -15.300 1.00 26.41 39 SER B O 1
ATOM 2757 N N . ASP B 1 28 ? 31.478 5.601 -16.884 1.00 27.23 40 ASP B N 1
ATOM 2758 C CA . ASP B 1 28 ? 32.041 4.833 -17.981 1.00 30.15 40 ASP B CA 1
ATOM 2759 C C . ASP B 1 28 ? 32.872 5.727 -18.904 1.00 32.24 40 ASP B C 1
ATOM 2760 O O . ASP B 1 28 ? 33.249 5.285 -19.998 1.00 38.79 40 ASP B O 1
ATOM 2765 N N . GLY B 1 29 ? 33.142 6.979 -18.479 1.00 33.50 41 GLY B N 1
ATOM 2766 C CA . GLY B 1 29 ? 33.921 7.990 -19.193 1.00 32.88 41 GLY B CA 1
ATOM 2767 C C . GLY B 1 29 ? 33.102 8.971 -20.002 1.00 31.98 41 GLY B C 1
ATOM 2768 O O . GLY B 1 29 ? 33.609 10.059 -20.371 1.00 31.05 41 GLY B O 1
ATOM 2769 N N . ARG B 1 30 ? 31.856 8.601 -20.321 1.00 30.93 42 ARG B N 1
ATOM 2770 C CA . ARG B 1 30 ? 30.902 9.468 -20.991 1.00 29.40 42 ARG B CA 1
ATOM 2771 C C . ARG B 1 30 ? 29.620 9.659 -20.204 1.00 25.91 42 ARG B C 1
ATOM 2772 O O . ARG B 1 30 ? 28.974 10.697 -20.332 1.00 30.00 42 ARG B O 1
ATOM 2780 N N . HIS B 1 31 ? 29.209 8.693 -19.391 1.00 20.86 43 HIS B N 1
ATOM 2781 C CA . HIS B 1 31 ? 28.046 8.867 -18.544 1.00 18.37 43 HIS B CA 1
ATOM 2782 C C . HIS B 1 31 ? 28.489 8.785 -17.098 1.00 18.26 43 HIS B C 1
ATOM 2783 O O . HIS B 1 31 ? 29.414 8.017 -16.753 1.00 20.70 43 HIS B O 1
ATOM 2790 N N . MET B 1 32 ? 27.796 9.525 -16.251 1.00 16.87 44 MET B N 1
ATOM 2791 C CA . MET B 1 32 ? 28.009 9.418 -14.815 1.00 17.21 44 MET B CA 1
ATOM 2792 C C . MET B 1 32 ? 26.691 8.971 -14.206 1.00 16.60 44 MET B C 1
ATOM 2793 O O . MET B 1 32 ? 25.672 9.640 -14.368 1.00 17.48 44 MET B O 1
ATOM 2798 N N . PHE B 1 33 ? 26.699 7.808 -13.570 1.00 15.47 45 PHE B N 1
ATOM 2799 C CA . PHE B 1 33 ? 25.499 7.225 -12.997 1.00 15.56 45 PHE B CA 1
ATOM 2800 C C . PHE B 1 33 ? 25.483 7.550 -11.524 1.00 14.55 45 PHE B C 1
ATOM 2801 O O . PHE B 1 33 ? 26.458 7.267 -10.803 1.00 15.77 45 PHE B O 1
ATOM 2809 N N . VAL B 1 34 ? 24.378 8.117 -11.053 1.00 14.26 46 VAL B N 1
ATOM 2810 C CA . VAL B 1 34 ? 24.235 8.582 -9.671 1.00 13.44 46 VAL B CA 1
ATOM 2811 C C . VAL B 1 34 ? 23.098 7.839 -9.008 1.00 13.81 46 VAL B C 1
ATOM 2812 O O . VAL B 1 34 ? 21.994 7.727 -9.575 1.00 14.66 46 VAL B O 1
ATOM 2816 N N . TRP B 1 35 ? 23.358 7.335 -7.795 1.00 12.63 47 TRP B N 1
ATOM 2817 C CA . TRP B 1 35 ? 22.360 6.596 -7.044 1.00 12.85 47 TRP B CA 1
ATOM 2818 C C . TRP B 1 35 ? 22.443 6.927 -5.567 1.00 12.65 47 TRP B C 1
ATOM 2819 O O . TRP B 1 35 ? 23.526 7.123 -5.018 1.00 13.64 47 TRP B O 1
ATOM 2830 N N . GLY B 1 36 ? 21.292 6.923 -4.920 1.00 12.65 48 GLY B N 1
ATOM 2831 C CA . GLY B 1 36 ? 21.234 6.881 -3.468 1.00 12.28 48 GLY B CA 1
ATOM 2832 C C . GLY B 1 36 ? 21.612 8.196 -2.795 1.00 11.76 48 GLY B C 1
ATOM 2833 O O . GLY B 1 36 ? 21.434 9.294 -3.369 1.00 12.50 48 GLY B O 1
ATOM 2834 N N . GLY B 1 37 ? 22.101 8.097 -1.543 1.00 11.17 49 GLY B N 1
ATOM 2835 C CA . GLY B 1 37 ? 22.383 9.238 -0.706 1.00 11.20 49 GLY B CA 1
ATOM 2836 C C . GLY B 1 37 ? 21.183 9.643 0.132 1.00 12.32 49 GLY B C 1
ATOM 2837 O O . GLY B 1 37 ? 20.136 8.979 0.153 1.00 12.89 49 GLY B O 1
ATOM 2838 N N . TYR B 1 38 ? 21.371 10.757 0.856 1.00 11.77 50 TYR B N 1
ATOM 2839 C CA . TYR B 1 38 ? 20.315 11.287 1.742 1.00 12.38 50 TYR B CA 1
ATOM 2840 C C . TYR B 1 38 ? 20.287 12.801 1.666 1.00 11.83 50 TYR B C 1
ATOM 2841 O O . TYR B 1 38 ? 21.266 13.427 1.198 1.00 12.07 50 TYR B O 1
ATOM 2850 N N . LYS B 1 39 ? 19.144 13.371 2.080 1.00 12.58 51 LYS B N 1
ATOM 2851 C CA . LYS B 1 39 ? 19.005 14.811 2.165 1.00 12.65 51 LYS B CA 1
ATOM 2852 C C . LYS B 1 39 ? 18.104 15.128 3.350 1.00 13.19 51 LYS B C 1
ATOM 2853 O O . LYS B 1 39 ? 17.869 14.260 4.220 1.00 13.79 51 LYS B O 1
ATOM 2859 N N . SER B 1 40 ? 17.648 16.384 3.453 1.00 13.19 52 SER B N 1
ATOM 2860 C CA . SER B 1 40 ? 16.713 16.785 4.486 1.00 14.92 52 SER B CA 1
ATOM 2861 C C . SER B 1 40 ? 15.329 16.994 3.888 1.00 15.59 52 SER B C 1
ATOM 2862 O O . SER B 1 40 ? 15.177 17.406 2.732 1.00 18.60 52 SER B O 1
ATOM 2865 N N . ASN B 1 41 ? 14.334 16.812 4.712 1.00 18.29 53 ASN B N 1
ATOM 2866 C CA . ASN B 1 41 ? 12.969 17.229 4.417 1.00 19.33 53 ASN B CA 1
ATOM 2867 C C . ASN B 1 41 ? 12.608 18.204 5.529 1.00 19.65 53 ASN B C 1
ATOM 2868 O O . ASN B 1 41 ? 12.197 17.787 6.615 1.00 22.78 53 ASN B O 1
ATOM 2873 N N . GLN B 1 42 ? 12.767 19.495 5.260 1.00 19.64 54 GLN B N 1
ATOM 2874 C CA . GLN B 1 42 ? 12.656 20.471 6.349 1.00 21.80 54 GLN B CA 1
ATOM 2875 C C . GLN B 1 42 ? 11.226 20.620 6.832 1.00 24.23 54 GLN B C 1
ATOM 2876 O O . GLN B 1 42 ? 10.994 20.817 8.035 1.00 25.31 54 GLN B O 1
ATOM 2882 N N . VAL B 1 43 ? 10.250 20.471 5.939 1.00 23.89 55 VAL B N 1
ATOM 2883 C CA . VAL B 1 43 ? 8.857 20.571 6.379 1.00 26.20 55 VAL B CA 1
ATOM 2884 C C . VAL B 1 43 ? 8.540 19.521 7.442 1.00 26.52 55 VAL B C 1
ATOM 2885 O O . VAL B 1 43 ? 7.837 19.793 8.426 1.00 29.35 55 VAL B O 1
ATOM 2889 N N . ARG B 1 44 ? 9.033 18.308 7.250 1.00 27.32 56 ARG B N 1
ATOM 2890 C CA . ARG B 1 44 ? 8.743 17.212 8.171 1.00 29.47 56 ARG B CA 1
ATOM 2891 C C . ARG B 1 44 ? 9.797 17.039 9.251 1.00 28.10 56 ARG B C 1
ATOM 2892 O O . ARG B 1 44 ? 9.648 16.170 10.117 1.00 28.84 56 ARG B O 1
ATOM 2900 N N . GLY B 1 45 ? 10.838 17.864 9.235 1.00 26.65 57 GLY B N 1
ATOM 2901 C CA . GLY B 1 45 ? 11.896 17.753 10.225 1.00 29.00 57 GLY B CA 1
ATOM 2902 C C . GLY B 1 45 ? 12.684 16.464 10.146 1.00 26.48 57 GLY B C 1
ATOM 2903 O O . GLY B 1 45 ? 13.130 15.951 11.174 1.00 28.44 57 GLY B O 1
ATOM 2904 N N . LEU B 1 46 ? 12.901 15.953 8.947 1.00 23.29 58 LEU B N 1
ATOM 2905 C CA . LEU B 1 46 ? 13.637 14.695 8.727 1.00 22.98 58 LEU B CA 1
ATOM 2906 C C . LEU B 1 46 ? 14.989 15.013 8.125 1.00 20.69 58 LEU B C 1
ATOM 2907 O O . LEU B 1 46 ? 15.056 15.604 7.047 1.00 23.64 58 LEU B O 1
ATOM 2912 N N . TYR B 1 47 ? 16.074 14.633 8.789 1.00 21.10 59 TYR B N 1
ATOM 2913 C CA . TYR B 1 47 ? 17.429 14.926 8.298 1.00 20.82 59 TYR B CA 1
ATOM 2914 C C . TYR B 1 47 ? 18.161 13.700 7.764 1.00 20.16 59 TYR B C 1
ATOM 2915 O O . TYR B 1 47 ? 19.322 13.800 7.395 1.00 20.30 59 TYR B O 1
ATOM 2924 N N . ASP B 1 48 ? 17.519 12.551 7.760 1.00 21.27 60 ASP B N 1
ATOM 2925 C CA . ASP B 1 48 ? 18.045 11.329 7.156 1.00 22.70 60 ASP B CA 1
ATOM 2926 C C . ASP B 1 48 ? 17.051 10.864 6.102 1.00 19.97 60 ASP B C 1
ATOM 2927 O O . ASP B 1 48 ? 16.617 9.708 6.066 1.00 21.28 60 ASP B O 1
ATOM 2932 N N . PHE B 1 49 ? 16.700 11.779 5.219 1.00 16.75 61 PHE B N 1
ATOM 2933 C CA . PHE B 1 49 ? 15.709 11.510 4.191 1.00 16.65 61 PHE B CA 1
ATOM 2934 C C . PHE B 1 49 ? 16.405 10.872 2.987 1.00 16.16 61 PHE B C 1
ATOM 2935 O O . PHE B 1 49 ? 16.957 11.552 2.126 1.00 16.84 61 PHE B O 1
ATOM 2943 N N . TYR B 1 50 ? 16.366 9.537 2.935 1.00 15.50 62 TYR B N 1
ATOM 2944 C CA . TYR B 1 50 ? 17.100 8.846 1.868 1.00 14.94 62 TYR B CA 1
ATOM 2945 C C . TYR B 1 50 ? 16.436 9.095 0.514 1.00 14.95 62 TYR B C 1
ATOM 2946 O O . TYR B 1 50 ? 15.212 9.139 0.398 1.00 17.73 62 TYR B O 1
ATOM 2955 N N . LEU B 1 51 ? 17.241 9.212 -0.517 1.00 14.63 63 LEU B N 1
ATOM 2956 C CA . LEU B 1 51 ? 16.725 9.398 -1.857 1.00 14.46 63 LEU B CA 1
ATOM 2957 C C . LEU B 1 51 ? 16.117 8.101 -2.387 1.00 15.93 63 LEU B C 1
ATOM 2958 O O . LEU B 1 51 ? 16.439 6.994 -1.904 1.00 16.47 63 LEU B O 1
ATOM 2963 N N . PRO B 1 52 ? 15.205 8.194 -3.346 1.00 16.17 64 PRO B N 1
ATOM 2964 C CA . PRO B 1 52 ? 14.434 6.997 -3.749 1.00 17.17 64 PRO B CA 1
ATOM 2965 C C . PRO B 1 52 ? 15.323 5.887 -4.287 1.00 15.57 64 PRO B C 1
ATOM 2966 O O . PRO B 1 52 ? 16.191 6.119 -5.141 1.00 16.69 64 PRO B O 1
ATOM 2970 N N . ARG B 1 53 ? 15.066 4.666 -3.820 1.00 17.04 65 ARG B N 1
ATOM 2971 C CA . ARG B 1 53 ? 15.941 3.545 -4.158 1.00 16.58 65 ARG B CA 1
ATOM 2972 C C . ARG B 1 53 ? 15.882 3.171 -5.640 1.00 16.30 65 ARG B C 1
ATOM 2973 O O . ARG B 1 53 ? 16.870 2.648 -6.176 1.00 16.34 65 ARG B O 1
ATOM 2981 N N . GLU B 1 54 ? 14.733 3.354 -6.302 1.00 17.47 66 GLU B N 1
ATOM 2982 C CA . GLU B 1 54 ? 14.572 2.858 -7.670 1.00 18.72 66 GLU B CA 1
ATOM 2983 C C . GLU B 1 54 ? 15.106 3.849 -8.704 1.00 18.79 66 GLU B C 1
ATOM 2984 O O . GLU B 1 54 ? 15.200 3.528 -9.884 1.00 21.68 66 GLU B O 1
ATOM 2990 N N . GLU B 1 55 ? 15.446 5.065 -8.318 1.00 16.32 67 GLU B N 1
ATOM 2991 C CA . GLU B 1 55 ? 15.931 6.051 -9.293 1.00 17.12 67 GLU B CA 1
ATOM 2992 C C . GLU B 1 55 ? 17.399 5.825 -9.584 1.00 17.00 67 GLU B C 1
ATOM 2993 O O . GLU B 1 55 ? 18.171 5.469 -8.690 1.00 20.63 67 GLU B O 1
ATOM 2999 N N . LEU B 1 56 ? 17.788 6.005 -10.839 1.00 15.99 68 LEU B N 1
ATOM 3000 C CA . LEU B 1 56 ? 19.180 6.072 -11.261 1.00 15.98 68 LEU B CA 1
ATOM 3001 C C . LEU B 1 56 ? 19.277 7.312 -12.140 1.00 16.05 68 LEU B C 1
ATOM 3002 O O . LEU B 1 56 ? 18.552 7.431 -13.140 1.00 20.08 68 LEU B O 1
ATOM 3007 N N . TRP B 1 57 ? 20.155 8.221 -11.774 1.00 14.35 69 TRP B N 1
ATOM 3008 C CA . TRP B 1 57 ? 20.304 9.440 -12.569 1.00 13.92 69 TRP B CA 1
ATOM 3009 C C . TRP B 1 57 ? 21.527 9.336 -13.454 1.00 14.26 69 TRP B C 1
ATOM 3010 O O . TRP B 1 57 ? 22.601 8.943 -12.992 1.00 17.20 69 TRP B O 1
ATOM 3021 N N . ILE B 1 58 ? 21.385 9.685 -14.724 1.00 14.20 70 ILE B N 1
ATOM 3022 C CA . ILE B 1 58 ? 22.476 9.602 -15.680 1.00 15.17 70 ILE B CA 1
ATOM 3023 C C . ILE B 1 58 ? 22.811 11.018 -16.129 1.00 15.45 70 ILE B C 1
ATOM 3024 O O . ILE B 1 58 ? 21.981 11.679 -16.781 1.00 16.93 70 ILE B O 1
ATOM 3029 N N . TYR B 1 59 ? 24.021 11.466 -15.829 1.00 14.79 71 TYR B N 1
ATOM 3030 C CA . TYR B 1 59 ? 24.527 12.757 -16.283 1.00 15.85 71 TYR B CA 1
ATOM 3031 C C . TYR B 1 59 ? 25.341 12.474 -17.542 1.00 15.94 71 TYR B C 1
ATOM 3032 O O . TYR B 1 59 ? 26.289 11.662 -17.512 1.00 17.34 71 TYR B O 1
ATOM 3041 N N . ASN B 1 60 ? 24.977 13.110 -18.660 1.00 16.24 72 ASN B N 1
ATOM 3042 C CA . ASN B 1 60 ? 25.737 12.898 -19.882 1.00 19.32 72 ASN B CA 1
ATOM 3043 C C . ASN B 1 60 ? 26.863 13.910 -19.912 1.00 20.66 72 ASN B C 1
ATOM 3044 O O . ASN B 1 60 ? 26.620 15.121 -19.881 1.00 19.32 72 ASN B O 1
ATOM 3049 N N . MET B 1 61 ? 28.096 13.413 -19.992 1.00 23.29 73 MET B N 1
ATOM 3050 C CA . MET B 1 61 ? 29.248 14.280 -19.831 1.00 28.23 73 MET B CA 1
ATOM 3051 C C . MET B 1 61 ? 29.434 15.220 -21.023 1.00 30.22 73 MET B C 1
ATOM 3052 O O . MET B 1 61 ? 29.988 16.317 -20.864 1.00 34.35 73 MET B O 1
ATOM 3057 N N . GLU B 1 62 ? 28.947 14.846 -22.212 1.00 27.91 74 GLU B N 1
ATOM 3058 C CA . GLU B 1 62 ? 29.096 15.695 -23.394 1.00 29.03 74 GLU B CA 1
ATOM 3059 C C . GLU B 1 62 ? 28.008 16.767 -23.427 1.00 26.87 74 GLU B C 1
ATOM 3060 O O . GLU B 1 62 ? 28.271 17.936 -23.710 1.00 29.87 74 GLU B O 1
ATOM 3062 N N . THR B 1 63 ? 26.765 16.407 -23.113 1.00 25.83 75 THR B N 1
ATOM 3063 C CA . THR B 1 63 ? 25.700 17.384 -23.233 1.00 25.27 75 THR B CA 1
ATOM 3064 C C . THR B 1 63 ? 25.437 18.164 -21.951 1.00 23.80 75 THR B C 1
ATOM 3065 O O . THR B 1 63 ? 24.762 19.203 -21.995 1.00 26.72 75 THR B O 1
ATOM 3069 N N . GLY B 1 64 ? 25.920 17.672 -20.822 1.00 22.56 76 GLY B N 1
ATOM 3070 C CA . GLY B 1 64 ? 25.611 18.287 -19.525 1.00 23.09 76 GLY B CA 1
ATOM 3071 C C . GLY B 1 64 ? 24.177 18.145 -19.077 1.00 21.71 76 GLY B C 1
ATOM 3072 O O . GLY B 1 64 ? 23.730 18.866 -18.162 1.00 25.97 76 GLY B O 1
ATOM 3073 N N . ARG B 1 65 ? 23.428 17.226 -19.673 1.00 18.51 77 ARG B N 1
ATOM 3074 C CA . ARG B 1 65 ? 22.054 17.011 -19.264 1.00 18.20 77 ARG B CA 1
ATOM 3075 C C . ARG B 1 65 ? 21.875 15.727 -18.471 1.00 17.60 77 ARG B C 1
ATOM 3076 O O . ARG B 1 65 ? 22.673 14.788 -18.574 1.00 18.28 77 ARG B O 1
ATOM 3084 N N . TRP B 1 66 ? 20.785 15.699 -17.713 1.00 17.83 78 TRP B N 1
ATOM 3085 C CA . TRP B 1 66 ? 20.458 14.591 -16.841 1.00 15.71 78 TRP B CA 1
ATOM 3086 C C . TRP B 1 66 ? 19.248 13.838 -17.367 1.00 16.97 78 TRP B C 1
ATOM 3087 O O . TRP B 1 66 ? 18.308 14.429 -17.911 1.00 20.04 78 TRP B O 1
ATOM 3098 N N . LYS B 1 67 ? 19.241 12.528 -17.124 1.00 16.62 79 LYS B N 1
ATOM 3099 C CA . LYS B 1 67 ? 18.079 11.687 -17.404 1.00 16.03 79 LYS B CA 1
ATOM 3100 C C . LYS B 1 67 ? 17.840 10.814 -16.177 1.00 16.08 79 LYS B C 1
ATOM 3101 O O . LYS B 1 67 ? 18.780 10.182 -15.677 1.00 16.40 79 LYS B O 1
ATOM 3107 N N . LYS B 1 68 ? 16.594 10.750 -15.714 1.00 15.88 80 LYS B N 1
ATOM 3108 C CA . LYS B 1 68 ? 16.213 9.858 -14.621 1.00 15.72 80 LYS B CA 1
ATOM 3109 C C . LYS B 1 68 ? 15.630 8.566 -15.178 1.00 15.99 80 LYS B C 1
ATOM 3110 O O . LYS B 1 68 ? 14.745 8.595 -16.044 1.00 18.50 80 LYS B O 1
ATOM 3116 N N . ILE B 1 69 ? 16.139 7.437 -14.690 1.00 17.84 81 ILE B N 1
ATOM 3117 C CA . ILE B 1 69 ? 15.654 6.107 -15.034 1.00 21.46 81 ILE B CA 1
ATOM 3118 C C . ILE B 1 69 ? 15.063 5.477 -13.779 1.00 20.63 81 ILE B C 1
ATOM 3119 O O . ILE B 1 69 ? 15.562 5.722 -12.681 1.00 22.75 81 ILE B O 1
ATOM 3124 N N . ASN B 1 70 ? 13.997 4.695 -13.912 1.00 20.21 82 ASN B N 1
ATOM 3125 C CA . ASN B 1 70 ? 13.485 3.893 -12.799 1.00 22.50 82 ASN B CA 1
ATOM 3126 C C . ASN B 1 70 ? 13.900 2.461 -13.041 1.00 21.01 82 ASN B C 1
ATOM 3127 O O . ASN B 1 70 ? 13.500 1.854 -14.050 1.00 23.78 82 ASN B O 1
ATOM 3132 N N . THR B 1 71 ? 14.697 1.918 -12.132 1.00 19.64 83 THR B N 1
ATOM 3133 C CA . THR B 1 71 ? 15.187 0.555 -12.286 1.00 20.75 83 THR B CA 1
ATOM 3134 C C . THR B 1 71 ? 14.237 -0.427 -11.631 1.00 21.41 83 THR B C 1
ATOM 3135 O O . THR B 1 71 ? 13.362 -0.057 -10.849 1.00 23.02 83 THR B O 1
ATOM 3139 N N . GLU B 1 72 ? 14.386 -1.695 -12.020 1.00 22.34 84 GLU B N 1
ATOM 3140 C CA . GLU B 1 72 ? 13.588 -2.769 -11.447 1.00 24.24 84 GLU B CA 1
ATOM 3141 C C . GLU B 1 72 ? 14.510 -3.890 -10.987 1.00 24.29 84 GLU B C 1
ATOM 3142 O O . GLU B 1 72 ? 15.720 -3.711 -10.899 1.00 24.89 84 GLU B O 1
ATOM 3148 N N . GLY B 1 73 ? 13.954 -5.060 -10.704 1.00 25.94 85 GLY B N 1
ATOM 3149 C CA . GLY B 1 73 ? 14.790 -6.137 -10.209 1.00 25.88 85 GLY B CA 1
ATOM 3150 C C . GLY B 1 73 ? 14.978 -6.110 -8.705 1.00 24.73 85 GLY B C 1
ATOM 3151 O O . GLY B 1 73 ? 14.080 -5.680 -7.978 1.00 26.74 85 GLY B O 1
ATOM 3152 N N . ASP B 1 74 ? 16.120 -6.599 -8.217 1.00 25.89 86 ASP B N 1
ATOM 3153 C CA . ASP B 1 74 ? 16.390 -6.631 -6.771 1.00 25.25 86 ASP B CA 1
ATOM 3154 C C . ASP B 1 74 ? 16.971 -5.278 -6.371 1.00 23.43 86 ASP B C 1
ATOM 3155 O O . ASP B 1 74 ? 18.164 -5.129 -6.099 1.00 23.96 86 ASP B O 1
ATOM 3160 N N . VAL B 1 75 ? 16.097 -4.288 -6.362 1.00 22.16 87 VAL B N 1
ATOM 3161 C CA . VAL B 1 75 ? 16.598 -2.931 -6.132 1.00 20.24 87 VAL B CA 1
ATOM 3162 C C . VAL B 1 75 ? 17.165 -2.837 -4.716 1.00 19.23 87 VAL B C 1
ATOM 3163 O O . VAL B 1 75 ? 16.495 -3.288 -3.756 1.00 20.34 87 VAL B O 1
ATOM 3167 N N . PRO B 1 76 ? 18.351 -2.255 -4.523 1.00 17.48 88 PRO B N 1
ATOM 3168 C CA . PRO B 1 76 ? 18.926 -2.148 -3.170 1.00 18.06 88 PRO B CA 1
ATOM 3169 C C . PRO B 1 76 ? 18.062 -1.243 -2.317 1.00 16.21 88 PRO B C 1
ATOM 3170 O O . PRO B 1 76 ? 17.285 -0.438 -2.856 1.00 17.50 88 PRO B O 1
ATOM 3174 N N . PRO B 1 77 ? 18.127 -1.359 -1.009 1.00 16.46 89 PRO B N 1
ATOM 3175 C CA . PRO B 1 77 ? 17.472 -0.362 -0.150 1.00 16.37 89 PRO B CA 1
ATOM 3176 C C . PRO B 1 77 ? 18.121 0.988 -0.366 1.00 14.91 89 PRO B C 1
ATOM 3177 O O . PRO B 1 77 ? 19.286 1.070 -0.748 1.00 15.40 89 PRO B O 1
ATOM 3181 N N . SER B 1 78 ? 17.359 2.051 -0.115 1.00 15.46 90 SER B N 1
ATOM 3182 C CA . SER B 1 78 ? 17.952 3.391 -0.136 1.00 15.91 90 SER B CA 1
ATOM 3183 C C . SER B 1 78 ? 19.067 3.471 0.906 1.00 15.08 90 SER B C 1
ATOM 3184 O O . SER B 1 78 ? 18.888 3.052 2.066 1.00 15.66 90 SER B O 1
ATOM 3187 N N . MET B 1 79 ? 20.231 3.962 0.511 1.00 14.32 91 MET B N 1
ATOM 3188 C CA . MET B 1 79 ? 21.395 4.003 1.387 1.00 12.00 91 MET B CA 1
ATOM 3189 C C . MET B 1 79 ? 22.280 5.215 1.164 1.00 11.50 91 MET B C 1
ATOM 3190 O O . MET B 1 79 ? 22.380 5.740 0.043 1.00 12.94 91 MET B O 1
ATOM 3195 N N . SER B 1 80 ? 22.947 5.614 2.234 1.00 12.43 92 SER B N 1
ATOM 3196 C CA . SER B 1 80 ? 24.081 6.522 2.153 1.00 11.27 92 SER B CA 1
ATOM 3197 C C . SER B 1 80 ? 25.364 5.726 2.390 1.00 10.91 92 SER B C 1
ATOM 3198 O O . SER B 1 80 ? 25.356 4.651 3.023 1.00 12.40 92 SER B O 1
ATOM 3201 N N . GLY B 1 81 ? 26.470 6.245 1.890 1.00 10.79 93 GLY B N 1
ATOM 3202 C CA . GLY B 1 81 ? 27.755 5.651 2.192 1.00 12.00 93 GLY B CA 1
ATOM 3203 C C . GLY B 1 81 ? 28.099 4.365 1.472 1.00 11.90 93 GLY B C 1
ATOM 3204 O O . GLY B 1 81 ? 29.112 3.734 1.885 1.00 12.14 93 GLY B O 1
ATOM 3205 N N . SER B 1 82 ? 27.332 3.912 0.492 1.00 11.45 94 SER B N 1
ATOM 3206 C CA . SER B 1 82 ? 27.690 2.721 -0.285 1.00 10.78 94 SER B CA 1
ATOM 3207 C C . SER B 1 82 ? 28.960 2.965 -1.083 1.00 12.14 94 SER B C 1
ATOM 3208 O O . SER B 1 82 ? 29.342 4.086 -1.390 1.00 13.37 94 SER B O 1
ATOM 3211 N N . CYS B 1 83 ? 29.575 1.867 -1.505 1.00 12.82 95 CYS B N 1
ATOM 3212 C CA . CYS B 1 83 ? 30.816 1.911 -2.275 1.00 13.80 95 CYS B CA 1
ATOM 3213 C C . CYS B 1 83 ? 30.540 1.300 -3.633 1.00 15.11 95 CYS B C 1
ATOM 3214 O O . CYS B 1 83 ? 30.209 0.103 -3.721 1.00 17.37 95 CYS B O 1
ATOM 3217 N N . ALA B 1 84 ? 30.685 2.074 -4.685 1.00 14.48 96 ALA B N 1
ATOM 3218 C CA . ALA B 1 84 ? 30.317 1.618 -6.019 1.00 15.10 96 ALA B CA 1
ATOM 3219 C C . ALA B 1 84 ? 31.424 1.882 -7.023 1.00 17.03 96 ALA B C 1
ATOM 3220 O O . ALA B 1 84 ? 32.269 2.773 -6.847 1.00 18.66 96 ALA B O 1
ATOM 3222 N N . VAL B 1 85 ? 31.400 1.094 -8.092 1.00 18.36 97 VAL B N 1
ATOM 3223 C CA . VAL B 1 85 ? 32.321 1.300 -9.190 1.00 21.23 97 VAL B CA 1
ATOM 3224 C C . VAL B 1 85 ? 31.690 0.772 -10.469 1.00 21.48 97 VAL B C 1
ATOM 3225 O O . VAL B 1 85 ? 30.722 0.009 -10.447 1.00 27.48 97 VAL B O 1
ATOM 3229 N N . CYS B 1 86 ? 32.131 1.313 -11.581 1.00 21.94 98 CYS B N 1
ATOM 3230 C CA . CYS B 1 86 ? 31.672 0.831 -12.875 1.00 23.50 98 CYS B CA 1
ATOM 3231 C C . CYS B 1 86 ? 32.859 0.220 -13.592 1.00 26.63 98 CYS B C 1
ATOM 3232 O O . CYS B 1 86 ? 33.849 0.907 -13.846 1.00 27.85 98 CYS B O 1
ATOM 3235 N N . VAL B 1 87 ? 32.784 -1.085 -13.871 1.00 27.61 99 VAL B N 1
ATOM 3236 C CA . VAL B 1 87 ? 33.843 -1.801 -14.596 1.00 28.93 99 VAL B CA 1
ATOM 3237 C C . VAL B 1 87 ? 33.223 -2.446 -15.825 1.00 29.39 99 VAL B C 1
ATOM 3238 O O . VAL B 1 87 ? 32.292 -3.247 -15.702 1.00 31.34 99 VAL B O 1
ATOM 3242 N N . ASP B 1 88 ? 33.724 -2.086 -17.004 1.00 33.79 100 ASP B N 1
ATOM 3243 C CA . ASP B 1 88 ? 33.210 -2.646 -18.270 1.00 35.70 100 ASP B CA 1
ATOM 3244 C C . ASP B 1 88 ? 31.699 -2.526 -18.374 1.00 33.51 100 ASP B C 1
ATOM 3245 O O . ASP B 1 88 ? 30.998 -3.482 -18.727 1.00 33.46 100 ASP B O 1
ATOM 3250 N N . ARG B 1 89 ? 31.185 -1.362 -17.962 1.00 33.13 101 ARG B N 1
ATOM 3251 C CA . ARG B 1 89 ? 29.786 -1.004 -18.116 1.00 30.98 101 ARG B CA 1
ATOM 3252 C C . ARG B 1 89 ? 28.863 -1.767 -17.169 1.00 30.81 101 ARG B C 1
ATOM 3253 O O . ARG B 1 89 ? 27.632 -1.746 -17.332 1.00 32.94 101 ARG B O 1
ATOM 3261 N N . VAL B 1 90 ? 29.413 -2.382 -16.134 1.00 27.88 102 VAL B N 1
ATOM 3262 C CA . VAL B 1 90 ? 28.619 -3.023 -15.094 1.00 26.27 102 VAL B CA 1
ATOM 3263 C C . VAL B 1 90 ? 28.816 -2.173 -13.856 1.00 25.09 102 VAL B C 1
ATOM 3264 O O . VAL B 1 90 ? 29.958 -1.917 -13.477 1.00 27.12 102 VAL B O 1
ATOM 3268 N N . LEU B 1 91 ? 27.717 -1.813 -13.202 1.00 23.20 103 LEU B N 1
ATOM 3269 C CA . LEU B 1 91 ? 27.782 -1.074 -11.943 1.00 22.75 103 LEU B CA 1
ATOM 3270 C C . LEU B 1 91 ? 27.746 -2.089 -10.808 1.00 21.69 103 LEU B C 1
ATOM 3271 O O . LEU B 1 91 ? 26.895 -2.984 -10.805 1.00 24.74 103 LEU B O 1
ATOM 3276 N N . TYR B 1 92 ? 28.688 -1.982 -9.866 1.00 20.96 104 TYR B N 1
ATOM 3277 C CA . TYR B 1 92 ? 28.777 -2.885 -8.721 1.00 19.96 104 TYR B CA 1
ATOM 3278 C C . TYR B 1 92 ? 28.664 -2.030 -7.473 1.00 17.77 104 TYR B C 1
ATOM 3279 O O . TYR B 1 92 ? 29.231 -0.925 -7.412 1.00 19.17 104 TYR B O 1
ATOM 3288 N N . LEU B 1 93 ? 27.860 -2.462 -6.516 1.00 17.39 105 LEU B N 1
ATOM 3289 C CA . LEU B 1 93 ? 27.565 -1.655 -5.335 1.00 16.30 105 LEU B CA 1
ATOM 3290 C C . LEU B 1 93 ? 27.708 -2.536 -4.105 1.00 16.06 105 LEU B C 1
ATOM 3291 O O . LEU B 1 93 ? 27.122 -3.631 -4.034 1.00 17.63 105 LEU B O 1
ATOM 3296 N N . PHE B 1 94 ? 28.521 -2.087 -3.137 1.00 15.34 106 PHE B N 1
ATOM 3297 C CA . PHE B 1 94 ? 28.776 -2.834 -1.922 1.00 13.98 106 PHE B CA 1
ATOM 3298 C C . PHE B 1 94 ? 28.540 -1.958 -0.694 1.00 12.51 106 PHE B C 1
ATOM 3299 O O . PHE B 1 94 ? 28.918 -0.784 -0.648 1.00 13.84 106 PHE B O 1
ATOM 3307 N N . GLY B 1 95 ? 27.941 -2.535 0.344 1.00 12.76 107 GLY B N 1
ATOM 3308 C CA . GLY B 1 95 ? 27.840 -1.897 1.650 1.00 13.71 107 GLY B CA 1
ATOM 3309 C C . GLY B 1 95 ? 26.895 -0.694 1.653 1.00 12.51 107 GLY B C 1
ATOM 3310 O O . GLY B 1 95 ? 26.090 -0.510 0.735 1.00 13.17 107 GLY B O 1
ATOM 3311 N N . GLY B 1 96 ? 26.995 0.120 2.695 1.00 12.39 108 GLY B N 1
ATOM 3312 C CA . GLY B 1 96 ? 26.122 1.287 2.836 1.00 13.05 108 GLY B CA 1
ATOM 3313 C C . GLY B 1 96 ? 25.402 1.280 4.173 1.00 12.22 108 GLY B C 1
ATOM 3314 O O . GLY B 1 96 ? 25.559 0.373 5.020 1.00 13.48 108 GLY B O 1
ATOM 3315 N N . HIS B 1 97 ? 24.550 2.270 4.347 1.00 12.37 109 HIS B N 1
ATOM 3316 C CA . HIS B 1 97 ? 23.762 2.481 5.545 1.00 12.18 109 HIS B CA 1
ATOM 3317 C C . HIS B 1 97 ? 22.345 2.761 5.095 1.00 12.56 109 HIS B C 1
ATOM 3318 O O . HIS B 1 97 ? 22.094 3.784 4.445 1.00 13.49 109 HIS B O 1
ATOM 3325 N N . HIS B 1 98 ? 21.410 1.864 5.412 1.00 15.44 110 HIS B N 1
ATOM 3326 C CA . HIS B 1 98 ? 19.988 2.068 5.195 1.00 15.98 110 HIS B CA 1
ATOM 3327 C C . HIS B 1 98 ? 19.327 2.465 6.514 1.00 17.95 110 HIS B C 1
ATOM 3328 O O . HIS B 1 98 ? 19.976 2.528 7.576 1.00 17.64 110 HIS B O 1
ATOM 3335 N N . SER B 1 99 ? 18.000 2.589 6.478 1.00 19.14 111 SER B N 1
ATOM 3336 C CA . SER B 1 99 ? 17.278 3.031 7.680 1.00 20.55 111 SER B CA 1
ATOM 3337 C C . SER B 1 99 ? 17.410 2.042 8.845 1.00 22.99 111 SER B C 1
ATOM 3338 O O . SER B 1 99 ? 17.170 2.423 9.996 1.00 25.99 111 SER B O 1
ATOM 3341 N N . ARG B 1 100 ? 17.809 0.793 8.603 1.00 20.74 112 ARG B N 1
ATOM 3342 C CA . ARG B 1 100 ? 18.013 -0.169 9.687 1.00 21.83 112 ARG B CA 1
ATOM 3343 C C . ARG B 1 100 ? 19.493 -0.543 9.871 1.00 20.62 112 ARG B C 1
ATOM 3344 O O . ARG B 1 100 ? 19.800 -1.628 10.387 1.00 24.14 112 ARG B O 1
ATOM 3346 N N . GLY B 1 101 ? 20.410 0.308 9.404 1.00 18.24 113 GLY B N 1
ATOM 3347 C CA . GLY B 1 101 ? 21.812 0.147 9.737 1.00 16.65 113 GLY B CA 1
ATOM 3348 C C . GLY B 1 101 ? 22.684 -0.250 8.564 1.00 15.77 113 GLY B C 1
ATOM 3349 O O . GLY B 1 101 ? 22.330 -0.087 7.391 1.00 15.56 113 GLY B O 1
ATOM 3350 N N . ASN B 1 102 ? 23.894 -0.690 8.898 1.00 14.94 114 ASN B N 1
ATOM 3351 C CA . ASN B 1 102 ? 24.880 -1.022 7.878 1.00 14.48 114 ASN B CA 1
ATOM 3352 C C . ASN B 1 102 ? 24.600 -2.390 7.253 1.00 15.27 114 ASN B C 1
ATOM 3353 O O . ASN B 1 102 ? 23.903 -3.263 7.831 1.00 17.46 114 ASN B O 1
ATOM 3358 N N . THR B 1 103 ? 25.150 -2.587 6.057 1.00 15.42 115 THR B N 1
ATOM 3359 C CA . THR B 1 103 ? 24.986 -3.837 5.311 1.00 15.25 115 THR B CA 1
ATOM 3360 C C . THR B 1 103 ? 26.325 -4.262 4.704 1.00 15.17 115 THR B C 1
ATOM 3361 O O . THR B 1 103 ? 27.233 -3.430 4.461 1.00 14.82 115 THR B O 1
ATOM 3365 N N . ASN B 1 104 ? 26.419 -5.559 4.390 1.00 15.42 116 ASN B N 1
ATOM 3366 C CA . ASN B 1 104 ? 27.512 -6.079 3.575 1.00 15.46 116 ASN B CA 1
ATOM 3367 C C . ASN B 1 104 ? 27.004 -6.720 2.290 1.00 16.13 116 ASN B C 1
ATOM 3368 O O . ASN B 1 104 ? 27.726 -7.526 1.695 1.00 18.13 116 ASN B O 1
ATOM 3373 N N . LYS B 1 105 ? 25.774 -6.412 1.904 1.00 16.84 117 LYS B N 1
ATOM 3374 C CA . LYS B 1 105 ? 25.226 -6.980 0.669 1.00 17.47 117 LYS B CA 1
ATOM 3375 C C . LYS B 1 105 ? 25.878 -6.349 -0.561 1.00 17.26 117 LYS B C 1
ATOM 3376 O O . LYS B 1 105 ? 26.446 -5.233 -0.526 1.00 16.83 117 LYS B O 1
ATOM 3382 N N . PHE B 1 106 ? 25.783 -7.068 -1.670 1.00 17.69 118 PHE B N 1
ATOM 3383 C CA . PHE B 1 106 ? 26.430 -6.748 -2.924 1.00 17.35 118 PHE B CA 1
ATOM 3384 C C . PHE B 1 106 ? 25.379 -6.813 -4.038 1.00 18.25 118 PHE B C 1
ATOM 3385 O O . PHE B 1 106 ? 24.623 -7.804 -4.136 1.00 18.47 118 PHE B O 1
ATOM 3393 N N . TYR B 1 107 ? 25.371 -5.782 -4.891 1.00 18.86 119 TYR B N 1
ATOM 3394 C CA . TYR B 1 107 ? 24.416 -5.661 -5.972 1.00 20.00 119 TYR B CA 1
ATOM 3395 C C . TYR B 1 107 ? 25.158 -5.355 -7.268 1.00 21.24 119 TYR B C 1
ATOM 3396 O O . TYR B 1 107 ? 26.222 -4.734 -7.262 1.00 22.26 119 TYR B O 1
ATOM 3405 N N . MET B 1 108 ? 24.542 -5.725 -8.396 1.00 22.02 120 MET B N 1
ATOM 3406 C CA . MET B 1 108 ? 25.091 -5.508 -9.736 1.00 24.95 120 MET B CA 1
ATOM 3407 C C . MET B 1 108 ? 23.977 -4.936 -10.596 1.00 23.46 120 MET B C 1
ATOM 3408 O O . MET B 1 108 ? 22.813 -5.320 -10.463 1.00 25.04 120 MET B O 1
ATOM 3410 N N . LEU B 1 109 ? 24.316 -3.977 -11.463 1.00 22.00 121 LEU B N 1
ATOM 3411 C CA . LEU B 1 109 ? 23.375 -3.449 -12.447 1.00 23.34 121 LEU B CA 1
ATOM 3412 C C . LEU B 1 109 ? 24.115 -3.458 -13.782 1.00 25.87 121 LEU B C 1
ATOM 3413 O O . LEU B 1 109 ? 25.086 -2.718 -13.966 1.00 25.01 121 LEU B O 1
ATOM 3418 N N . ASP B 1 110 ? 23.723 -4.347 -14.700 1.00 27.78 122 ASP B N 1
ATOM 3419 C CA . ASP B 1 110 ? 24.441 -4.476 -15.962 1.00 29.99 122 ASP B CA 1
ATOM 3420 C C . ASP B 1 110 ? 23.793 -3.573 -16.993 1.00 33.99 122 ASP B C 1
ATOM 3421 O O . ASP B 1 110 ? 22.603 -3.724 -17.289 1.00 35.87 122 ASP B O 1
ATOM 3426 N N . SER B 1 111 ? 24.562 -2.592 -17.478 1.00 33.26 123 SER B N 1
ATOM 3427 C CA . SER B 1 111 ? 24.056 -1.595 -18.412 1.00 36.09 123 SER B CA 1
ATOM 3428 C C . SER B 1 111 ? 24.372 -1.935 -19.850 1.00 39.04 123 SER B C 1
ATOM 3429 O O . SER B 1 111 ? 23.994 -1.182 -20.748 1.00 41.04 123 SER B O 1
ATOM 3432 N N . ARG B 1 112 ? 25.036 -3.053 -20.090 1.00 39.74 124 ARG B N 1
ATOM 3433 C CA . ARG B 1 112 ? 25.236 -3.520 -21.458 1.00 41.76 124 ARG B CA 1
ATOM 3434 C C . ARG B 1 112 ? 23.984 -4.243 -21.916 1.00 45.57 124 ARG B C 1
ATOM 3435 O O . ARG B 1 112 ? 24.044 -5.401 -22.340 1.00 49.33 124 ARG B O 1
ATOM 3443 N N . SER B 1 113 ? 22.844 -3.568 -21.840 1.00 44.62 125 SER B N 1
ATOM 3444 C CA . SER B 1 113 ? 21.568 -4.205 -22.090 1.00 43.40 125 SER B CA 1
ATOM 3445 C C . SER B 1 113 ? 20.801 -3.371 -23.098 1.00 42.00 125 SER B C 1
ATOM 3446 O O . SER B 1 113 ? 20.798 -2.135 -23.019 1.00 43.81 125 SER B O 1
ATOM 3449 N N . THR B 1 114 ? 20.161 -4.049 -24.044 1.00 41.15 126 THR B N 1
ATOM 3450 C CA . THR B 1 114 ? 19.207 -3.426 -24.956 1.00 40.28 126 THR B CA 1
ATOM 3451 C C . THR B 1 114 ? 17.780 -3.442 -24.442 1.00 37.07 126 THR B C 1
ATOM 3452 O O . THR B 1 114 ? 16.894 -2.916 -25.118 1.00 38.48 126 THR B O 1
ATOM 3456 N N . ASP B 1 115 ? 17.534 -4.008 -23.265 1.00 34.46 127 ASP B N 1
ATOM 3457 C CA . ASP B 1 115 ? 16.217 -3.896 -22.660 1.00 34.55 127 ASP B CA 1
ATOM 3458 C C . ASP B 1 115 ? 15.955 -2.442 -22.260 1.00 31.59 127 ASP B C 1
ATOM 3459 O O . ASP B 1 115 ? 16.865 -1.725 -21.849 1.00 31.20 127 ASP B O 1
ATOM 3464 N N . ARG B 1 116 ? 14.683 -2.023 -22.350 1.00 32.05 128 ARG B N 1
ATOM 3465 C CA . ARG B 1 116 ? 14.309 -0.654 -21.986 1.00 33.02 128 ARG B CA 1
ATOM 3466 C C . ARG B 1 116 ? 14.380 -0.399 -20.489 1.00 30.28 128 ARG B C 1
ATOM 3467 O O . ARG B 1 116 ? 14.441 0.765 -20.083 1.00 32.84 128 ARG B O 1
ATOM 3469 N N . VAL B 1 117 ? 14.353 -1.439 -19.657 1.00 27.86 129 VAL B N 1
ATOM 3470 C CA . VAL B 1 117 ? 14.374 -1.278 -18.211 1.00 27.25 129 VAL B CA 1
ATOM 3471 C C . VAL B 1 117 ? 15.637 -1.934 -17.683 1.00 24.89 129 VAL B C 1
ATOM 3472 O O . VAL B 1 117 ? 15.909 -3.107 -17.967 1.00 28.08 129 VAL B O 1
ATOM 3476 N N . LEU B 1 118 ? 16.419 -1.176 -16.929 1.00 22.79 130 LEU B N 1
ATOM 3477 C CA . LEU B 1 118 ? 17.626 -1.710 -16.298 1.00 22.65 130 LEU B CA 1
ATOM 3478 C C . LEU B 1 118 ? 17.271 -2.433 -14.999 1.00 23.63 130 LEU B C 1
ATOM 3479 O O . LEU B 1 118 ? 16.392 -1.989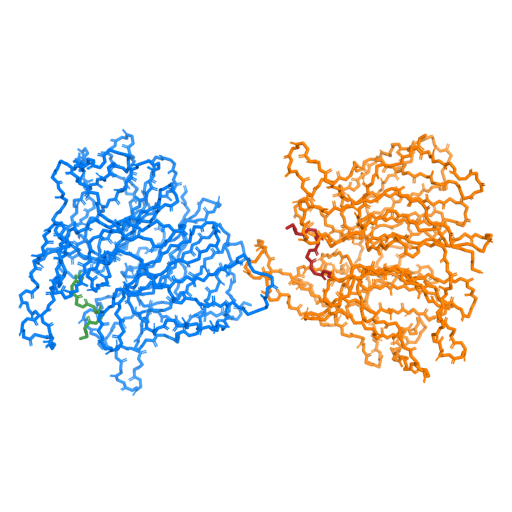 -14.245 1.00 23.70 130 LEU B O 1
ATOM 3484 N N . GLN B 1 119 ? 17.945 -3.556 -14.760 1.00 24.82 131 GLN B N 1
ATOM 3485 C CA . GLN B 1 119 ? 17.617 -4.444 -13.653 1.00 25.91 131 GLN B CA 1
ATOM 3486 C C . GLN B 1 119 ? 18.774 -4.578 -12.675 1.00 25.06 131 GLN B C 1
ATOM 3487 O O . GLN B 1 119 ? 19.898 -4.903 -13.066 1.00 27.79 131 GLN B O 1
ATOM 3493 N N . TRP B 1 120 ? 18.485 -4.338 -11.396 1.00 22.96 132 TRP B N 1
ATOM 3494 C CA . TRP B 1 120 ? 19.411 -4.692 -10.328 1.00 20.63 132 TRP B CA 1
ATOM 3495 C C . TRP B 1 120 ? 19.333 -6.171 -10.024 1.00 21.95 132 TRP B C 1
ATOM 3496 O O . TRP B 1 120 ? 18.268 -6.791 -10.104 1.00 24.06 132 TRP B O 1
ATOM 3507 N N . GLU B 1 121 ? 20.462 -6.719 -9.638 1.00 22.15 133 GLU B N 1
ATOM 3508 C CA . GLU B 1 121 ? 20.521 -8.114 -9.190 1.00 23.74 133 GLU B CA 1
ATOM 3509 C C . GLU B 1 121 ? 21.286 -8.144 -7.872 1.00 23.53 133 GLU B C 1
ATOM 3510 O O . GLU B 1 121 ? 22.404 -7.634 -7.798 1.00 26.35 133 GLU B O 1
ATOM 3516 N N . ARG B 1 122 ? 20.659 -8.679 -6.815 1.00 21.03 134 ARG B N 1
ATOM 3517 C CA . ARG B 1 122 ? 21.382 -8.902 -5.563 1.00 21.30 134 ARG B CA 1
ATOM 3518 C C . ARG B 1 122 ? 22.181 -10.191 -5.717 1.00 23.05 134 ARG B C 1
ATOM 3519 O O . ARG B 1 122 ? 21.625 -11.239 -6.085 1.00 24.67 134 ARG B O 1
ATOM 3527 N N . ILE B 1 123 ? 23.479 -10.126 -5.482 1.00 21.29 135 ILE B N 1
ATOM 3528 C CA . ILE B 1 123 ? 24.349 -11.291 -5.669 1.00 22.00 135 ILE B CA 1
ATOM 3529 C C . ILE B 1 123 ? 24.597 -11.956 -4.339 1.00 22.14 135 ILE B C 1
ATOM 3530 O O . ILE B 1 123 ? 25.015 -11.315 -3.367 1.00 24.75 135 ILE B O 1
ATOM 3535 N N . ASP B 1 124 ? 24.402 -13.264 -4.307 1.00 21.56 136 ASP B N 1
ATOM 3536 C CA . ASP B 1 124 ? 24.852 -14.074 -3.187 1.00 21.89 136 ASP B CA 1
ATOM 3537 C C . ASP B 1 124 ? 26.297 -14.446 -3.468 1.00 20.96 136 ASP B C 1
ATOM 3538 O O . ASP B 1 124 ? 26.590 -15.353 -4.263 1.00 23.92 136 ASP B O 1
ATOM 3543 N N . CYS B 1 125 ? 27.204 -13.820 -2.751 1.00 23.17 137 CYS B N 1
ATOM 3544 C CA . CYS B 1 125 ? 28.621 -13.997 -2.970 1.00 22.57 137 CYS B CA 1
ATOM 3545 C C . CYS B 1 125 ? 29.116 -15.214 -2.198 1.00 21.81 137 CYS B C 1
ATOM 3546 O O . CYS B 1 125 ? 28.590 -15.559 -1.134 1.00 24.35 137 CYS B O 1
ATOM 3549 N N . GLN B 1 126 ? 30.165 -15.821 -2.731 1.00 20.21 138 GLN B N 1
ATOM 3550 C CA . GLN B 1 126 ? 30.800 -16.940 -2.046 1.00 19.71 138 GLN B CA 1
ATOM 3551 C C . GLN B 1 126 ? 31.935 -16.441 -1.159 1.00 20.41 138 GLN B C 1
ATOM 3552 O O . GLN B 1 126 ? 32.371 -15.285 -1.221 1.00 21.69 138 GLN B O 1
ATOM 3558 N N . GLY B 1 127 ? 32.412 -17.322 -0.307 1.00 22.22 139 GLY B N 1
ATOM 3559 C CA . GLY B 1 127 ? 33.477 -16.939 0.613 1.00 22.12 139 GLY B CA 1
ATOM 3560 C C . GLY B 1 127 ? 32.957 -16.095 1.752 1.00 22.48 139 GLY B C 1
ATOM 3561 O O . GLY B 1 127 ? 31.769 -15.864 1.890 1.00 24.19 139 GLY B O 1
ATOM 3562 N N . ILE B 1 128 ? 33.877 -15.601 2.577 1.00 21.99 140 ILE B N 1
ATOM 3563 C CA . ILE B 1 128 ? 33.515 -14.845 3.772 1.00 22.43 140 ILE B CA 1
ATOM 3564 C C . ILE B 1 128 ? 33.454 -13.362 3.395 1.00 21.28 140 ILE B C 1
ATOM 3565 O O . ILE B 1 128 ? 34.476 -12.802 3.002 1.00 20.68 140 ILE B O 1
ATOM 3570 N N . PRO B 1 129 ? 32.301 -12.695 3.517 1.00 20.79 141 PRO B N 1
ATOM 3571 C CA . PRO B 1 129 ? 32.204 -11.295 3.097 1.00 19.92 141 PRO B CA 1
ATOM 3572 C C . PRO B 1 129 ? 32.855 -10.365 4.113 1.00 18.65 141 PRO B C 1
ATOM 3573 O O . PRO B 1 129 ? 33.148 -10.783 5.249 1.00 19.85 141 PRO B O 1
ATOM 3577 N N . PRO B 1 130 ? 33.145 -9.124 3.727 1.00 17.73 142 PRO B N 1
ATOM 3578 C CA . PRO B 1 130 ? 33.541 -8.096 4.720 1.00 16.21 142 PRO B CA 1
ATOM 3579 C C . PRO B 1 130 ? 32.456 -7.925 5.765 1.00 16.89 142 PRO B C 1
ATOM 3580 O O . PRO B 1 130 ? 31.307 -8.342 5.568 1.00 19.03 142 PRO B O 1
ATOM 3584 N N . SER B 1 131 ? 32.818 -7.264 6.862 1.00 16.96 143 SER B N 1
ATOM 3585 C CA . SER B 1 131 ? 31.803 -6.877 7.839 1.00 16.07 143 SER B CA 1
ATOM 3586 C C . SER B 1 131 ? 30.874 -5.817 7.216 1.00 15.22 143 SER B C 1
ATOM 3587 O O . SER B 1 131 ? 31.213 -5.174 6.227 1.00 16.89 143 SER B O 1
ATOM 3590 N N . SER B 1 132 ? 29.685 -5.647 7.801 1.00 15.48 144 SER B N 1
ATOM 3591 C CA . SER B 1 132 ? 28.720 -4.642 7.325 1.00 14.52 144 SER B CA 1
ATOM 3592 C C . SER B 1 132 ? 29.248 -3.256 7.641 1.00 14.00 144 SER B C 1
ATOM 3593 O O . SER B 1 132 ? 29.631 -2.972 8.799 1.00 14.91 144 SER B O 1
ATOM 3596 N N . LYS B 1 133 ? 29.287 -2.404 6.646 1.00 12.74 145 LYS B N 1
ATOM 3597 C CA . LYS B 1 133 ? 29.975 -1.118 6.812 1.00 11.88 145 LYS B CA 1
ATOM 3598 C C . LYS B 1 133 ? 29.631 -0.165 5.685 1.00 11.67 145 LYS B C 1
ATOM 3599 O O . LYS B 1 133 ? 29.026 -0.554 4.676 1.00 13.44 145 LYS B O 1
ATOM 3605 N N . ASP B 1 134 ? 30.056 1.104 5.859 1.00 11.39 146 ASP B N 1
ATOM 3606 C CA . ASP B 1 134 ? 29.861 2.131 4.859 1.00 11.56 146 ASP B CA 1
ATOM 3607 C C . ASP B 1 134 ? 31.123 3.003 4.839 1.00 11.36 146 ASP B C 1
ATOM 3608 O O . ASP B 1 134 ? 32.088 2.798 5.603 1.00 12.34 146 ASP B O 1
ATOM 3613 N N . LYS B 1 135 ? 31.103 4.025 3.983 1.00 11.94 147 LYS B N 1
ATOM 3614 C CA . LYS B 1 135 ? 32.154 5.064 3.955 1.00 11.74 147 LYS B CA 1
ATOM 3615 C C . LYS B 1 135 ? 33.550 4.429 3.833 1.00 11.51 147 LYS B C 1
ATOM 3616 O O . LYS B 1 135 ? 34.471 4.618 4.662 1.00 13.08 147 LYS B O 1
ATOM 3622 N N . LEU B 1 136 ? 33.713 3.667 2.761 1.00 12.86 148 LEU B N 1
ATOM 3623 C CA . LEU B 1 136 ? 34.953 2.952 2.486 1.00 13.73 148 LEU B CA 1
ATOM 3624 C C . LEU B 1 136 ? 35.498 3.331 1.111 1.00 14.33 148 LEU B C 1
ATOM 3625 O O . LEU B 1 136 ? 35.200 4.401 0.569 1.00 16.23 148 LEU B O 1
ATOM 3630 N N . GLY B 1 137 ? 36.344 2.501 0.525 1.00 14.93 149 GLY B N 1
ATOM 3631 C CA . GLY B 1 137 ? 36.868 2.771 -0.791 1.00 16.39 149 GLY B CA 1
ATOM 3632 C C . GLY B 1 137 ? 37.150 1.465 -1.518 1.00 15.13 149 GLY B C 1
ATOM 3633 O O . GLY B 1 137 ? 37.163 0.360 -0.911 1.00 15.40 149 GLY B O 1
ATOM 3634 N N . VAL B 1 138 ? 37.409 1.586 -2.817 1.00 15.82 150 VAL B N 1
ATOM 3635 C CA . VAL B 1 138 ? 37.567 0.418 -3.680 1.00 16.24 150 VAL B CA 1
ATOM 3636 C C . VAL B 1 138 ? 38.615 0.733 -4.746 1.00 16.87 150 VAL B C 1
ATOM 3637 O O . VAL B 1 138 ? 38.652 1.861 -5.268 1.00 18.15 150 VAL B O 1
ATOM 3641 N N . TRP B 1 139 ? 39.436 -0.252 -5.075 1.00 17.99 151 TRP B N 1
ATOM 3642 C CA . TRP B 1 139 ? 40.338 -0.233 -6.217 1.00 18.87 151 TRP B CA 1
ATOM 3643 C C . TRP B 1 139 ? 39.914 -1.311 -7.207 1.00 19.31 151 TRP B C 1
ATOM 3644 O O . TRP B 1 139 ? 39.272 -2.300 -6.847 1.00 19.92 151 TRP B O 1
ATOM 3655 N N . VAL B 1 140 ? 40.233 -1.092 -8.474 1.00 21.44 152 VAL B N 1
ATOM 3656 C CA . VAL B 1 140 ? 39.864 -2.002 -9.551 1.00 22.24 152 VAL B CA 1
ATOM 3657 C C . VAL B 1 140 ? 41.144 -2.464 -10.236 1.00 26.11 152 VAL B C 1
ATOM 3658 O O . VAL B 1 140 ? 41.960 -1.636 -10.651 1.00 27.66 152 VAL B O 1
ATOM 3662 N N . TYR B 1 141 ? 41.316 -3.777 -10.357 1.00 25.85 153 TYR B N 1
ATOM 3663 C CA . TYR B 1 141 ? 42.547 -4.291 -10.933 1.00 29.74 153 TYR B CA 1
ATOM 3664 C C . TYR B 1 141 ? 42.290 -5.699 -11.432 1.00 32.84 153 TYR B C 1
ATOM 3665 O O . TYR B 1 141 ? 41.916 -6.571 -10.648 1.00 34.26 153 TYR B O 1
ATOM 3674 N N . LYS B 1 142 ? 42.495 -5.925 -12.730 1.00 36.12 154 LYS B N 1
ATOM 3675 C CA . LYS B 1 142 ? 42.449 -7.272 -13.328 1.00 37.61 154 LYS B CA 1
ATOM 3676 C C . LYS B 1 142 ? 41.247 -8.108 -12.869 1.00 39.58 154 LYS B C 1
ATOM 3677 O O . LYS B 1 142 ? 41.406 -9.152 -12.244 1.00 42.05 154 LYS B O 1
ATOM 3683 N N . ASN B 1 143 ? 40.036 -7.663 -13.196 1.00 39.56 155 ASN B N 1
ATOM 3684 C CA . ASN B 1 143 ? 38.819 -8.434 -12.916 1.00 40.05 155 ASN B CA 1
ATOM 3685 C C . ASN B 1 143 ? 38.541 -8.635 -11.414 1.00 37.32 155 ASN B C 1
ATOM 3686 O O . ASN B 1 143 ? 37.669 -9.439 -11.036 1.00 41.29 155 ASN B O 1
ATOM 3688 N N . LYS B 1 144 ? 39.234 -7.903 -10.541 1.00 31.72 156 LYS B N 1
ATOM 3689 C CA . LYS B 1 144 ? 38.961 -7.938 -9.107 1.00 27.65 156 LYS B CA 1
ATOM 3690 C C . LYS B 1 144 ? 38.548 -6.554 -8.629 1.00 24.09 156 LYS B C 1
ATOM 3691 O O . LYS B 1 144 ? 39.000 -5.536 -9.164 1.00 24.75 156 LYS B O 1
ATOM 3693 N N . LEU B 1 145 ? 37.668 -6.538 -7.637 1.00 21.84 157 LEU B N 1
ATOM 3694 C CA . LEU B 1 145 ? 37.364 -5.346 -6.847 1.00 20.20 157 LEU B CA 1
ATOM 3695 C C . LEU B 1 145 ? 38.043 -5.518 -5.498 1.00 20.57 157 LEU B C 1
ATOM 3696 O O . LEU B 1 145 ? 37.921 -6.585 -4.880 1.00 21.93 157 LEU B O 1
ATOM 3701 N N . ILE B 1 146 ? 38.781 -4.511 -5.057 1.00 18.83 158 ILE B N 1
ATOM 3702 C CA . ILE B 1 146 ? 39.553 -4.614 -3.816 1.00 18.48 158 ILE B CA 1
ATOM 3703 C C . ILE B 1 146 ? 39.079 -3.509 -2.895 1.00 18.01 158 ILE B C 1
ATOM 3704 O O . ILE B 1 146 ? 39.324 -2.313 -3.155 1.00 19.63 158 ILE B O 1
ATOM 3709 N N . PHE B 1 147 ? 38.371 -3.879 -1.831 1.00 16.57 159 PHE B N 1
ATOM 3710 C CA . PHE B 1 147 ? 37.745 -2.916 -0.924 1.00 17.36 159 PHE B CA 1
ATOM 3711 C C . PHE B 1 147 ? 38.641 -2.708 0.296 1.00 16.80 159 PHE B C 1
ATOM 3712 O O . PHE B 1 147 ? 39.275 -3.649 0.806 1.00 18.95 159 PHE B O 1
ATOM 3720 N N . PHE B 1 148 ? 38.648 -1.475 0.833 1.00 15.71 160 PHE B N 1
ATOM 3721 C CA . PHE B 1 148 ? 39.486 -1.143 1.970 1.00 15.55 160 PHE B CA 1
ATOM 3722 C C . PHE B 1 148 ? 38.730 -0.272 2.972 1.00 14.36 160 PHE B C 1
ATOM 3723 O O . PHE B 1 148 ? 38.178 0.771 2.600 1.00 14.96 160 PHE B O 1
ATOM 3731 N N . GLY B 1 149 ? 38.827 -0.634 4.264 1.00 14.37 161 GLY B N 1
ATOM 3732 C CA . GLY B 1 149 ? 38.383 0.240 5.356 1.00 13.43 161 GLY B CA 1
ATOM 3733 C C . GLY B 1 149 ? 36.888 0.306 5.542 1.00 12.50 161 GLY B C 1
ATOM 3734 O O . GLY B 1 149 ? 36.113 -0.528 5.072 1.00 13.77 161 GLY B O 1
ATOM 3735 N N . GLY B 1 150 ? 36.463 1.387 6.194 1.00 12.92 162 GLY B N 1
ATOM 3736 C CA . GLY B 1 150 ? 35.054 1.650 6.436 1.00 12.70 162 GLY B CA 1
ATOM 3737 C C . GLY B 1 150 ? 34.680 1.700 7.911 1.00 12.18 162 GLY B C 1
ATOM 3738 O O . GLY B 1 150 ? 35.506 1.525 8.812 1.00 14.25 162 GLY B O 1
ATOM 3739 N N . TYR B 1 151 ? 33.376 1.914 8.125 1.00 12.51 163 TYR B N 1
ATOM 3740 C CA . TYR B 1 151 ? 32.791 2.149 9.443 1.00 12.53 163 TYR B CA 1
ATOM 3741 C C . TYR B 1 151 ? 31.576 1.249 9.527 1.00 12.45 163 TYR B C 1
ATOM 3742 O O . TYR B 1 151 ? 30.730 1.239 8.645 1.00 13.24 163 TYR B O 1
ATOM 3751 N N . GLY B 1 152 ? 31.473 0.497 10.618 1.00 12.17 164 GLY B N 1
ATOM 3752 C CA . GLY B 1 152 ? 30.352 -0.395 10.790 1.00 13.56 164 GLY B CA 1
ATOM 3753 C C . GLY B 1 152 ? 30.493 -1.258 12.036 1.00 13.64 164 GLY B C 1
ATOM 3754 O O . GLY B 1 152 ? 31.274 -0.953 12.940 1.00 14.05 164 GLY B O 1
ATOM 3755 N N . TYR B 1 153 ? 29.770 -2.385 12.074 1.00 14.62 165 TYR B N 1
ATOM 3756 C CA . TYR B 1 153 ? 29.706 -3.224 13.282 1.00 16.22 165 TYR B CA 1
ATOM 3757 C C . TYR B 1 153 ? 30.998 -4.009 13.491 1.00 16.25 165 TYR B C 1
ATOM 3758 O O . TYR B 1 153 ? 31.792 -4.237 12.567 1.00 17.43 165 TYR B O 1
ATOM 3767 N N . LEU B 1 154 ? 31.167 -4.460 14.726 1.00 17.98 166 LEU B N 1
ATOM 3768 C CA . LEU B 1 154 ? 32.278 -5.338 15.054 1.00 19.32 166 LEU B CA 1
ATOM 3769 C C . LEU B 1 154 ? 32.243 -6.554 14.134 1.00 20.66 166 LEU B C 1
ATOM 3770 O O . LEU B 1 154 ? 31.191 -7.182 13.996 1.00 23.60 166 LEU B O 1
ATOM 3775 N N . PRO B 1 155 ? 33.349 -6.920 13.509 1.00 20.52 167 PRO B N 1
ATOM 3776 C CA . PRO B 1 155 ? 33.314 -8.075 12.599 1.00 23.25 167 PRO B CA 1
ATOM 3777 C C . PRO B 1 155 ? 32.937 -9.356 13.347 1.00 30.21 167 PRO B C 1
ATOM 3778 O O . PRO B 1 155 ? 33.375 -9.589 14.474 1.00 32.39 167 PRO B O 1
ATOM 3782 N N . GLU B 1 156 ? 32.061 -10.147 12.706 1.00 35.05 168 GLU B N 1
ATOM 3783 C CA . GLU B 1 156 ? 31.536 -11.409 13.226 1.00 39.65 168 GLU B CA 1
ATOM 3784 C C . GLU B 1 156 ? 32.355 -12.603 12.765 1.00 39.59 168 GLU B C 1
ATOM 3785 O O . GLU B 1 156 ? 32.465 -13.597 13.491 1.00 42.57 168 GLU B O 1
ATOM 3791 N N . ASP B 1 157 ? 32.866 -12.555 11.549 1.00 38.05 169 ASP B N 1
ATOM 3792 C CA . ASP B 1 157 ? 33.576 -13.667 10.931 1.00 39.65 169 ASP B CA 1
ATOM 3793 C C . ASP B 1 157 ? 35.080 -13.473 11.055 1.00 38.41 169 ASP B C 1
ATOM 3794 O O . ASP B 1 157 ? 35.567 -12.355 11.261 1.00 38.88 169 ASP B O 1
ATOM 3799 N N . LYS B 1 158 ? 35.814 -14.581 10.920 1.00 37.35 170 LYS B N 1
ATOM 3800 C CA . LYS B 1 158 ? 37.270 -14.536 10.935 1.00 37.15 170 LYS B CA 1
ATOM 3801 C C . LYS B 1 158 ? 37.746 -13.608 9.827 1.00 34.96 170 LYS B C 1
ATOM 3802 O O . LYS B 1 158 ? 37.344 -13.746 8.671 1.00 38.22 170 LYS B O 1
ATOM 3804 N N . VAL B 1 159 ? 38.575 -12.631 10.185 1.00 30.77 171 VAL B N 1
ATOM 3805 C CA . VAL B 1 159 ? 38.970 -11.585 9.239 1.00 26.99 171 VAL B CA 1
ATOM 3806 C C . VAL B 1 159 ? 40.402 -11.194 9.557 1.00 27.75 171 VAL B C 1
ATOM 3807 O O . VAL B 1 159 ? 40.827 -11.225 10.720 1.00 29.64 171 VAL B O 1
ATOM 3811 N N . LEU B 1 160 ? 41.169 -10.907 8.523 1.00 26.18 172 LEU B N 1
ATOM 3812 C CA . LEU B 1 160 ? 42.524 -10.428 8.704 1.00 26.05 172 LEU B CA 1
ATOM 3813 C C . LEU B 1 160 ? 42.474 -8.916 8.750 1.00 23.57 172 LEU B C 1
ATOM 3814 O O . LEU B 1 160 ? 41.794 -8.276 7.935 1.00 23.66 172 LEU B O 1
ATOM 3819 N N . GLY B 1 161 ? 43.127 -8.344 9.745 1.00 24.63 173 GLY B N 1
ATOM 3820 C CA . GLY B 1 161 ? 43.218 -6.920 9.951 1.00 22.34 173 GLY B CA 1
ATOM 3821 C C . GLY B 1 161 ? 42.711 -6.530 11.329 1.00 21.76 173 GLY B C 1
ATOM 3822 O O . GLY B 1 161 ? 42.612 -7.357 12.244 1.00 24.84 173 GLY B O 1
ATOM 3823 N N . THR B 1 162 ? 42.464 -5.263 11.492 1.00 20.25 174 THR B N 1
ATOM 3824 C CA . THR B 1 162 ? 42.109 -4.732 12.796 1.00 20.74 174 THR B CA 1
ATOM 3825 C C . THR B 1 162 ? 40.866 -3.848 12.725 1.00 19.24 174 THR B C 1
ATOM 3826 O O . THR B 1 162 ? 40.474 -3.334 11.676 1.00 18.79 174 THR B O 1
ATOM 3830 N N . PHE B 1 163 ? 40.259 -3.696 13.885 1.00 19.75 175 PHE B N 1
ATOM 3831 C CA . PHE B 1 163 ? 39.033 -2.931 14.064 1.00 19.35 175 PHE B CA 1
ATOM 3832 C C . PHE B 1 163 ? 39.150 -2.181 15.370 1.00 19.81 175 PHE B C 1
ATOM 3833 O O . PHE B 1 163 ? 39.604 -2.748 16.377 1.00 21.42 175 PHE B O 1
ATOM 3841 N N . GLU B 1 164 ? 38.735 -0.919 15.351 1.00 19.02 176 GLU B N 1
ATOM 3842 C CA . GLU B 1 164 ? 38.755 -0.088 16.549 1.00 19.35 176 GLU B CA 1
ATOM 3843 C C . GLU B 1 164 ? 37.403 0.595 16.702 1.00 17.17 176 GLU B C 1
ATOM 3844 O O . GLU B 1 164 ? 36.908 1.233 15.771 1.00 17.34 176 GLU B O 1
ATOM 3846 N N . PHE B 1 165 ? 36.822 0.518 17.889 1.00 18.06 177 PHE B N 1
ATOM 3847 C CA . PHE B 1 165 ? 35.525 1.138 18.116 1.00 19.00 177 PHE B CA 1
ATOM 3848 C C . PHE B 1 165 ? 35.599 2.667 18.113 1.00 18.72 177 PHE B C 1
ATOM 3849 O O . PHE B 1 165 ? 36.578 3.291 18.561 1.00 20.87 177 PHE B O 1
ATOM 3857 N N . ASP B 1 166 ? 34.522 3.262 17.635 1.00 17.31 178 ASP B N 1
ATOM 3858 C CA . ASP B 1 166 ? 34.220 4.671 17.880 1.00 18.05 178 ASP B CA 1
ATOM 3859 C C . ASP B 1 166 ? 33.608 4.736 19.280 1.00 19.14 178 ASP B C 1
ATOM 3860 O O . ASP B 1 166 ? 32.502 4.246 19.519 1.00 19.40 178 ASP B O 1
ATOM 3865 N N . GLU B 1 167 ? 34.357 5.308 20.226 1.00 20.61 179 GLU B N 1
ATOM 3866 C CA . GLU B 1 167 ? 33.949 5.295 21.624 1.00 22.46 179 GLU B CA 1
ATOM 3867 C C . GLU B 1 167 ? 32.569 5.930 21.828 1.00 21.33 179 GLU B C 1
ATOM 3868 O O . GLU B 1 167 ? 31.750 5.443 22.614 1.00 23.08 179 GLU B O 1
ATOM 3874 N N . THR B 1 168 ? 32.253 6.950 21.057 1.00 20.15 180 THR B N 1
ATOM 3875 C CA . THR B 1 168 ? 30.981 7.614 21.300 1.00 21.47 180 THR B CA 1
ATOM 3876 C C . THR B 1 168 ? 29.794 6.789 20.872 1.00 20.42 180 THR B C 1
ATOM 3877 O O . THR B 1 168 ? 28.685 7.010 21.369 1.00 21.09 180 THR B O 1
ATOM 3881 N N . SER B 1 169 ? 30.015 5.759 20.034 1.00 18.46 181 SER B N 1
ATOM 3882 C CA . SER B 1 169 ? 28.909 4.937 19.575 1.00 18.92 181 SER B CA 1
ATOM 3883 C C . SER B 1 169 ? 28.363 4.046 20.683 1.00 19.19 181 SER B C 1
ATOM 3884 O O . SER B 1 169 ? 27.257 3.518 20.508 1.00 20.58 181 SER B O 1
ATOM 3887 N N . PHE B 1 170 ? 29.090 3.891 21.799 1.00 17.41 182 PHE B N 1
ATOM 3888 C CA . PHE B 1 170 ? 28.560 3.107 22.915 1.00 18.37 182 PHE B CA 1
ATOM 3889 C C . PHE B 1 170 ? 27.397 3.820 23.589 1.00 18.59 182 PHE B C 1
ATOM 3890 O O . PHE B 1 170 ? 26.613 3.164 24.293 1.00 20.65 182 PHE B O 1
ATOM 3898 N N . TRP B 1 171 ? 27.266 5.134 23.405 1.00 19.96 183 TRP B N 1
ATOM 3899 C CA . TRP B 1 171 ? 26.131 5.857 23.960 1.00 21.62 183 TRP B CA 1
ATOM 3900 C C . TRP B 1 171 ? 25.322 6.662 22.954 1.00 24.99 183 TRP B C 1
ATOM 3901 O O . TRP B 1 171 ? 24.164 6.962 23.247 1.00 26.08 183 TRP B O 1
ATOM 3912 N N . ASN B 1 172 ? 25.889 7.031 21.793 1.00 26.79 184 ASN B N 1
ATOM 3913 C CA . ASN B 1 172 ? 25.241 7.912 20.824 1.00 29.54 184 ASN B CA 1
ATOM 3914 C C . ASN B 1 172 ? 24.462 7.162 19.748 1.00 29.36 184 ASN B C 1
ATOM 3915 O O . ASN B 1 172 ? 23.782 7.794 18.957 1.00 31.36 184 ASN B O 1
ATOM 3920 N N . SER B 1 173 ? 24.576 5.830 19.692 1.00 27.21 185 SER B N 1
ATOM 3921 C CA . SER B 1 173 ? 23.904 5.043 18.667 1.00 27.29 185 SER B CA 1
ATOM 3922 C C . SER B 1 173 ? 23.346 3.786 19.323 1.00 26.29 185 SER B C 1
ATOM 3923 O O . SER B 1 173 ? 23.702 3.456 20.448 1.00 26.79 185 SER B O 1
ATOM 3926 N N . SER B 1 174 ? 22.463 3.080 18.624 1.00 23.92 186 SER B N 1
ATOM 3927 C CA . SER B 1 174 ? 21.832 1.917 19.254 1.00 25.87 186 SER B CA 1
ATOM 3928 C C . SER B 1 174 ? 22.743 0.692 19.316 1.00 23.78 186 SER B C 1
ATOM 3929 O O . SER B 1 174 ? 22.464 -0.237 20.094 1.00 22.81 186 SER B O 1
ATOM 3932 N N . HIS B 1 175 ? 23.818 0.658 18.524 1.00 23.21 187 HIS B N 1
ATOM 3933 C CA . HIS B 1 175 ? 24.712 -0.449 18.472 1.00 22.69 187 HIS B CA 1
ATOM 3934 C C . HIS B 1 175 ? 26.116 0.093 18.254 1.00 20.74 187 HIS B C 1
ATOM 3935 O O . HIS B 1 175 ? 26.288 0.994 17.432 1.00 20.89 187 HIS B O 1
ATOM 3942 N N . PRO B 1 176 ? 27.125 -0.381 18.985 1.00 18.63 188 PRO B N 1
ATOM 3943 C CA . PRO B 1 176 ? 28.465 0.172 18.798 1.00 18.47 188 PRO B CA 1
ATOM 3944 C C . PRO B 1 176 ? 28.999 -0.111 17.397 1.00 17.85 188 PRO B C 1
ATOM 3945 O O . PRO B 1 176 ? 28.687 -1.125 16.771 1.00 17.72 188 PRO B O 1
ATOM 3949 N N . ARG B 1 177 ? 29.800 0.819 16.901 1.00 16.44 189 ARG B N 1
ATOM 3950 C CA . ARG B 1 177 ? 30.386 0.721 15.572 1.00 15.70 189 ARG B CA 1
ATOM 3951 C C . ARG B 1 177 ? 31.821 1.235 15.634 1.00 15.95 189 ARG B C 1
ATOM 3952 O O . ARG B 1 177 ? 32.230 1.855 16.632 1.00 16.75 189 ARG B O 1
ATOM 3960 N N . GLY B 1 178 ? 32.586 0.981 14.566 1.00 14.91 190 GLY B N 1
ATOM 3961 C CA . GLY B 1 178 ? 33.973 1.394 14.574 1.00 15.04 190 GLY B CA 1
ATOM 3962 C C . GLY B 1 178 ? 34.598 1.270 13.197 1.00 13.98 190 GLY B C 1
ATOM 3963 O O . GLY B 1 178 ? 33.949 0.894 12.216 1.00 13.71 190 GLY B O 1
ATOM 3964 N N . TRP B 1 179 ? 35.897 1.559 13.153 1.00 14.16 191 TRP B N 1
ATOM 3965 C CA . TRP B 1 179 ? 36.650 1.628 11.902 1.00 13.61 191 TRP B CA 1
ATOM 3966 C C . TRP B 1 179 ? 37.465 0.357 11.704 1.00 14.34 191 TRP B C 1
ATOM 3967 O O . TRP B 1 179 ? 37.920 -0.259 12.680 1.00 16.40 191 TRP B O 1
ATOM 3978 N N . ASN B 1 180 ? 37.708 0.004 10.430 1.00 14.76 192 ASN B N 1
ATOM 3979 C CA . ASN B 1 180 ? 38.540 -1.150 10.128 1.00 15.19 192 ASN B CA 1
ATOM 3980 C C . ASN B 1 180 ? 39.607 -0.756 9.097 1.00 15.38 192 ASN B C 1
ATOM 3981 O O . ASN B 1 180 ? 39.466 0.265 8.398 1.00 15.60 192 ASN B O 1
ATOM 3986 N N . ASP B 1 181 ? 40.703 -1.531 9.039 1.00 15.82 193 ASP B N 1
ATOM 3987 C CA . ASP B 1 181 ? 41.718 -1.398 8.001 1.00 16.81 193 ASP B CA 1
ATOM 3988 C C . ASP B 1 181 ? 41.673 -2.593 7.013 1.00 17.04 193 ASP B C 1
ATOM 3989 O O . ASP B 1 181 ? 42.697 -2.963 6.408 1.00 18.77 193 ASP B O 1
ATOM 3994 N N . HIS B 1 182 ? 40.534 -3.274 6.903 1.00 16.62 194 HIS B N 1
ATOM 3995 C CA . HIS B 1 182 ? 40.490 -4.545 6.177 1.00 15.97 194 HIS B CA 1
ATOM 3996 C C . HIS B 1 182 ? 40.620 -4.364 4.664 1.00 16.72 194 HIS B C 1
ATOM 3997 O O . HIS B 1 182 ? 40.105 -3.396 4.086 1.00 16.30 194 HIS B O 1
ATOM 4004 N N . VAL B 1 183 ? 41.260 -5.362 4.031 1.00 17.25 195 VAL B N 1
ATOM 4005 C CA . VAL B 1 183 ? 41.366 -5.464 2.578 1.00 18.22 195 VAL B CA 1
ATOM 4006 C C . VAL B 1 183 ? 40.644 -6.734 2.170 1.00 17.17 195 VAL B C 1
ATOM 4007 O O . VAL B 1 183 ? 40.961 -7.830 2.676 1.00 19.26 195 VAL B O 1
ATOM 4011 N N . HIS B 1 184 ? 39.615 -6.598 1.332 1.00 16.28 196 HIS B N 1
ATOM 4012 C CA . HIS B 1 184 ? 38.882 -7.754 0.806 1.00 17.56 196 HIS B CA 1
ATOM 4013 C C . HIS B 1 184 ? 38.852 -7.690 -0.711 1.00 16.96 196 HIS B C 1
ATOM 4014 O O . HIS B 1 184 ? 38.672 -6.622 -1.300 1.00 19.67 196 HIS B O 1
ATOM 4021 N N . ILE B 1 185 ? 39.036 -8.848 -1.353 1.00 17.57 197 ILE B N 1
ATOM 4022 C CA . ILE B 1 185 ? 39.000 -8.976 -2.810 1.00 18.53 197 ILE B CA 1
ATOM 4023 C C . ILE B 1 185 ? 37.707 -9.678 -3.185 1.00 20.35 197 ILE B C 1
ATOM 4024 O O . ILE B 1 185 ? 37.407 -10.745 -2.624 1.00 20.07 197 ILE B O 1
ATOM 4029 N N . LEU B 1 186 ? 36.996 -9.144 -4.188 1.00 20.24 198 LEU B N 1
ATOM 4030 C CA . LEU B 1 186 ? 35.877 -9.852 -4.804 1.00 21.07 198 LEU B CA 1
ATOM 4031 C C . LEU B 1 186 ? 36.220 -10.135 -6.256 1.00 22.65 198 LEU B C 1
ATOM 4032 O O . LEU B 1 186 ? 36.518 -9.215 -7.027 1.00 23.33 198 LEU B O 1
ATOM 4037 N N . ASP B 1 187 ? 36.204 -11.422 -6.625 1.00 24.27 199 ASP B N 1
ATOM 4038 C CA . ASP B 1 187 ? 36.367 -11.863 -8.007 1.00 26.92 199 ASP B CA 1
ATOM 4039 C C . ASP B 1 187 ? 35.015 -11.791 -8.691 1.00 28.41 199 ASP B C 1
ATOM 4040 O O . ASP B 1 187 ? 34.072 -12.461 -8.257 1.00 31.44 199 ASP B O 1
ATOM 4045 N N . THR B 1 188 ? 34.893 -10.951 -9.733 1.00 29.97 200 THR B N 1
ATOM 4046 C CA . THR B 1 188 ? 33.580 -10.709 -10.321 1.00 31.59 200 THR B CA 1
ATOM 4047 C C . THR B 1 188 ? 33.116 -11.824 -11.267 1.00 32.87 200 THR B C 1
ATOM 4048 O O . THR B 1 188 ? 31.972 -11.783 -11.742 1.00 36.27 200 THR B O 1
ATOM 4052 N N . GLU B 1 189 ? 33.960 -12.816 -11.556 1.00 29.90 201 GLU B N 1
ATOM 4053 C CA . GLU B 1 189 ? 33.542 -13.965 -12.375 1.00 29.04 201 GLU B CA 1
ATOM 4054 C C . GLU B 1 189 ? 32.702 -14.967 -11.588 1.00 29.49 201 GLU B C 1
ATOM 4055 O O . GLU B 1 189 ? 31.712 -15.518 -12.111 1.00 31.27 201 GLU B O 1
ATOM 4057 N N . THR B 1 190 ? 33.132 -15.281 -10.367 1.00 27.98 202 THR B N 1
ATOM 4058 C CA . THR B 1 190 ? 32.477 -16.275 -9.530 1.00 28.03 202 THR B CA 1
ATOM 4059 C C . THR B 1 190 ? 31.766 -15.637 -8.352 1.00 27.39 202 THR B C 1
ATOM 4060 O O . THR B 1 190 ? 31.036 -16.340 -7.622 1.00 27.98 202 THR B O 1
ATOM 4064 N N . PHE B 1 191 ? 31.943 -14.313 -8.183 1.00 25.00 203 PHE B N 1
ATOM 4065 C CA . PHE B 1 191 ? 31.481 -13.562 -7.019 1.00 23.17 203 PHE B CA 1
ATOM 4066 C C . PHE B 1 191 ? 31.984 -14.221 -5.733 1.00 19.57 203 PHE B C 1
ATOM 4067 O O . PHE B 1 191 ? 31.218 -14.451 -4.807 1.00 20.91 203 PHE B O 1
ATOM 4075 N N . THR B 1 192 ? 33.297 -14.423 -5.657 1.00 21.62 204 THR B N 1
ATOM 4076 C CA . THR B 1 192 ? 33.950 -15.003 -4.470 1.00 19.47 204 THR B CA 1
ATOM 4077 C C . THR B 1 192 ? 34.807 -13.978 -3.708 1.00 21.00 204 THR B C 1
ATOM 4078 O O . THR B 1 192 ? 35.691 -13.317 -4.287 1.00 20.91 204 THR B O 1
ATOM 4082 N N . TRP B 1 193 ? 34.534 -13.839 -2.416 1.00 18.77 205 TRP B N 1
ATOM 4083 C CA . TRP B 1 193 ? 35.315 -12.996 -1.503 1.00 19.04 205 TRP B CA 1
ATOM 4084 C C . TRP B 1 193 ? 36.553 -13.718 -1.021 1.00 21.71 205 TRP B C 1
ATOM 4085 O O . TRP B 1 193 ? 36.483 -14.913 -0.738 1.00 22.71 205 TRP B O 1
ATOM 4096 N N . SER B 1 194 ? 37.668 -13.015 -0.896 1.00 19.44 206 SER B N 1
ATOM 4097 C CA . SER B 1 194 ? 38.866 -13.515 -0.229 1.00 21.61 206 SER B CA 1
ATOM 4098 C C . SER B 1 194 ? 39.606 -12.309 0.369 1.00 20.00 206 SER B C 1
ATOM 4099 O O . SER B 1 194 ? 39.251 -11.153 0.154 1.00 20.29 206 SER B O 1
ATOM 4102 N N . GLN B 1 195 ? 40.688 -12.586 1.086 1.00 21.70 207 GLN B N 1
ATOM 4103 C CA . GLN B 1 195 ? 41.547 -11.521 1.578 1.00 19.98 207 GLN B CA 1
ATOM 4104 C C . GLN B 1 195 ? 42.979 -11.882 1.237 1.00 23.62 207 GLN B C 1
ATOM 4105 O O . GLN B 1 195 ? 43.382 -13.043 1.407 1.00 24.63 207 GLN B O 1
ATOM 4111 N N . PRO B 1 196 ? 43.775 -10.917 0.799 1.00 24.19 208 PRO B N 1
ATOM 4112 C CA . PRO B 1 196 ? 45.185 -11.177 0.546 1.00 26.00 208 PRO B CA 1
ATOM 4113 C C . PRO B 1 196 ? 45.973 -11.083 1.847 1.00 27.13 208 PRO B C 1
ATOM 4114 O O . PRO B 1 196 ? 45.554 -10.429 2.802 1.00 28.12 208 PRO B O 1
ATOM 4118 N N . ILE B 1 197 ? 47.137 -11.726 1.853 1.00 27.01 209 ILE B N 1
ATOM 4119 C CA . ILE B 1 197 ? 48.100 -11.551 2.930 1.00 29.50 209 ILE B CA 1
ATOM 4120 C C . ILE B 1 197 ? 49.018 -10.404 2.530 1.00 29.78 209 ILE B C 1
ATOM 4121 O O . ILE B 1 197 ? 49.738 -10.496 1.535 1.00 32.77 209 ILE B O 1
ATOM 4126 N N . THR B 1 198 ? 48.961 -9.305 3.257 1.00 30.44 210 THR B N 1
ATOM 4127 C CA . THR B 1 198 ? 49.703 -8.115 2.867 1.00 31.26 210 THR B CA 1
ATOM 4128 C C . THR B 1 198 ? 50.982 -8.043 3.696 1.00 34.00 210 THR B C 1
ATOM 4129 O O . THR B 1 198 ? 51.135 -8.715 4.718 1.00 36.02 210 THR B O 1
ATOM 4133 N N . THR B 1 199 ? 51.926 -7.239 3.221 1.00 33.38 211 THR B N 1
ATOM 4134 C CA . THR B 1 199 ? 53.159 -6.945 3.956 1.00 33.26 211 THR B CA 1
ATOM 4135 C C . THR B 1 199 ? 53.284 -5.425 4.005 1.00 35.60 211 THR B C 1
ATOM 4136 O O . THR B 1 199 ? 52.531 -4.715 3.353 1.00 35.58 211 THR B O 1
ATOM 4140 N N . GLY B 1 200 ? 54.257 -4.938 4.780 1.00 34.02 212 GLY B N 1
ATOM 4141 C CA . GLY B 1 200 ? 54.367 -3.522 5.056 1.00 35.09 212 GLY B CA 1
ATOM 4142 C C . GLY B 1 200 ? 53.349 -3.118 6.114 1.00 37.35 212 GLY B C 1
ATOM 4143 O O . GLY B 1 200 ? 52.563 -3.938 6.597 1.00 39.19 212 GLY B O 1
ATOM 4144 N N . LYS B 1 201 ? 53.389 -1.854 6.515 1.00 37.96 213 LYS B N 1
ATOM 4145 C CA . LYS B 1 201 ? 52.495 -1.353 7.561 1.00 37.39 213 LYS B CA 1
ATOM 4146 C C . LYS B 1 201 ? 51.224 -0.823 6.902 1.00 35.00 213 LYS B C 1
ATOM 4147 O O . LYS B 1 201 ? 51.261 0.186 6.199 1.00 34.65 213 LYS B O 1
ATOM 4149 N N . ALA B 1 202 ? 50.092 -1.476 7.140 1.00 34.13 214 ALA B N 1
ATOM 4150 C CA . ALA B 1 202 ? 48.834 -0.934 6.617 1.00 30.83 214 ALA B CA 1
ATOM 4151 C C . ALA B 1 202 ? 48.519 0.430 7.238 1.00 29.31 214 ALA B C 1
ATOM 4152 O O . ALA B 1 202 ? 48.962 0.726 8.355 1.00 30.12 214 ALA B O 1
ATOM 4154 N N . PRO B 1 203 ? 47.718 1.271 6.557 1.00 25.19 215 PRO B N 1
ATOM 4155 C CA . PRO B 1 203 ? 47.220 2.488 7.218 1.00 23.93 215 PRO B CA 1
ATOM 4156 C C . PRO B 1 203 ? 46.381 2.099 8.418 1.00 23.26 215 PRO B C 1
ATOM 4157 O O . PRO B 1 203 ? 45.844 0.986 8.486 1.00 23.30 215 PRO B O 1
ATOM 4161 N N . SER B 1 204 ? 46.223 3.051 9.333 1.00 21.86 216 SER B N 1
ATOM 4162 C CA . SER B 1 204 ? 45.327 2.795 10.447 1.00 20.47 216 SER B CA 1
ATOM 4163 C C . SER B 1 204 ? 43.926 2.504 9.915 1.00 19.25 216 SER B C 1
ATOM 4164 O O . SER B 1 204 ? 43.558 2.930 8.795 1.00 19.25 216 SER B O 1
ATOM 4167 N N . PRO B 1 205 ? 43.093 1.817 10.717 1.00 18.62 217 PRO B N 1
ATOM 4168 C CA . PRO B 1 205 ? 41.648 1.792 10.413 1.00 17.95 217 PRO B CA 1
ATOM 4169 C C . PRO B 1 205 ? 41.133 3.195 10.112 1.00 18.19 217 PRO B C 1
ATOM 4170 O O . PRO B 1 205 ? 41.629 4.187 10.670 1.00 19.01 217 PRO B O 1
ATOM 4174 N N . ARG B 1 206 ? 40.128 3.289 9.245 1.00 15.77 218 ARG B N 1
ATOM 4175 C CA . ARG B 1 206 ? 39.600 4.609 8.896 1.00 15.58 218 ARG B CA 1
ATOM 4176 C C . ARG B 1 206 ? 38.329 4.443 8.087 1.00 14.84 218 ARG B C 1
ATOM 4177 O O . ARG B 1 206 ? 38.077 3.383 7.502 1.00 15.40 218 ARG B O 1
ATOM 4185 N N . ALA B 1 207 ? 37.526 5.509 8.044 1.00 14.08 219 ALA B N 1
ATOM 4186 C CA . ALA B 1 207 ? 36.381 5.595 7.157 1.00 13.38 219 ALA B CA 1
ATOM 4187 C C . ALA B 1 207 ? 36.371 7.002 6.557 1.00 13.62 219 ALA B C 1
ATOM 4188 O O . ALA B 1 207 ? 37.001 7.938 7.082 1.00 14.61 219 ALA B O 1
ATOM 4190 N N . ALA B 1 208 ? 35.580 7.191 5.495 1.00 12.83 220 ALA B N 1
ATOM 4191 C CA . ALA B 1 208 ? 35.496 8.489 4.799 1.00 13.00 220 ALA B CA 1
ATOM 4192 C C . ALA B 1 208 ? 36.830 8.911 4.221 1.00 14.51 220 ALA B C 1
ATOM 4193 O O . ALA B 1 208 ? 37.034 10.118 3.950 1.00 15.95 220 ALA B O 1
ATOM 4195 N N . HIS B 1 209 ? 37.758 7.985 4.041 1.00 14.98 221 HIS B N 1
ATOM 4196 C CA . HIS B 1 209 ? 38.980 8.170 3.251 1.00 14.73 221 HIS B CA 1
ATOM 4197 C C . HIS B 1 209 ? 38.613 8.152 1.760 1.00 15.56 221 HIS B C 1
ATOM 4198 O O . HIS B 1 209 ? 37.449 7.944 1.375 1.00 16.97 221 HIS B O 1
ATOM 4205 N N . ALA B 1 210 ? 39.595 8.359 0.901 1.00 16.24 222 ALA B N 1
ATOM 4206 C CA . ALA B 1 210 ? 39.339 8.307 -0.539 1.00 17.26 222 ALA B CA 1
ATOM 4207 C C . ALA B 1 210 ? 40.384 7.420 -1.181 1.00 17.57 222 ALA B C 1
ATOM 4208 O O . ALA B 1 210 ? 41.571 7.531 -0.868 1.00 19.37 222 ALA B O 1
ATOM 4210 N N . CYS B 1 211 ? 39.936 6.537 -2.069 1.00 18.17 223 CYS B N 1
ATOM 4211 C CA . CYS B 1 211 ? 40.804 5.611 -2.774 1.00 18.46 223 CYS B CA 1
ATOM 4212 C C . CYS B 1 211 ? 40.846 5.935 -4.265 1.00 19.55 223 CYS B C 1
ATOM 4213 O O . CYS B 1 211 ? 39.860 6.416 -4.844 1.00 20.92 223 CYS B O 1
ATOM 4216 N N . ALA B 1 212 ? 41.986 5.660 -4.888 1.00 19.01 224 ALA B N 1
ATOM 4217 C CA . ALA B 1 212 ? 42.135 5.859 -6.314 1.00 20.15 224 ALA B CA 1
ATOM 4218 C C . ALA B 1 212 ? 43.164 4.872 -6.818 1.00 19.93 224 ALA B C 1
ATOM 4219 O O . ALA B 1 212 ? 44.169 4.637 -6.139 1.00 22.26 224 ALA B O 1
ATOM 4221 N N . THR B 1 213 ? 42.949 4.334 -8.020 1.00 22.31 225 THR B N 1
ATOM 4222 C CA . THR B 1 213 ? 43.840 3.339 -8.614 1.00 24.01 225 THR B CA 1
ATOM 4223 C C . THR B 1 213 ? 44.543 3.942 -9.820 1.00 24.59 225 THR B C 1
ATOM 4224 O O . THR B 1 213 ? 43.883 4.504 -10.706 1.00 25.15 225 THR B O 1
ATOM 4228 N N . VAL B 1 214 ? 45.868 3.809 -9.865 1.00 26.23 226 VAL B N 1
ATOM 4229 C CA . VAL B 1 214 ? 46.643 4.108 -11.064 1.00 28.64 226 VAL B CA 1
ATOM 4230 C C . VAL B 1 214 ? 47.564 2.921 -11.308 1.00 32.50 226 VAL B C 1
ATOM 4231 O O . VAL B 1 214 ? 48.444 2.657 -10.491 1.00 33.27 226 VAL B O 1
ATOM 4235 N N . GLY B 1 215 ? 47.385 2.224 -12.431 1.00 32.71 227 GLY B N 1
ATOM 4236 C CA . GLY B 1 215 ? 48.202 1.045 -12.690 1.00 34.21 227 GLY B CA 1
ATOM 4237 C C . GLY B 1 215 ? 47.958 0.019 -11.607 1.00 34.63 227 GLY B C 1
ATOM 4238 O O . GLY B 1 215 ? 46.817 -0.236 -11.205 1.00 35.52 227 GLY B O 1
ATOM 4239 N N . ASN B 1 216 ? 49.044 -0.542 -11.079 1.00 34.11 228 ASN B N 1
ATOM 4240 C CA . ASN B 1 216 ? 48.954 -1.527 -10.009 1.00 34.25 228 ASN B CA 1
ATOM 4241 C C . ASN B 1 216 ? 49.052 -0.906 -8.616 1.00 32.38 228 ASN B C 1
ATOM 4242 O O . ASN B 1 216 ? 49.343 -1.614 -7.648 1.00 34.01 228 ASN B O 1
ATOM 4247 N N . ARG B 1 217 ? 48.829 0.394 -8.483 1.00 30.72 229 ARG B N 1
ATOM 4248 C CA . ARG B 1 217 ? 48.900 1.030 -7.174 1.00 31.51 229 ARG B CA 1
ATOM 4249 C C . ARG B 1 217 ? 47.510 1.459 -6.723 1.00 28.50 229 ARG B C 1
ATOM 4250 O O . ARG B 1 217 ? 46.826 2.238 -7.398 1.00 28.72 229 ARG B O 1
ATOM 4258 N N . GLY B 1 218 ? 47.100 0.949 -5.583 1.00 25.76 230 GLY B N 1
ATOM 4259 C CA . GLY B 1 218 ? 45.878 1.440 -4.979 1.00 24.44 230 GLY B CA 1
ATOM 4260 C C . GLY B 1 218 ? 46.159 2.482 -3.917 1.00 22.72 230 GLY B C 1
ATOM 4261 O O . GLY B 1 218 ? 46.511 2.126 -2.782 1.00 23.52 230 GLY B O 1
ATOM 4262 N N . PHE B 1 219 ? 45.985 3.766 -4.261 1.00 21.43 231 PHE B N 1
ATOM 4263 C CA . PHE B 1 219 ? 46.250 4.864 -3.325 1.00 20.45 231 PHE B CA 1
ATOM 4264 C C . PHE B 1 219 ? 45.081 5.068 -2.372 1.00 19.65 231 PHE B C 1
ATOM 4265 O O . PHE B 1 219 ? 43.918 4.828 -2.710 1.00 20.72 231 PHE B O 1
ATOM 4273 N N . VAL B 1 220 ? 45.401 5.503 -1.164 1.00 19.60 232 VAL B N 1
ATOM 4274 C CA . VAL B 1 220 ? 44.398 5.932 -0.198 1.00 20.40 232 VAL B CA 1
ATOM 4275 C C . VAL B 1 220 ? 44.918 7.170 0.534 1.00 18.66 232 VAL B C 1
ATOM 4276 O O . VAL B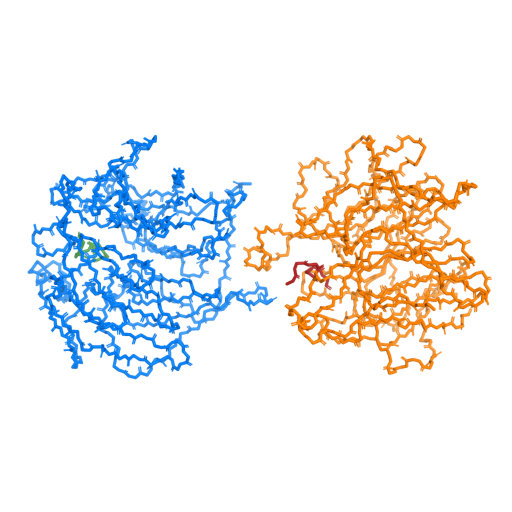 1 220 ? 46.087 7.197 0.966 1.00 20.25 232 VAL B O 1
ATOM 4280 N N . PHE B 1 221 ? 44.067 8.185 0.670 1.00 19.87 233 PHE B N 1
ATOM 4281 C CA . PHE B 1 221 ? 44.437 9.427 1.324 1.00 19.37 233 PHE B CA 1
ATOM 4282 C C . PHE B 1 221 ? 43.425 9.785 2.410 1.00 18.75 233 PHE B C 1
ATOM 4283 O O . PHE B 1 221 ? 42.213 9.722 2.175 1.00 17.91 233 PHE B O 1
ATOM 4291 N N . GLY B 1 222 ? 43.937 10.133 3.604 1.00 19.33 234 GLY B N 1
ATOM 4292 C CA . GLY B 1 222 ? 43.107 10.795 4.614 1.00 19.88 234 GLY B CA 1
ATOM 4293 C C . GLY B 1 222 ? 42.083 9.877 5.249 1.00 17.62 234 GLY B C 1
ATOM 4294 O O . GLY B 1 222 ? 42.197 8.629 5.235 1.00 17.97 234 GLY B O 1
ATOM 4295 N N . GLY B 1 223 ? 41.012 10.486 5.744 1.00 16.56 235 GLY B N 1
ATOM 4296 C CA . GLY B 1 223 ? 39.946 9.782 6.418 1.00 16.63 235 GLY B CA 1
ATOM 4297 C C . GLY B 1 223 ? 39.876 10.083 7.905 1.00 16.78 235 GLY B C 1
ATOM 4298 O O . GLY B 1 223 ? 40.729 10.751 8.491 1.00 18.44 235 GLY B O 1
ATOM 4299 N N . ARG B 1 224 ? 38.814 9.570 8.504 1.00 16.51 236 ARG B N 1
ATOM 4300 C CA . ARG B 1 224 ? 38.539 9.725 9.932 1.00 18.03 236 ARG B CA 1
ATOM 4301 C C . ARG B 1 224 ? 39.000 8.499 10.687 1.00 16.65 236 ARG B C 1
ATOM 4302 O O . ARG B 1 224 ? 38.735 7.342 10.279 1.00 15.95 236 ARG B O 1
ATOM 4310 N N . TYR B 1 225 ? 39.715 8.725 11.784 1.00 17.04 237 TYR B N 1
ATOM 4311 C CA . TYR B 1 225 ? 40.050 7.656 12.726 1.00 18.17 237 TYR B CA 1
ATOM 4312 C C . TYR B 1 225 ? 40.112 8.269 14.116 1.00 19.74 237 TYR B C 1
ATOM 4313 O O . TYR B 1 225 ? 40.891 9.206 14.337 1.00 21.41 237 TYR B O 1
ATOM 4322 N N . ARG B 1 226 ? 39.307 7.756 15.043 1.00 20.64 238 ARG B N 1
ATOM 4323 C CA . ARG B 1 226 ? 39.313 8.243 16.432 1.00 22.49 238 ARG B CA 1
ATOM 4324 C C . ARG B 1 226 ? 39.081 9.744 16.400 1.00 24.70 238 ARG B C 1
ATOM 4325 O O . ARG B 1 226 ? 38.104 10.182 15.782 1.00 26.19 238 ARG B O 1
ATOM 4333 N N . ASP B 1 227 ? 39.942 10.567 16.994 1.00 27.04 239 ASP B N 1
ATOM 4334 C CA . ASP B 1 227 ? 39.674 11.998 17.083 1.00 31.23 239 ASP B CA 1
ATOM 4335 C C . ASP B 1 227 ? 40.352 12.829 15.996 1.00 28.36 239 ASP B C 1
ATOM 4336 O O . ASP B 1 227 ? 40.466 14.056 16.135 1.00 33.05 239 ASP B O 1
ATOM 4341 N N . ALA B 1 228 ? 40.749 12.221 14.894 1.00 24.83 240 ALA B N 1
ATOM 4342 C CA . ALA B 1 228 ? 41.444 12.954 13.865 1.00 24.88 240 ALA B CA 1
ATOM 4343 C C . ALA B 1 228 ? 40.812 12.709 12.514 1.00 22.92 240 ALA B C 1
ATOM 4344 O O . ALA B 1 228 ? 40.303 11.620 12.248 1.00 22.50 240 ALA B O 1
ATOM 4346 N N . ARG B 1 229 ? 40.878 13.723 11.663 1.00 21.04 241 ARG B N 1
ATOM 4347 C CA . ARG B 1 229 ? 40.747 13.561 10.226 1.00 20.16 241 ARG B CA 1
ATOM 4348 C C . ARG B 1 229 ? 42.133 13.795 9.643 1.00 21.92 241 ARG B C 1
ATOM 4349 O O . ARG B 1 229 ? 42.762 14.832 9.923 1.00 25.04 241 ARG B O 1
ATOM 4357 N N . MET B 1 230 ? 42.618 12.819 8.880 1.00 21.17 242 MET B N 1
ATOM 4358 C CA . MET B 1 230 ? 44.039 12.634 8.635 1.00 21.50 242 MET B CA 1
ATOM 4359 C C . MET B 1 230 ? 44.488 13.148 7.268 1.00 20.98 242 MET B C 1
ATOM 4360 O O . MET B 1 230 ? 43.686 13.342 6.357 1.00 20.94 242 MET B O 1
ATOM 4365 N N . ASN B 1 231 ? 45.808 13.348 7.123 1.00 22.29 243 ASN B N 1
ATOM 4366 C CA . ASN B 1 231 ? 46.374 13.742 5.837 1.00 22.30 243 ASN B CA 1
ATOM 4367 C C . ASN B 1 231 ? 47.492 12.822 5.373 1.00 22.25 243 ASN B C 1
ATOM 4368 O O . ASN B 1 231 ? 48.367 13.244 4.616 1.00 23.14 243 ASN B O 1
ATOM 4373 N N . ASP B 1 232 ? 47.472 11.562 5.803 1.00 22.74 244 ASP B N 1
ATOM 4374 C CA . ASP B 1 232 ? 48.484 10.618 5.343 1.00 22.70 244 ASP B CA 1
ATOM 4375 C C . ASP B 1 232 ? 48.088 9.988 4.002 1.00 23.71 244 ASP B C 1
ATOM 4376 O O . ASP B 1 232 ? 46.910 9.939 3.618 1.00 23.85 244 ASP B O 1
ATOM 4381 N N . LEU B 1 233 ? 49.085 9.521 3.278 1.00 23.88 245 LEU B N 1
ATOM 4382 C CA . LEU B 1 233 ? 48.925 8.993 1.936 1.00 23.96 245 LEU B CA 1
ATOM 4383 C C . LEU B 1 233 ? 49.654 7.658 1.892 1.00 24.34 245 LEU B C 1
ATOM 4384 O O . LEU B 1 233 ? 50.827 7.575 2.267 1.00 27.01 245 LEU B O 1
ATOM 4389 N N . HIS B 1 234 ? 48.963 6.615 1.453 1.00 23.91 246 HIS B N 1
ATOM 4390 C CA . HIS B 1 234 ? 49.553 5.292 1.306 1.00 22.78 246 HIS B CA 1
ATOM 4391 C C . HIS B 1 234 ? 49.149 4.712 -0.039 1.00 24.62 246 HIS B C 1
ATOM 4392 O O . HIS B 1 234 ? 48.205 5.164 -0.682 1.00 22.98 246 HIS B O 1
ATOM 4399 N N . TYR B 1 235 ? 49.845 3.675 -0.458 1.00 25.10 247 TYR B N 1
ATOM 4400 C CA . TYR B 1 235 ? 49.363 2.853 -1.554 1.00 26.59 247 TYR B CA 1
ATOM 4401 C C . TYR B 1 235 ? 49.621 1.393 -1.242 1.00 25.58 247 TYR B C 1
ATOM 4402 O O . TYR B 1 235 ? 50.637 1.037 -0.630 1.00 26.76 247 TYR B O 1
ATOM 4411 N N . LEU B 1 236 ? 48.689 0.552 -1.680 1.00 25.18 248 LEU B N 1
ATOM 4412 C CA . LEU B 1 236 ? 48.844 -0.899 -1.672 1.00 23.88 248 LEU B CA 1
ATOM 4413 C C . LEU B 1 236 ? 49.232 -1.364 -3.074 1.00 24.81 248 LEU B C 1
ATOM 4414 O O . LEU B 1 236 ? 48.536 -1.037 -4.047 1.00 25.02 248 LEU B O 1
ATOM 4419 N N . ASN B 1 237 ? 50.370 -2.041 -3.189 1.00 26.58 249 ASN B N 1
ATOM 4420 C CA . ASN B 1 237 ? 50.750 -2.652 -4.457 1.00 28.93 249 ASN B CA 1
ATOM 4421 C C . ASN B 1 237 ? 49.800 -3.811 -4.740 1.00 30.14 249 ASN B C 1
ATOM 4422 O O . ASN B 1 237 ? 49.778 -4.787 -3.994 1.00 29.12 249 ASN B O 1
ATOM 4427 N N . LEU B 1 238 ? 49.017 -3.692 -5.817 1.00 29.27 250 LEU B N 1
ATOM 4428 C CA . LEU B 1 238 ? 47.981 -4.672 -6.138 1.00 30.68 250 LEU B CA 1
ATOM 4429 C C . LEU B 1 238 ? 48.518 -5.933 -6.806 1.00 32.67 250 LEU B C 1
ATOM 4430 O O . LEU B 1 238 ? 47.737 -6.853 -7.078 1.00 32.55 250 LEU B O 1
ATOM 4435 N N . ASP B 1 239 ? 49.813 -6.000 -7.087 1.00 33.44 251 ASP B N 1
ATOM 4436 C CA . ASP B 1 239 ? 50.425 -7.242 -7.539 1.00 35.88 251 ASP B CA 1
ATOM 4437 C C . ASP B 1 239 ? 51.094 -7.979 -6.393 1.00 36.77 251 ASP B C 1
ATOM 4438 O O . ASP B 1 239 ? 50.979 -9.200 -6.285 1.00 37.62 251 ASP B O 1
ATOM 4443 N N . THR B 1 240 ? 51.810 -7.252 -5.539 1.00 36.14 252 THR B N 1
ATOM 4444 C CA . THR B 1 240 ? 52.624 -7.860 -4.505 1.00 35.91 252 THR B CA 1
ATOM 4445 C C . THR B 1 240 ? 51.980 -7.837 -3.136 1.00 32.86 252 THR B C 1
ATOM 4446 O O . THR B 1 240 ? 52.466 -8.549 -2.248 1.00 33.32 252 THR B O 1
ATOM 4450 N N . TRP B 1 241 ? 50.916 -7.055 -2.952 1.00 32.71 253 TRP B N 1
ATOM 4451 C CA . TRP B 1 241 ? 50.227 -6.884 -1.666 1.00 31.58 253 TRP B CA 1
ATOM 4452 C C . TRP B 1 241 ? 51.130 -6.264 -0.598 1.00 32.10 253 TRP B C 1
ATOM 4453 O O . TRP B 1 241 ? 50.922 -6.474 0.601 1.00 31.35 253 TRP B O 1
ATOM 4464 N N . GLU B 1 242 ? 52.102 -5.458 -1.031 1.00 30.92 254 GLU B N 1
ATOM 4465 C CA . GLU B 1 242 ? 52.897 -4.652 -0.119 1.00 30.43 254 GLU B CA 1
ATOM 4466 C C . GLU B 1 242 ? 52.279 -3.261 0.041 1.00 27.94 254 GLU B C 1
ATOM 4467 O O . GLU B 1 242 ? 52.046 -2.554 -0.944 1.00 27.55 254 GLU B O 1
ATOM 4473 N N . TRP B 1 243 ? 52.061 -2.879 1.291 1.00 28.05 255 TRP B N 1
ATOM 4474 C CA . TRP B 1 243 ? 51.677 -1.523 1.651 1.00 28.46 255 TRP B CA 1
ATOM 4475 C C . TRP B 1 243 ? 52.907 -0.616 1.673 1.00 29.94 255 TRP B C 1
ATOM 4476 O O . TRP B 1 243 ? 53.982 -1.015 2.125 1.00 31.66 255 TRP B O 1
ATOM 4487 N N . ASN B 1 244 ? 52.717 0.634 1.233 1.00 30.46 256 ASN B N 1
ATOM 4488 C CA . ASN B 1 244 ? 53.745 1.673 1.254 1.00 31.45 256 ASN B CA 1
ATOM 4489 C C . ASN B 1 244 ? 53.177 2.995 1.734 1.00 32.50 256 ASN B C 1
ATOM 4490 O O . ASN B 1 244 ? 52.101 3.413 1.288 1.00 31.80 256 ASN B O 1
ATOM 4495 N N . GLU B 1 245 ? 53.891 3.671 2.625 1.00 31.02 257 GLU B N 1
ATOM 4496 C CA . GLU B 1 245 ? 53.479 5.010 3.023 1.00 32.89 257 GLU B CA 1
ATOM 4497 C C . GLU B 1 245 ? 54.292 6.008 2.213 1.00 33.48 257 GLU B C 1
ATOM 4498 O O . GLU B 1 245 ? 55.511 5.842 2.063 1.00 35.38 257 GLU B O 1
ATOM 4504 N N . LEU B 1 246 ? 53.609 6.994 1.635 1.00 33.33 258 LEU B N 1
ATOM 4505 C CA . LEU B 1 246 ? 54.234 8.042 0.836 1.00 33.33 258 LEU B CA 1
ATOM 4506 C C . LEU B 1 246 ? 54.393 9.293 1.689 1.00 34.52 258 LEU B C 1
ATOM 4507 O O . LEU B 1 246 ? 53.415 9.795 2.254 1.00 36.06 258 LEU B O 1
ATOM 4512 N N . ILE B 1 247 ? 55.627 9.781 1.801 1.00 34.16 259 ILE B N 1
ATOM 4513 C CA . ILE B 1 247 ? 55.909 10.966 2.607 1.00 33.62 259 ILE B CA 1
ATOM 4514 C C . ILE B 1 247 ? 56.236 12.060 1.599 1.00 33.90 259 ILE B C 1
ATOM 4515 O O . ILE B 1 247 ? 57.339 12.086 1.041 1.00 34.67 259 ILE B O 1
ATOM 4520 N N . PRO B 1 248 ? 55.316 12.966 1.319 1.00 34.30 260 PRO B N 1
ATOM 4521 C CA . PRO B 1 248 ? 55.537 13.931 0.238 1.00 35.11 260 PRO B CA 1
ATOM 4522 C C . PRO B 1 248 ? 56.675 14.894 0.542 1.00 36.32 260 PRO B C 1
ATOM 4523 O O . PRO B 1 248 ? 57.043 15.137 1.695 1.00 36.33 260 PRO B O 1
ATOM 4527 N N . GLN B 1 249 ? 57.246 15.413 -0.540 1.00 36.55 261 GLN B N 1
ATOM 4528 C CA . GLN B 1 249 ? 58.435 16.256 -0.433 1.00 43.00 261 GLN B CA 1
ATOM 4529 C C . GLN B 1 249 ? 58.194 17.501 0.413 1.00 44.96 261 GLN B C 1
ATOM 4530 O O . GLN B 1 249 ? 59.101 17.959 1.122 1.00 47.38 261 GLN B O 1
ATOM 4536 N N . GLY B 1 250 ? 57.005 18.086 0.335 1.00 43.53 262 GLY B N 1
ATOM 4537 C CA . GLY B 1 250 ? 56.792 19.350 1.021 1.00 43.16 262 GLY B CA 1
ATOM 4538 C C . GLY B 1 250 ? 55.434 19.513 1.679 1.00 42.61 262 GLY B C 1
ATOM 4539 O O . GLY B 1 250 ? 54.944 18.598 2.353 1.00 42.69 262 GLY B O 1
ATOM 4540 N N . ILE B 1 251 ? 54.823 20.685 1.500 1.00 42.29 263 ILE B N 1
ATOM 4541 C CA . ILE B 1 251 ? 53.504 20.937 2.071 1.00 42.55 263 ILE B CA 1
ATOM 4542 C C . ILE B 1 251 ? 52.475 19.906 1.626 1.00 40.30 263 ILE B C 1
ATOM 4543 O O . ILE B 1 251 ? 52.495 19.419 0.493 1.00 41.37 263 ILE B O 1
ATOM 4548 N N . CYS B 1 252 ? 51.588 19.557 2.540 1.00 39.29 264 CYS B N 1
ATOM 4549 C CA . CYS B 1 252 ? 50.528 18.600 2.272 1.00 37.93 264 CYS B CA 1
ATOM 4550 C C . CYS B 1 252 ? 49.185 19.280 2.489 1.00 32.98 264 CYS B C 1
ATOM 4551 O O . CYS B 1 252 ? 49.084 20.206 3.294 1.00 32.71 264 CYS B O 1
ATOM 4554 N N . PRO B 1 253 ? 48.125 18.812 1.827 1.00 30.57 265 PRO B N 1
ATOM 4555 C CA . PRO B 1 253 ? 46.777 19.272 2.186 1.00 28.94 265 PRO B CA 1
ATOM 4556 C C . PRO B 1 253 ? 46.503 18.972 3.656 1.00 26.51 265 PRO B C 1
ATOM 4557 O O . PRO B 1 253 ? 46.992 17.984 4.211 1.00 29.04 265 PRO B O 1
ATOM 4561 N N . VAL B 1 254 ? 45.722 19.835 4.298 1.00 26.93 266 VAL B N 1
ATOM 4562 C CA . VAL B 1 254 ? 45.361 19.622 5.695 1.00 26.62 266 VAL B CA 1
ATOM 4563 C C . VAL B 1 254 ? 44.541 18.343 5.832 1.00 24.35 266 VAL B C 1
ATOM 4564 O O . VAL B 1 254 ? 43.826 17.931 4.901 1.00 25.01 266 VAL B O 1
ATOM 4568 N N . GLY B 1 255 ? 44.632 17.720 7.007 1.00 25.25 267 GLY B N 1
ATOM 4569 C CA . GLY B 1 255 ? 43.908 16.482 7.247 1.00 23.81 267 GLY B CA 1
ATOM 4570 C C . GLY B 1 255 ? 42.409 16.646 7.061 1.00 21.69 267 GLY B C 1
ATOM 4571 O O . GLY B 1 255 ? 41.834 17.706 7.323 1.00 23.76 267 GLY B O 1
ATOM 4572 N N . ARG B 1 256 ? 41.780 15.602 6.555 1.00 20.88 268 ARG B N 1
ATOM 4573 C CA . ARG B 1 256 ? 40.393 15.720 6.120 1.00 20.00 268 ARG B CA 1
ATOM 4574 C C . ARG B 1 256 ? 39.774 14.336 5.938 1.00 19.43 268 ARG B C 1
ATOM 4575 O O . ARG B 1 256 ? 40.465 13.341 5.716 1.00 19.38 268 ARG B O 1
ATOM 4583 N N . SER B 1 257 ? 38.458 14.300 6.014 1.00 17.26 269 SER B N 1
ATOM 4584 C CA . SER B 1 257 ? 37.659 13.157 5.552 1.00 15.11 269 SER B CA 1
ATOM 4585 C C . SER B 1 257 ? 36.629 13.704 4.571 1.00 14.48 269 SER B C 1
ATOM 4586 O O . SER B 1 257 ? 36.461 14.950 4.431 1.00 16.48 269 SER B O 1
ATOM 4589 N N . TRP B 1 258 ? 35.949 12.798 3.855 1.00 15.02 270 TRP B N 1
ATOM 4590 C CA . TRP B 1 258 ? 34.810 13.156 3.023 1.00 13.35 270 TRP B CA 1
ATOM 4591 C C . TRP B 1 258 ? 35.219 13.938 1.764 1.00 14.20 270 TRP B C 1
ATOM 4592 O O . TRP B 1 258 ? 34.383 14.547 1.091 1.00 15.78 270 TRP B O 1
ATOM 4603 N N . HIS B 1 259 ? 36.486 13.901 1.432 1.00 15.53 271 HIS B N 1
ATOM 4604 C CA . HIS B 1 259 ? 37.082 14.489 0.246 1.00 15.18 271 HIS B CA 1
ATOM 4605 C C . HIS B 1 259 ? 37.014 13.464 -0.890 1.00 15.74 271 HIS B C 1
ATOM 4606 O O . HIS B 1 259 ? 36.806 12.261 -0.693 1.00 17.43 271 HIS B O 1
ATOM 4613 N N . SER B 1 260 ? 37.269 13.948 -2.105 1.00 16.61 272 SER B N 1
ATOM 4614 C CA . SER B 1 260 ? 37.363 13.070 -3.263 1.00 15.85 272 SER B CA 1
ATOM 4615 C C . SER B 1 260 ? 38.801 13.019 -3.756 1.00 18.27 272 SER B C 1
ATOM 4616 O O . SER B 1 260 ? 39.533 14.013 -3.647 1.00 19.43 272 SER B O 1
ATOM 4619 N N . LEU B 1 261 ? 39.196 11.877 -4.337 1.00 17.67 273 LEU B N 1
ATOM 4620 C CA . LEU B 1 261 ? 40.545 11.656 -4.863 1.00 18.14 273 LEU B CA 1
ATOM 4621 C C . LEU B 1 261 ? 40.388 10.888 -6.165 1.00 18.25 273 LEU B C 1
ATOM 4622 O O . LEU B 1 261 ? 39.906 9.745 -6.142 1.00 19.20 273 LEU B O 1
ATOM 4627 N N . THR B 1 262 ? 40.786 11.501 -7.286 1.00 20.49 274 THR B N 1
ATOM 4628 C CA . THR B 1 262 ? 40.431 10.996 -8.607 1.00 20.19 274 THR B CA 1
ATOM 4629 C C . THR B 1 262 ? 41.671 10.949 -9.489 1.00 25.05 274 THR B C 1
ATOM 4630 O O . THR B 1 262 ? 42.366 11.960 -9.615 1.00 27.26 274 THR B O 1
ATOM 4634 N N . PRO B 1 263 ? 41.957 9.828 -10.137 1.00 24.51 275 PRO B N 1
ATOM 4635 C CA . PRO B 1 263 ? 43.055 9.809 -11.114 1.00 27.13 275 PRO B CA 1
ATOM 4636 C C . PRO B 1 263 ? 42.701 10.682 -12.308 1.00 29.91 275 PRO B C 1
ATOM 4637 O O . PRO B 1 263 ? 41.587 10.619 -12.829 1.00 30.21 275 PRO B O 1
ATOM 4641 N N . VAL B 1 264 ? 43.651 11.496 -12.748 1.00 30.66 276 VAL B N 1
ATOM 4642 C CA . VAL B 1 264 ? 43.434 12.364 -13.898 1.00 32.41 276 VAL B CA 1
ATOM 4643 C C . VAL B 1 264 ? 44.441 12.135 -15.003 1.00 34.93 276 VAL B C 1
ATOM 4644 O O . VAL B 1 264 ? 44.335 12.771 -16.059 1.00 34.41 276 VAL B O 1
ATOM 4648 N N . SER B 1 265 ? 45.412 11.269 -14.790 1.00 35.71 277 SER B N 1
ATOM 4649 C CA . SER B 1 265 ? 46.445 10.960 -15.771 1.00 38.20 277 SER B CA 1
ATOM 4650 C C . SER B 1 265 ? 47.143 9.716 -15.254 1.00 38.62 277 SER B C 1
ATOM 4651 O O . SER B 1 265 ? 46.794 9.194 -14.190 1.00 37.93 277 SER B O 1
ATOM 4654 N N . SER B 1 266 ? 48.166 9.271 -15.982 1.00 37.23 278 SER B N 1
ATOM 4655 C CA . SER B 1 266 ? 48.988 8.174 -15.482 1.00 38.61 278 SER B CA 1
ATOM 4656 C C . SER B 1 266 ? 49.912 8.594 -14.340 1.00 37.09 278 SER B C 1
ATOM 4657 O O . SER B 1 266 ? 50.536 7.719 -13.736 1.00 37.05 278 SER B O 1
ATOM 4660 N N . ASP B 1 267 ? 50.006 9.900 -14.016 1.00 36.11 279 ASP B N 1
ATOM 4661 C CA . ASP B 1 267 ? 50.949 10.377 -13.007 1.00 35.76 279 ASP B CA 1
ATOM 4662 C C . ASP B 1 267 ? 50.348 11.343 -11.986 1.00 35.66 279 ASP B C 1
ATOM 4663 O O . ASP B 1 267 ? 51.105 11.940 -11.203 1.00 35.01 279 ASP B O 1
ATOM 4668 N N . HIS B 1 268 ? 49.020 11.530 -11.956 1.00 33.13 280 HIS B N 1
ATOM 4669 C CA . HIS B 1 268 ? 48.432 12.560 -11.103 1.00 32.97 280 HIS B CA 1
ATOM 4670 C C . HIS B 1 268 ? 47.100 12.157 -10.519 1.00 31.15 280 HIS B C 1
ATOM 4671 O O . HIS B 1 268 ? 46.258 11.569 -11.201 1.00 32.16 280 HIS B O 1
ATOM 4678 N N . LEU B 1 269 ? 46.926 12.498 -9.251 1.00 27.64 281 LEU B N 1
ATOM 4679 C CA . LEU B 1 269 ? 45.669 12.347 -8.555 1.00 25.78 281 LEU B CA 1
ATOM 4680 C C . LEU B 1 269 ? 45.158 13.748 -8.262 1.00 28.15 281 LEU B C 1
ATOM 4681 O O . LEU B 1 269 ? 45.944 14.657 -7.992 1.00 28.50 281 LEU B O 1
ATOM 4686 N N . PHE B 1 270 ? 43.839 13.910 -8.302 1.00 24.08 282 PHE B N 1
ATOM 4687 C CA . PHE B 1 270 ? 43.185 15.187 -8.051 1.00 23.12 282 PHE B CA 1
ATOM 4688 C C . PHE B 1 270 ? 42.332 15.062 -6.795 1.00 21.06 282 PHE B C 1
ATOM 4689 O O . PHE B 1 270 ? 41.440 14.195 -6.718 1.00 22.59 282 PHE B O 1
ATOM 4697 N N . LEU B 1 271 ? 42.572 15.944 -5.833 1.00 20.77 283 LEU B N 1
ATOM 4698 C CA . LEU B 1 271 ? 41.900 15.983 -4.543 1.00 20.45 283 LEU B CA 1
ATOM 4699 C C . LEU B 1 271 ? 41.033 17.232 -4.466 1.00 21.79 283 LEU B C 1
ATOM 4700 O O . LEU B 1 271 ? 41.486 18.333 -4.793 1.00 23.52 283 LEU B O 1
ATOM 4705 N N . PHE B 1 272 ? 39.785 17.067 -4.028 1.00 19.28 284 PHE B N 1
ATOM 4706 C CA . PHE B 1 272 ? 38.912 18.208 -3.775 1.00 19.84 284 PHE B CA 1
ATOM 4707 C C . PHE B 1 272 ? 38.115 18.038 -2.490 1.00 17.63 284 PHE B C 1
ATOM 4708 O O . PHE B 1 272 ? 37.539 16.970 -2.225 1.00 17.68 284 PHE B O 1
ATOM 4716 N N . GLY B 1 273 ? 38.010 19.133 -1.730 1.00 17.64 285 GLY B N 1
ATOM 4717 C CA . GLY B 1 273 ? 36.971 19.228 -0.732 1.00 17.92 285 GLY B CA 1
ATOM 4718 C C . GLY B 1 273 ? 37.278 18.437 0.525 1.00 18.19 285 GLY B C 1
ATOM 4719 O O . GLY B 1 273 ? 38.432 18.076 0.832 1.00 19.14 285 GLY B O 1
ATOM 4720 N N . GLY B 1 274 ? 36.231 18.231 1.294 1.00 18.60 286 GLY B N 1
ATOM 4721 C CA . GLY B 1 274 ? 36.367 17.472 2.527 1.00 18.89 286 GLY B CA 1
ATOM 4722 C C . GLY B 1 274 ? 36.068 18.312 3.773 1.00 17.47 286 GLY B C 1
ATOM 4723 O O . GLY B 1 274 ? 35.481 19.395 3.701 1.00 19.33 286 GLY B O 1
ATOM 4724 N N . PHE B 1 275 ? 36.513 17.805 4.925 1.00 17.86 287 PHE B N 1
ATOM 4725 C CA . PHE B 1 275 ? 36.044 18.238 6.241 1.00 19.23 287 PHE B CA 1
ATOM 4726 C C . PHE B 1 275 ? 37.226 18.070 7.174 1.00 20.98 287 PHE B C 1
ATOM 4727 O O . PHE B 1 275 ? 37.760 16.952 7.283 1.00 20.41 287 PHE B O 1
ATOM 4735 N N . THR B 1 276 ? 37.633 19.135 7.858 1.00 21.93 288 THR B N 1
ATOM 4736 C CA . THR B 1 276 ? 38.842 19.050 8.677 1.00 21.06 288 THR B CA 1
ATOM 4737 C C . THR B 1 276 ? 38.529 18.455 10.042 1.00 21.94 288 THR B C 1
ATOM 4738 O O . THR B 1 276 ? 37.376 18.272 10.431 1.00 22.07 288 THR B O 1
ATOM 4742 N N . THR B 1 277 ? 39.606 18.267 10.827 1.00 21.80 289 THR B N 1
ATOM 4743 C CA . THR B 1 277 ? 39.445 17.778 12.195 1.00 23.27 289 THR B CA 1
ATOM 4744 C C . THR B 1 277 ? 38.605 18.722 13.017 1.00 25.14 289 THR B C 1
ATOM 4745 O O . THR B 1 277 ? 37.791 18.282 13.830 1.00 26.43 289 THR B O 1
ATOM 4749 N N . ASP B 1 278 ? 38.748 20.040 12.770 1.00 25.67 290 ASP B N 1
ATOM 4750 C CA . ASP B 1 278 ? 37.999 21.066 13.476 1.00 29.36 290 ASP B CA 1
ATOM 4751 C C . ASP B 1 278 ? 36.647 21.374 12.840 1.00 26.87 290 ASP B C 1
ATOM 4752 O O . ASP B 1 278 ? 36.040 22.413 13.145 1.00 30.39 290 ASP B O 1
ATOM 4757 N N . LYS B 1 279 ? 36.173 20.501 11.940 1.00 25.22 291 LYS B N 1
ATOM 4758 C CA . LYS B 1 279 ? 34.834 20.601 11.371 1.00 25.26 291 LYS B CA 1
ATOM 4759 C C . LYS B 1 279 ? 34.671 21.762 10.380 1.00 24.60 291 LYS B C 1
ATOM 4760 O O . LYS B 1 279 ? 33.574 22.324 10.251 1.00 28.04 291 LYS B O 1
ATOM 4766 N N . GLN B 1 280 ? 35.727 22.091 9.639 1.00 23.96 292 GLN B N 1
ATOM 4767 C CA . GLN B 1 280 ? 35.615 23.134 8.609 1.00 25.65 292 GLN B CA 1
ATOM 4768 C C . GLN B 1 280 ? 35.389 22.464 7.260 1.00 23.50 292 GLN B C 1
ATOM 4769 O O . GLN B 1 280 ? 36.199 21.589 6.865 1.00 23.30 292 GLN B O 1
ATOM 4775 N N . PRO B 1 281 ? 34.322 22.836 6.532 1.00 22.55 293 PRO B N 1
ATOM 4776 C CA . PRO B 1 281 ? 34.196 22.400 5.129 1.00 22.16 293 PRO B CA 1
ATOM 4777 C C . PRO B 1 281 ? 35.282 22.992 4.260 1.00 23.33 293 PRO B C 1
ATOM 4778 O O . PRO B 1 281 ? 35.649 24.164 4.403 1.00 24.29 293 PRO B O 1
ATOM 4782 N N . LEU B 1 282 ? 35.753 22.238 3.291 1.00 21.68 294 LEU B N 1
ATOM 4783 C CA . LEU B 1 282 ? 36.900 22.647 2.488 1.00 21.61 294 LEU B CA 1
ATOM 4784 C C . LEU B 1 282 ? 36.501 22.853 1.045 1.00 20.18 294 LEU B C 1
ATOM 4785 O O . LEU B 1 282 ? 35.739 22.049 0.471 1.00 20.25 294 LEU B O 1
ATOM 4790 N N . SER B 1 283 ? 37.062 23.904 0.440 1.00 21.96 295 SER B N 1
ATOM 4791 C CA . SER B 1 283 ? 36.926 24.134 -0.995 1.00 22.93 295 SER B CA 1
ATOM 4792 C C . SER B 1 283 ? 38.255 24.098 -1.735 1.00 25.24 295 SER B C 1
ATOM 4793 O O . SER B 1 283 ? 38.304 24.462 -2.915 1.00 28.10 295 SER B O 1
ATOM 4796 N N . ASP B 1 284 ? 39.337 23.685 -1.081 1.00 24.88 296 ASP B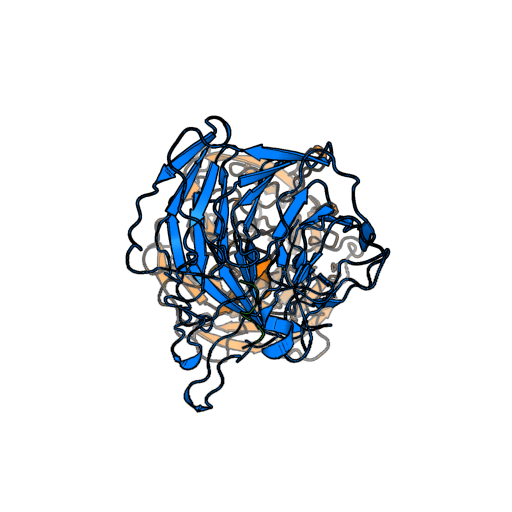 N 1
ATOM 4797 C CA . ASP B 1 284 ? 40.617 23.661 -1.759 1.00 25.09 296 ASP B CA 1
ATOM 4798 C C . ASP B 1 284 ? 40.723 22.432 -2.638 1.00 24.21 296 ASP B C 1
ATOM 4799 O O . ASP B 1 284 ? 40.019 21.436 -2.428 1.00 23.35 296 ASP B O 1
ATOM 4804 N N . ALA B 1 285 ? 41.548 22.542 -3.671 1.00 24.90 297 ALA B N 1
ATOM 4805 C CA . ALA B 1 285 ? 41.873 21.425 -4.541 1.00 24.42 297 ALA B CA 1
ATOM 4806 C C . ALA B 1 285 ? 43.374 21.354 -4.705 1.00 26.59 297 ALA B C 1
ATOM 4807 O O . ALA B 1 285 ? 44.078 22.371 -4.659 1.00 28.00 297 ALA B O 1
ATOM 4809 N N . TRP B 1 286 ? 43.852 20.131 -4.909 1.00 26.18 298 TRP B N 1
ATOM 4810 C CA . TRP B 1 286 ? 45.277 19.870 -5.053 1.00 25.29 298 TRP B CA 1
ATOM 4811 C C . TRP B 1 286 ? 45.469 18.763 -6.070 1.00 26.55 298 TRP B C 1
ATOM 4812 O O . TRP B 1 286 ? 44.578 17.933 -6.300 1.00 27.82 298 TRP B O 1
ATOM 4823 N N . THR B 1 287 ? 46.663 18.716 -6.643 1.00 27.34 299 THR B N 1
ATOM 4824 C CA . THR B 1 287 ? 47.078 17.596 -7.472 1.00 29.12 299 THR B CA 1
ATOM 4825 C C . THR B 1 287 ? 48.284 16.958 -6.798 1.00 29.55 299 THR B C 1
ATOM 4826 O O . THR B 1 287 ? 49.162 17.668 -6.289 1.00 31.68 299 THR B O 1
ATOM 4830 N N . TYR B 1 288 ? 48.299 15.628 -6.741 1.00 28.54 300 TYR B N 1
ATOM 4831 C CA . TYR B 1 288 ? 49.466 14.888 -6.274 1.00 28.78 300 TYR B CA 1
ATOM 4832 C C . TYR B 1 288 ? 50.137 14.295 -7.497 1.00 30.23 300 TYR B C 1
ATOM 4833 O O . TYR B 1 288 ? 49.505 13.576 -8.267 1.00 30.28 300 TYR B O 1
ATOM 4842 N N . CYS B 1 289 ? 51.412 14.619 -7.697 1.00 31.65 301 CYS B N 1
ATOM 4843 C CA . CYS B 1 289 ? 52.158 14.051 -8.805 1.00 34.74 301 CYS B CA 1
ATOM 4844 C C . CYS B 1 289 ? 52.930 12.835 -8.303 1.00 35.78 301 CYS B C 1
ATOM 4845 O O . CYS B 1 289 ? 53.753 12.955 -7.386 1.00 36.08 301 CYS B O 1
ATOM 4848 N N . ILE B 1 290 ? 52.640 11.669 -8.886 1.00 33.49 302 ILE B N 1
ATOM 4849 C CA . ILE B 1 290 ? 53.158 10.412 -8.353 1.00 32.98 302 ILE B CA 1
ATOM 4850 C C . ILE B 1 290 ? 54.673 10.324 -8.544 1.00 34.03 302 ILE B C 1
ATOM 4851 O O . ILE B 1 290 ? 55.417 10.016 -7.602 1.00 35.05 302 ILE B O 1
ATOM 4856 N N . SER B 1 291 ? 55.146 10.596 -9.764 1.00 35.14 303 SER B N 1
ATOM 4857 C CA . SER B 1 291 ? 56.570 10.466 -10.070 1.00 36.20 303 SER B CA 1
ATOM 4858 C C . SER B 1 291 ? 57.411 11.466 -9.290 1.00 37.69 303 SER B C 1
ATOM 4859 O O . SER B 1 291 ? 58.564 11.172 -8.957 1.00 40.72 303 SER B O 1
ATOM 4862 N N . LYS B 1 292 ? 56.878 12.651 -9.007 1.00 36.39 304 LYS B N 1
ATOM 4863 C CA . LYS B 1 292 ? 57.608 13.642 -8.226 1.00 36.60 304 LYS B CA 1
ATOM 4864 C C . LYS B 1 292 ? 57.329 13.569 -6.729 1.00 36.96 304 LYS B C 1
ATOM 4865 O O . LYS B 1 292 ? 58.003 14.268 -5.964 1.00 38.28 304 LYS B O 1
ATOM 4867 N N . ASN B 1 293 ? 56.340 12.778 -6.291 1.00 36.58 305 ASN B N 1
ATOM 4868 C CA . ASN B 1 293 ? 55.973 12.691 -4.872 1.00 36.84 305 ASN B CA 1
ATOM 4869 C C . ASN B 1 293 ? 55.754 14.082 -4.267 1.00 37.10 305 ASN B C 1
ATOM 4870 O O . ASN B 1 293 ? 56.291 14.438 -3.212 1.00 35.71 305 ASN B O 1
ATOM 4875 N N . GLU B 1 294 ? 54.925 14.877 -4.941 1.00 36.99 306 GLU B N 1
ATOM 4876 C CA . GLU B 1 294 ? 54.682 16.244 -4.493 1.00 38.85 306 GLU B CA 1
ATOM 4877 C C . GLU B 1 294 ? 53.218 16.627 -4.674 1.00 37.45 306 GLU B C 1
ATOM 4878 O O . GLU B 1 294 ? 52.602 16.291 -5.689 1.00 35.56 306 GLU B O 1
ATOM 4884 N N . TRP B 1 295 ? 52.691 17.355 -3.689 1.00 37.16 307 TRP B N 1
ATOM 4885 C CA . TRP B 1 295 ? 51.375 17.985 -3.768 1.00 36.84 307 TRP B CA 1
ATOM 4886 C C . TRP B 1 295 ? 51.550 19.408 -4.270 1.00 38.16 307 TRP B C 1
ATOM 4887 O O . TRP B 1 295 ? 52.460 20.112 -3.823 1.00 38.05 307 TRP B O 1
ATOM 4898 N N . ILE B 1 296 ? 50.679 19.835 -5.190 1.00 37.74 308 ILE B N 1
ATOM 4899 C CA . ILE B 1 296 ? 50.632 21.223 -5.660 1.00 38.18 308 ILE B CA 1
ATOM 4900 C C . ILE B 1 296 ? 49.194 21.734 -5.644 1.00 35.61 308 ILE B C 1
ATOM 4901 O O . ILE B 1 296 ? 48.268 21.029 -6.061 1.00 35.53 308 ILE B O 1
ATOM 4906 N N . GLN B 1 297 ? 49.004 22.960 -5.163 1.00 33.09 309 GLN B N 1
ATOM 4907 C CA . GLN B 1 297 ? 47.656 23.522 -5.095 1.00 33.49 309 GLN B CA 1
ATOM 4908 C C . GLN B 1 297 ? 47.094 23.723 -6.497 1.00 33.75 309 GLN B C 1
ATOM 4909 O O . GLN B 1 297 ? 47.822 24.032 -7.440 1.00 34.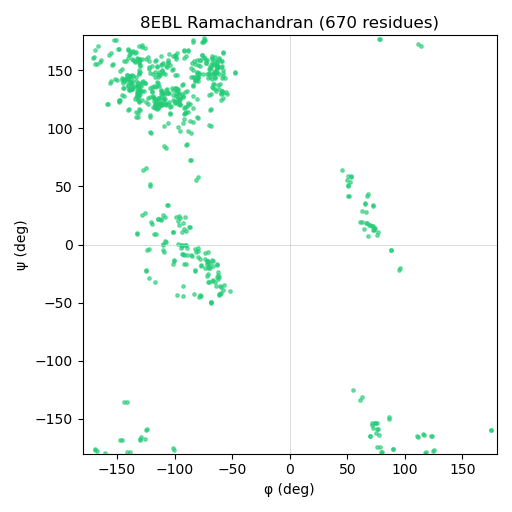63 309 GLN B O 1
ATOM 4915 N N . PHE B 1 298 ? 45.776 23.547 -6.629 1.00 32.35 310 PHE B N 1
ATOM 4916 C CA . PHE B 1 298 ? 45.091 23.686 -7.907 1.00 31.89 310 PHE B CA 1
ATOM 4917 C C . PHE B 1 298 ? 44.155 24.880 -7.810 1.00 31.97 310 PHE B C 1
ATOM 4918 O O . PHE B 1 298 ? 43.276 24.892 -6.942 1.00 30.45 310 PHE B O 1
ATOM 4926 N N . ASN B 1 299 ? 44.340 25.863 -8.686 1.00 32.36 311 ASN B N 1
ATOM 4927 C CA . ASN B 1 299 ? 43.479 27.042 -8.691 1.00 35.04 311 ASN B CA 1
ATOM 4928 C C . ASN B 1 299 ? 42.218 26.769 -9.476 1.00 32.06 311 ASN B C 1
ATOM 4929 O O . ASN B 1 299 ? 42.266 26.188 -10.561 1.00 33.28 311 ASN B O 1
ATOM 4934 N N . HIS B 1 300 ? 41.086 27.210 -8.930 1.00 31.26 312 HIS B N 1
ATOM 4935 C CA . HIS B 1 300 ? 39.799 26.948 -9.551 1.00 28.61 312 HIS B CA 1
ATOM 4936 C C . HIS B 1 300 ? 38.827 28.022 -9.098 1.00 31.46 312 HIS B C 1
ATOM 4937 O O . HIS B 1 300 ? 39.094 28.728 -8.112 1.00 32.68 312 HIS B O 1
ATOM 4944 N N . PRO B 1 301 ? 37.691 28.161 -9.781 1.00 31.00 313 PRO B N 1
ATOM 4945 C CA . PRO B 1 301 ? 36.730 29.225 -9.450 1.00 32.70 313 PRO B CA 1
ATOM 4946 C C . PRO B 1 301 ? 35.666 28.874 -8.421 1.00 30.88 313 PRO B C 1
ATOM 4947 O O . PRO B 1 301 ? 34.730 29.664 -8.254 1.00 32.64 313 PRO B O 1
ATOM 4951 N N . TYR B 1 302 ? 35.778 27.753 -7.713 1.00 29.90 314 TYR B N 1
ATOM 4952 C CA . TYR B 1 302 ? 34.740 27.366 -6.767 1.00 28.42 314 TYR B CA 1
ATOM 4953 C C . TYR B 1 302 ? 35.177 27.553 -5.315 1.00 27.69 314 TYR B C 1
ATOM 4954 O O . TYR B 1 302 ? 34.778 26.768 -4.448 1.00 27.25 314 TYR B O 1
ATOM 4963 N N . THR B 1 303 ? 35.996 28.581 -5.025 1.00 29.08 315 THR B N 1
ATOM 4964 C CA . THR B 1 303 ? 36.466 28.744 -3.654 1.00 30.44 315 THR B CA 1
ATOM 4965 C C . THR B 1 303 ? 35.337 29.002 -2.671 1.00 29.48 315 THR B C 1
ATOM 4966 O O . THR B 1 303 ? 35.502 28.727 -1.478 1.00 31.64 315 THR B O 1
ATOM 4970 N N . GLU B 1 304 ? 34.191 29.515 -3.131 1.00 28.77 316 GLU B N 1
ATOM 4971 C CA . GLU B 1 304 ? 33.047 29.777 -2.273 1.00 29.66 316 GLU B CA 1
ATOM 4972 C C . GLU B 1 304 ? 32.072 28.608 -2.264 1.00 25.98 316 GLU B C 1
ATOM 4973 O O . GLU B 1 304 ? 30.948 28.730 -1.769 1.00 26.98 316 GLU B O 1
ATOM 4979 N N . LYS B 1 305 ? 32.477 27.475 -2.826 1.00 22.64 317 LYS B N 1
ATOM 4980 C CA . LYS B 1 305 ? 31.644 26.267 -2.868 1.00 21.43 317 LYS B CA 1
ATOM 4981 C C . LYS B 1 305 ? 32.377 25.073 -2.258 1.00 20.15 317 LYS B C 1
ATOM 4982 O O . LYS B 1 305 ? 32.652 24.067 -2.945 1.00 21.32 317 LYS B O 1
ATOM 4988 N N . PRO B 1 306 ? 32.652 25.108 -0.958 1.00 19.84 318 PRO B N 1
ATOM 4989 C CA . PRO B 1 306 ? 33.202 23.906 -0.306 1.00 19.88 318 PRO B CA 1
ATOM 4990 C C . PRO B 1 306 ? 32.193 22.779 -0.375 1.00 17.89 318 PRO B C 1
ATOM 4991 O O . PRO B 1 306 ? 30.988 22.972 -0.371 1.00 17.38 318 PRO B O 1
ATOM 4995 N N . ARG B 1 307 ? 32.714 21.547 -0.459 1.00 17.32 319 ARG B N 1
ATOM 4996 C CA . ARG B 1 307 ? 31.857 20.352 -0.485 1.00 16.09 319 ARG B CA 1
ATOM 4997 C C . ARG B 1 307 ? 32.498 19.261 0.326 1.00 16.44 319 ARG B C 1
ATOM 4998 O O . ARG B 1 307 ? 33.713 19.101 0.291 1.00 16.42 319 ARG B O 1
ATOM 5006 N N . LEU B 1 308 ? 31.673 18.495 1.014 1.00 15.12 320 LEU B N 1
ATOM 5007 C CA . LEU B 1 308 ? 32.113 17.257 1.669 1.00 13.67 320 LEU B CA 1
ATOM 5008 C C . LEU B 1 308 ? 31.064 16.188 1.404 1.00 13.17 320 LEU B C 1
ATOM 5009 O O . LEU B 1 308 ? 29.861 16.483 1.346 1.00 14.36 320 LEU B O 1
ATOM 5014 N N . TRP B 1 309 ? 31.513 14.943 1.253 1.00 12.06 321 TRP B N 1
ATOM 5015 C CA . TRP B 1 309 ? 30.624 13.815 0.960 1.00 12.17 321 TRP B CA 1
ATOM 5016 C C . TRP B 1 309 ? 30.002 13.963 -0.432 1.00 12.01 321 TRP B C 1
ATOM 5017 O O . TRP B 1 309 ? 28.952 13.388 -0.698 1.00 12.34 321 TRP B O 1
ATOM 5028 N N . HIS B 1 310 ? 30.605 14.793 -1.287 1.00 13.05 322 HIS B N 1
ATOM 5029 C CA . HIS B 1 310 ? 30.338 14.819 -2.719 1.00 13.10 322 HIS B CA 1
ATOM 5030 C C . HIS B 1 310 ? 30.962 13.588 -3.401 1.00 12.75 322 HIS B C 1
ATOM 5031 O O . HIS B 1 310 ? 31.700 12.805 -2.795 1.00 14.10 322 HIS B O 1
ATOM 5038 N N . THR B 1 311 ? 30.711 13.468 -4.705 1.00 12.90 323 THR B N 1
ATOM 5039 C CA . THR B 1 311 ? 31.394 12.490 -5.542 1.00 13.68 323 THR B CA 1
ATOM 5040 C C . THR B 1 311 ? 32.199 13.236 -6.591 1.00 15.19 323 THR B C 1
ATOM 5041 O O . THR B 1 311 ? 31.917 14.397 -6.922 1.00 15.81 323 THR B O 1
ATOM 5045 N N . ALA B 1 312 ? 33.208 12.567 -7.135 1.00 15.16 324 ALA B N 1
ATOM 5046 C CA . ALA B 1 312 ? 34.003 13.078 -8.243 1.00 16.44 324 ALA B CA 1
ATOM 5047 C C . ALA B 1 312 ? 34.238 11.950 -9.236 1.00 19.45 324 ALA B C 1
ATOM 5048 O O . ALA B 1 312 ? 34.607 10.833 -8.836 1.00 20.55 324 ALA B O 1
ATOM 5050 N N . CYS B 1 313 ? 34.035 12.238 -10.522 1.00 18.39 325 CYS B N 1
ATOM 5051 C CA . CYS B 1 313 ? 34.306 11.290 -11.603 1.00 18.51 325 CYS B CA 1
ATOM 5052 C C . CYS B 1 313 ? 35.109 11.983 -12.693 1.00 21.49 325 CYS B C 1
ATOM 5053 O O . CYS B 1 313 ? 34.797 13.116 -13.064 1.00 23.31 325 CYS B O 1
ATOM 5056 N N . ALA B 1 314 ? 36.091 11.294 -13.246 1.00 23.96 326 ALA B N 1
ATOM 5057 C CA . ALA B 1 314 ? 36.814 11.827 -14.388 1.00 27.27 326 ALA B CA 1
ATOM 5058 C C . ALA B 1 314 ? 36.076 11.527 -15.687 1.00 28.60 326 ALA B C 1
ATOM 5059 O O . ALA B 1 314 ? 35.445 10.481 -15.842 1.00 29.87 326 ALA B O 1
ATOM 5061 N N . SER B 1 315 ? 36.147 12.467 -16.616 1.00 29.74 327 SER B N 1
ATOM 5062 C CA . SER B 1 315 ? 35.666 12.272 -17.977 1.00 34.61 327 SER B CA 1
ATOM 5063 C C . SER B 1 315 ? 36.828 11.957 -18.905 1.00 37.34 327 SER B C 1
ATOM 5064 O O . SER B 1 315 ? 37.992 12.194 -18.586 1.00 38.76 327 SER B O 1
ATOM 5067 N N . ASP B 1 316 ? 36.483 11.421 -20.075 1.00 39.60 328 ASP B N 1
ATOM 5068 C CA . ASP B 1 316 ? 37.487 11.162 -21.103 1.00 42.94 328 ASP B CA 1
ATOM 5069 C C . ASP B 1 316 ? 38.034 12.448 -21.697 1.00 46.08 328 ASP B C 1
ATOM 5070 O O . ASP B 1 316 ? 39.076 12.411 -22.361 1.00 47.71 328 ASP B O 1
ATOM 5075 N N . GLU B 1 317 ? 37.361 13.578 -21.482 1.00 46.65 329 GLU B N 1
ATOM 5076 C CA . GLU B 1 317 ? 37.758 14.853 -22.065 1.00 48.88 329 GLU B CA 1
ATOM 5077 C C . GLU B 1 317 ? 38.596 15.698 -21.109 1.00 48.54 329 GLU B C 1
ATOM 5078 O O . GLU B 1 317 ? 38.647 16.924 -21.249 1.00 49.27 329 GLU B O 1
ATOM 5084 N N . GLY B 1 318 ? 39.265 15.065 -20.150 1.00 46.89 330 GLY B N 1
ATOM 5085 C CA . GLY B 1 318 ? 40.134 15.786 -19.233 1.00 44.58 330 GLY B CA 1
ATOM 5086 C C . GLY B 1 318 ? 39.434 16.719 -18.267 1.00 42.22 330 GLY B C 1
ATOM 5087 O O . GLY B 1 318 ? 39.898 17.846 -18.044 1.00 42.96 330 GLY B O 1
ATOM 5088 N N . GLU B 1 319 ? 38.332 16.275 -17.674 1.00 39.18 331 GLU B N 1
ATOM 5089 C CA . GLU B 1 319 ? 37.681 17.043 -16.631 1.00 36.92 331 GLU B CA 1
ATOM 5090 C C . GLU B 1 319 ? 37.395 16.124 -15.455 1.00 31.24 331 GLU B C 1
ATOM 5091 O O . GLU B 1 319 ? 37.400 14.901 -15.590 1.00 31.93 331 GLU B O 1
ATOM 5097 N N . VAL B 1 320 ? 37.205 16.727 -14.285 1.00 27.66 332 VAL B N 1
ATOM 5098 C CA . VAL B 1 320 ? 36.666 16.039 -13.115 1.00 24.83 332 VAL B CA 1
ATOM 5099 C C . VAL B 1 320 ? 35.314 16.660 -12.809 1.00 23.74 332 VAL B C 1
ATOM 5100 O O . VAL B 1 320 ? 35.212 17.887 -12.723 1.00 23.79 332 VAL B O 1
ATOM 5104 N N . ILE B 1 321 ? 34.274 15.826 -12.720 1.00 21.53 333 ILE B N 1
ATOM 5105 C CA . ILE B 1 321 ? 32.897 16.240 -12.504 1.00 20.83 333 ILE B CA 1
ATOM 5106 C C . ILE B 1 321 ? 32.565 15.937 -11.053 1.00 18.79 333 ILE B C 1
ATOM 5107 O O . ILE B 1 321 ? 32.464 14.765 -10.646 1.00 18.63 333 ILE B O 1
ATOM 5112 N N . VAL B 1 322 ? 32.347 16.978 -10.267 1.00 17.95 334 VAL B N 1
ATOM 5113 C CA . VAL B 1 322 ? 31.964 16.875 -8.864 1.00 17.82 334 VAL B CA 1
ATOM 5114 C C . VAL B 1 322 ? 30.467 17.079 -8.735 1.00 16.25 334 VAL B C 1
ATOM 5115 O O . VAL B 1 322 ? 29.891 17.974 -9.383 1.00 17.93 334 VAL B O 1
ATOM 5119 N N . PHE B 1 323 ? 29.818 16.224 -7.956 1.00 14.52 335 PHE B N 1
ATOM 5120 C CA . PHE B 1 323 ? 28.379 16.333 -7.833 1.00 14.35 335 PHE B CA 1
ATOM 5121 C C . PHE B 1 323 ? 27.955 16.151 -6.385 1.00 13.25 335 PHE B C 1
ATOM 5122 O O . PHE B 1 323 ? 28.486 15.278 -5.679 1.00 13.16 335 PHE B O 1
ATOM 5130 N N . GLY B 1 324 ? 26.979 16.960 -5.947 1.00 13.22 336 GLY B N 1
ATOM 5131 C CA . GLY B 1 324 ? 26.354 16.713 -4.674 1.00 13.16 336 GLY B CA 1
ATOM 5132 C C . GLY B 1 324 ? 27.232 17.072 -3.489 1.00 13.45 336 GLY B C 1
ATOM 5133 O O . GLY B 1 324 ? 28.200 17.823 -3.591 1.00 13.75 336 GLY B O 1
ATOM 5134 N N . GLY B 1 325 ? 26.974 16.383 -2.347 1.00 13.35 337 GLY B N 1
ATOM 5135 C CA . GLY B 1 325 ? 27.669 16.706 -1.107 1.00 13.18 337 GLY B CA 1
ATOM 5136 C C . GLY B 1 325 ? 27.060 17.907 -0.416 1.00 14.14 337 GLY B C 1
ATOM 5137 O O . GLY B 1 325 ? 26.067 18.487 -0.841 1.00 15.73 337 GLY B O 1
ATOM 5138 N N . CYS B 1 326 ? 27.680 18.244 0.699 1.00 13.47 338 CYS B N 1
ATOM 5139 C CA . CYS B 1 326 ? 27.179 19.228 1.646 1.00 15.45 338 CYS B CA 1
ATOM 5140 C C . CYS B 1 326 ? 28.124 20.417 1.690 1.00 16.05 338 CYS B C 1
ATOM 5141 O O . CYS B 1 326 ? 29.352 20.238 1.716 1.00 16.74 338 CYS B O 1
ATOM 5144 N N . ALA B 1 327 ? 27.540 21.619 1.685 1.00 15.77 339 ALA B N 1
ATOM 5145 C CA . ALA B 1 327 ? 28.351 22.846 1.676 1.00 16.73 339 ALA B CA 1
ATOM 5146 C C . ALA B 1 327 ? 28.845 23.263 3.056 1.00 18.25 339 ALA B C 1
ATOM 5147 O O . ALA B 1 327 ? 29.814 24.016 3.175 1.00 22.55 339 ALA B O 1
ATOM 5149 N N . ASN B 1 328 ? 28.187 22.826 4.106 1.00 17.02 340 ASN B N 1
ATOM 5150 C CA . ASN B 1 328 ? 28.534 23.310 5.436 1.00 17.47 340 ASN B CA 1
ATOM 5151 C C . ASN B 1 328 ? 28.714 22.116 6.370 1.00 18.37 340 ASN B C 1
ATOM 5152 O O . ASN B 1 328 ? 28.856 20.943 5.917 1.00 19.84 340 ASN B O 1
ATOM 5157 N N . ASN B 1 329 ? 28.802 22.351 7.681 1.00 19.14 341 ASN B N 1
ATOM 5158 C CA . ASN B 1 329 ? 29.021 21.258 8.645 1.00 18.98 341 ASN B CA 1
ATOM 5159 C C . ASN B 1 329 ? 27.791 20.356 8.703 1.00 19.21 341 ASN B C 1
ATOM 5160 O O . ASN B 1 329 ? 26.780 20.670 9.338 1.00 19.36 341 ASN B O 1
ATOM 5165 N N . LEU B 1 330 ? 27.886 19.192 8.035 1.00 19.24 342 LEU B N 1
ATOM 5166 C CA . LEU B 1 330 ? 26.742 18.283 7.944 1.00 20.24 342 LEU B CA 1
ATOM 5167 C C . LEU B 1 330 ? 26.362 17.685 9.293 1.00 20.36 342 LEU B C 1
ATOM 5168 O O . LEU B 1 330 ? 25.243 17.188 9.428 1.00 22.02 342 LEU B O 1
ATOM 5173 N N . LEU B 1 331 ? 27.234 17.802 10.309 1.00 22.00 343 LEU B N 1
ATOM 5174 C CA . LEU B 1 331 ? 26.906 17.262 11.620 1.00 23.37 343 LEU B CA 1
ATOM 5175 C C . LEU B 1 331 ? 25.974 18.166 12.416 1.00 26.24 343 LEU B C 1
ATOM 5176 O O . LEU B 1 331 ? 25.469 17.728 13.449 1.00 30.40 343 LEU B O 1
ATOM 5181 N N . VAL B 1 332 ? 25.741 19.405 11.973 1.00 23.54 344 VAL B N 1
ATOM 5182 C CA . VAL B 1 332 ? 24.650 20.224 12.518 1.00 22.87 344 VAL B CA 1
ATOM 5183 C C . VAL B 1 332 ? 23.452 19.888 11.635 1.00 21.41 344 VAL B C 1
ATOM 5184 O O . VAL B 1 332 ? 23.167 20.535 10.623 1.00 20.59 344 VAL B O 1
ATOM 5188 N N . HIS B 1 333 ? 22.771 18.812 12.002 1.00 23.59 345 HIS B N 1
ATOM 5189 C CA . HIS B 1 333 ? 21.942 18.098 11.041 1.00 21.37 345 HIS B CA 1
ATOM 5190 C C . HIS B 1 333 ? 20.837 18.962 10.470 1.00 21.20 345 HIS B C 1
ATOM 5191 O O . HIS B 1 333 ? 20.564 18.901 9.265 1.00 20.59 345 HIS B O 1
ATOM 5198 N N . HIS B 1 334 ? 20.175 19.748 11.313 1.00 20.29 346 HIS B N 1
ATOM 5199 C CA . HIS B 1 334 ? 19.008 20.486 10.857 1.00 20.51 346 HIS B CA 1
ATOM 5200 C C . HIS B 1 334 ? 19.369 21.658 9.959 1.00 20.22 346 HIS B C 1
ATOM 5201 O O . HIS B 1 334 ? 18.471 22.201 9.294 1.00 20.30 346 HIS B O 1
ATOM 5208 N N . ARG B 1 335 ? 20.645 22.031 9.898 1.00 18.25 347 ARG B N 1
ATOM 5209 C CA . ARG B 1 335 ? 21.098 23.140 9.040 1.00 18.25 347 ARG B CA 1
ATOM 5210 C C . ARG B 1 335 ? 21.934 22.640 7.860 1.00 17.02 347 ARG B C 1
ATOM 5211 O O . ARG B 1 335 ? 22.370 23.467 7.068 1.00 17.69 347 ARG B O 1
ATOM 5219 N N . ALA B 1 336 ? 22.160 21.332 7.740 1.00 16.87 348 ALA B N 1
ATOM 5220 C CA . ALA B 1 336 ? 23.020 20.800 6.691 1.00 15.79 348 ALA B CA 1
ATOM 5221 C C . ALA B 1 336 ? 22.465 21.225 5.326 1.00 15.89 348 ALA B C 1
ATOM 5222 O O . ALA B 1 336 ? 21.265 21.088 5.065 1.00 17.32 348 ALA B O 1
ATOM 5224 N N . ALA B 1 337 ? 23.331 21.765 4.486 1.00 14.80 349 ALA B N 1
ATOM 5225 C CA . ALA B 1 337 ? 22.963 22.310 3.163 1.00 16.00 349 ALA B CA 1
ATOM 5226 C C . ALA B 1 337 ? 23.502 21.400 2.071 1.00 14.62 349 ALA B C 1
ATOM 5227 O O . ALA B 1 337 ? 24.573 21.646 1.494 1.00 15.52 349 ALA B O 1
ATOM 5229 N N . HIS B 1 338 ? 22.746 20.369 1.768 1.00 13.75 350 HIS B N 1
ATOM 5230 C CA . HIS B 1 338 ? 23.115 19.478 0.675 1.00 13.73 350 HIS B CA 1
ATOM 5231 C C . HIS B 1 338 ? 22.979 20.191 -0.673 1.00 14.61 350 HIS B C 1
ATOM 5232 O O . HIS B 1 338 ? 22.133 21.066 -0.846 1.00 15.76 350 HIS B O 1
ATOM 5239 N N . SER B 1 339 ? 23.756 19.750 -1.653 1.00 14.65 351 SER B N 1
ATOM 5240 C CA . SER B 1 339 ? 23.769 20.403 -2.961 1.00 14.60 351 SER B CA 1
ATOM 5241 C C . SER B 1 339 ? 23.407 19.425 -4.086 1.00 13.73 351 SER B C 1
ATOM 5242 O O . SER B 1 339 ? 23.650 18.207 -3.995 1.00 13.86 351 SER B O 1
ATOM 5245 N N . ASN B 1 340 ? 22.839 19.965 -5.179 1.00 14.75 352 ASN B N 1
ATOM 5246 C CA . ASN B 1 340 ? 22.753 19.233 -6.444 1.00 15.20 352 ASN B CA 1
ATOM 5247 C C . ASN B 1 340 ? 23.583 19.887 -7.536 1.00 16.71 352 ASN B C 1
ATOM 5248 O O . ASN B 1 340 ? 23.323 19.647 -8.729 1.00 18.91 352 ASN B O 1
ATOM 5253 N N . GLU B 1 341 ? 24.571 20.687 -7.163 1.00 16.72 353 GLU B N 1
ATOM 5254 C CA . GLU B 1 341 ? 25.385 21.362 -8.180 1.00 18.09 353 GLU B CA 1
ATOM 5255 C C . GLU B 1 341 ? 26.440 20.442 -8.779 1.00 16.72 353 GLU B C 1
ATOM 5256 O O . GLU B 1 341 ? 27.010 19.567 -8.088 1.00 16.64 353 GLU B O 1
ATOM 5262 N N . ILE B 1 342 ? 26.683 20.623 -10.065 1.00 18.39 354 ILE B N 1
ATOM 5263 C CA . ILE B 1 342 ? 27.804 20.042 -10.786 1.00 18.21 354 ILE B CA 1
ATOM 5264 C C . ILE B 1 342 ? 28.907 21.101 -10.829 1.00 19.67 354 ILE B C 1
ATOM 5265 O O . ILE B 1 342 ? 28.680 22.237 -11.275 1.00 22.51 354 ILE B O 1
ATOM 5270 N N . LEU B 1 343 ? 30.099 20.746 -10.341 1.00 19.44 355 LEU B N 1
ATOM 5271 C CA . LEU B 1 343 ? 31.296 21.573 -10.393 1.00 19.80 355 LEU B CA 1
ATOM 5272 C C . LEU B 1 343 ? 32.255 20.873 -11.340 1.00 19.96 355 LEU B C 1
ATOM 5273 O O . LEU B 1 343 ? 32.603 19.716 -11.117 1.00 21.82 355 LEU B O 1
ATOM 5278 N N . ILE B 1 344 ? 32.671 21.560 -12.400 1.00 22.89 356 ILE B N 1
ATOM 5279 C CA . ILE B 1 344 ? 33.539 20.976 -13.419 1.00 25.64 356 ILE B CA 1
ATOM 5280 C C . ILE B 1 344 ? 34.933 21.561 -13.270 1.00 27.02 356 ILE B C 1
ATOM 5281 O O . ILE B 1 344 ? 35.120 22.776 -13.399 1.00 29.10 356 ILE B O 1
ATOM 5286 N N . PHE B 1 345 ? 35.907 20.695 -13.031 1.00 27.36 357 PHE B N 1
ATOM 5287 C CA . PHE B 1 345 ? 37.300 21.106 -12.908 1.00 27.84 357 PHE B CA 1
ATOM 5288 C C . PHE B 1 345 ? 38.035 20.698 -14.171 1.00 30.66 357 PHE B C 1
ATOM 5289 O O . PHE B 1 345 ? 37.973 19.537 -14.581 1.00 29.91 357 PHE B O 1
ATOM 5297 N N . SER B 1 346 ? 38.761 21.633 -14.758 1.00 32.94 358 SER B N 1
ATOM 5298 C CA . SER B 1 346 ? 39.516 21.372 -15.972 1.00 37.13 358 SER B CA 1
ATOM 5299 C C . SER B 1 346 ? 40.915 20.976 -15.553 1.00 39.49 358 SER B C 1
ATOM 5300 O O . SER B 1 346 ? 41.710 21.831 -15.156 1.00 39.59 358 SER B O 1
ATOM 5303 N N . VAL B 1 347 ? 41.218 19.688 -15.643 1.00 40.75 359 VAL B N 1
ATOM 5304 C CA . VAL B 1 347 ? 42.513 19.194 -15.211 1.00 44.14 359 VAL B CA 1
ATOM 5305 C C . VAL B 1 347 ? 43.525 19.092 -16.370 1.00 46.05 359 VAL B C 1
ATOM 5306 O O . VAL B 1 347 ? 43.786 18.016 -16.912 1.00 48.45 359 VAL B O 1
ATOM 5310 N N . ASN C 2 8 ? 22.189 11.325 14.031 1.00 34.17 1049 ASN D N 1
ATOM 5311 C CA . ASN C 2 8 ? 21.959 10.884 12.669 1.00 31.71 1049 ASN D CA 1
ATOM 5312 C C . ASN C 2 8 ? 23.026 9.788 12.396 1.00 26.03 1049 ASN D C 1
ATOM 5313 O O . ASN C 2 8 ? 24.190 10.084 12.173 1.00 25.66 1049 ASN D O 1
ATOM 5318 N N . ASP C 2 9 ? 22.611 8.515 12.419 1.00 21.54 1050 ASP D N 1
ATOM 5319 C CA . ASP C 2 9 ? 23.570 7.418 12.289 1.00 18.29 1050 ASP D CA 1
ATOM 5320 C C . ASP C 2 9 ? 24.311 7.422 10.963 1.00 16.78 1050 ASP D C 1
ATOM 5321 O O . ASP C 2 9 ? 25.462 6.995 10.915 1.00 17.07 1050 ASP D O 1
ATOM 5326 N N . CYS C 2 10 ? 23.692 7.929 9.880 1.00 16.26 1051 CYS D N 1
ATOM 5327 C CA A CYS C 2 10 ? 24.335 7.819 8.582 0.76 15.03 1051 CYS D CA 1
ATOM 5328 C CA B CYS C 2 10 ? 24.331 7.863 8.559 0.24 16.94 1051 CYS D CA 1
ATOM 5329 C C . CYS C 2 10 ? 25.685 8.539 8.549 1.00 15.40 1051 CYS D C 1
ATOM 5330 O O . CYS C 2 10 ? 26.607 8.076 7.864 1.00 16.03 1051 CYS D O 1
ATOM 5335 N N . SER C 2 11 ? 25.821 9.671 9.270 1.00 16.83 1052 SER D N 1
ATOM 5336 C CA . SER C 2 11 ? 27.043 10.469 9.203 1.00 15.37 1052 SER D CA 1
ATOM 5337 C C . SER C 2 11 ? 28.050 10.157 10.284 1.00 16.17 1052 SER D C 1
ATOM 5338 O O . SER C 2 11 ? 29.129 10.776 10.290 1.00 18.11 1052 SER D O 1
ATOM 5341 N N . CYS C 2 12 ? 27.731 9.256 11.219 1.00 16.01 1053 CYS D N 1
ATOM 5342 C CA . CYS C 2 12 ? 28.737 8.877 12.206 1.00 17.05 1053 CYS D CA 1
ATOM 5343 C C . CYS C 2 12 ? 29.916 8.183 11.568 1.00 15.57 1053 CYS D C 1
ATOM 5344 O O . CYS C 2 12 ? 29.806 7.534 10.529 1.00 17.24 1053 CYS D O 1
ATOM 5347 N N . GLY C 2 13 ? 31.068 8.363 12.178 1.00 16.37 1054 GLY D N 1
ATOM 5348 C CA . GLY C 2 13 ? 32.255 7.673 11.746 1.00 17.19 1054 GLY D CA 1
ATOM 5349 C C . GLY C 2 13 ? 33.034 8.371 10.668 1.00 15.62 1054 GLY D C 1
ATOM 5350 O O . GLY C 2 13 ? 34.095 7.881 10.283 1.00 17.32 1054 GLY D O 1
ATOM 5351 N N . GLY C 2 14 ? 32.522 9.493 10.148 1.00 15.96 1055 GLY D N 1
ATOM 5352 C CA . GLY C 2 14 ? 33.317 10.311 9.248 1.00 15.35 1055 GLY D CA 1
ATOM 5353 C C . GLY C 2 14 ? 33.854 11.574 9.894 1.00 17.90 1055 GLY D C 1
ATOM 5354 O O . GLY C 2 14 ? 34.733 12.226 9.279 1.00 18.43 1055 GLY D O 1
ATOM 5356 N N . ASN D 2 8 ? 27.338 -1.026 59.331 1.00 35.45 1049 ASN C N 1
ATOM 5357 C CA . ASN D 2 8 ? 27.472 -0.545 57.965 1.00 31.98 1049 ASN C CA 1
ATOM 5358 C C . ASN D 2 8 ? 26.418 0.561 57.729 1.00 26.69 1049 ASN C C 1
ATOM 5359 O O . ASN D 2 8 ? 25.248 0.272 57.511 1.00 25.55 1049 ASN C O 1
ATOM 5364 N N . ASP D 2 9 ? 26.844 1.835 57.775 1.00 21.76 1050 ASP C N 1
ATOM 5365 C CA . ASP D 2 9 ? 25.894 2.938 57.661 1.00 17.73 1050 ASP C CA 1
ATOM 5366 C C . ASP D 2 9 ? 25.154 2.927 56.337 1.00 17.00 1050 ASP C C 1
ATOM 5367 O O . ASP D 2 9 ? 23.999 3.355 56.277 1.00 17.78 1050 ASP C O 1
ATOM 5372 N N . CYS D 2 10 ? 25.768 2.385 55.264 1.00 15.79 1051 CYS C N 1
ATOM 5373 C CA A CYS D 2 10 ? 25.136 2.505 53.965 0.73 14.50 1051 CYS C CA 1
ATOM 5374 C CA B CYS D 2 10 ? 25.153 2.452 53.935 0.27 16.58 1051 CYS C CA 1
ATOM 5375 C C . CYS D 2 10 ? 23.791 1.796 53.917 1.00 15.13 1051 CYS C C 1
ATOM 5376 O O . CYS D 2 10 ? 22.877 2.277 53.236 1.00 16.12 1051 CYS C O 1
ATOM 5381 N N . SER D 2 11 ? 23.657 0.658 54.618 1.00 16.54 1052 SER C N 1
ATOM 5382 C CA . SER D 2 11 ? 22.426 -0.122 54.555 1.00 16.51 1052 SER C CA 1
ATOM 5383 C C . SER D 2 11 ? 21.426 0.192 55.643 1.00 18.15 1052 SER C C 1
ATOM 5384 O O . SER D 2 11 ? 20.355 -0.429 55.662 1.00 19.22 1052 SER C O 1
ATOM 5387 N N . CYS D 2 12 ? 21.744 1.102 56.562 1.00 16.66 1053 CYS C N 1
ATOM 5388 C CA . CYS D 2 12 ? 20.766 1.455 57.589 1.00 16.89 1053 CYS C CA 1
ATOM 5389 C C . CYS D 2 12 ? 19.575 2.145 56.939 1.00 15.90 1053 CYS C C 1
ATOM 5390 O O . CYS D 2 12 ? 19.703 2.815 55.914 1.00 16.90 1053 CYS C O 1
ATOM 5393 N N . GLY D 2 13 ? 18.414 1.975 57.530 1.00 16.07 1054 GLY C N 1
ATOM 5394 C CA . GLY D 2 13 ? 17.219 2.664 57.099 1.00 16.80 1054 GLY C CA 1
ATOM 5395 C C . GLY D 2 13 ? 16.434 1.966 56.032 1.00 16.29 1054 GLY C C 1
ATOM 5396 O O . GLY D 2 13 ? 15.375 2.469 55.642 1.00 18.15 1054 GLY C O 1
ATOM 5397 N N . GLY D 2 14 ? 16.942 0.851 55.522 1.00 15.39 1055 GLY C N 1
ATOM 5398 C CA . GLY D 2 14 ? 16.168 0.001 54.611 1.00 15.83 1055 GLY C CA 1
ATOM 5399 C C . GLY D 2 14 ? 15.611 -1.251 55.252 1.00 17.53 1055 GLY C C 1
ATOM 5400 O O . GLY D 2 14 ? 14.715 -1.864 54.666 1.00 18.35 1055 GLY C O 1
#

Radius of gyration: 30.41 Å; Cα contacts (8 Å, |Δi|>4): 2036; chains: 4; bounding box: 67×49×94 Å

Solvent-accessible surface area: 27389 Å² total; per-residue (Å²): 109,183,51,62,0,40,56,4,0,1,10,13,15,10,28,39,12,65,0,0,2,0,4,2,0,4,32,14,38,104,144,182,38,74,68,62,82,35,8,53,103,71,32,2,21,4,11,6,27,96,46,38,113,27,51,84,3,83,5,92,44,62,28,0,36,26,1,0,5,14,11,22,27,20,34,113,68,13,8,23,2,0,1,0,10,38,102,89,10,13,11,44,112,3,9,12,0,56,1,133,25,91,96,125,35,1,92,9,41,116,36,126,35,105,49,91,44,1,18,23,0,0,9,19,7,22,0,46,35,136,77,64,2,0,3,0,0,0,1,2,55,104,26,103,80,88,47,91,48,70,33,76,66,5,96,53,4,107,168,100,23,117,99,43,6,0,0,2,17,1,10,3,22,0,57,26,91,75,48,45,8,59,42,16,129,47,80,56,84,44,3,35,10,1,0,6,10,10,22,5,33,26,58,49,87,0,0,0,0,0,0,39,55,77,124,36,22,31,62,35,2,10,27,0,30,5,67,88,46,76,8,38,98,31,121,20,136,52,143,40,0,81,16,0,0,9,11,11,11,10,45,42,52,104,38,59,0,1,0,0,0,0,0,20,69,92,104,44,43,25,23,44,2,22,24,0,13,26,94,36,37,61,20,87,137,54,144,17,114,43,84,161,73,28,9,0,22,12,19,22,9,36,15,108,136,39,52,0,3,0,0,1,0,0,30,50,35,2,50,65,61,93,174,13,45,22,10,52,64,42,3,69,3,84,68,110,70,0,41,56,4,0,1,9,12,16,10,29,53,12,111,61,0,12,0,4,2,0,3,33,14,33,105,148,181,36,74,67,60,81,35,8,54,106,72,30,1,21,31,16,38,27,64,87,39,183,28,125,85,39,86,5,94,47,62,27,0,36,25,1,0,5,13,9,22,27,20,38,113,122,11,9,22,3,0,1,0,10,38,102,88,9,12,9,44,106,3,9,12,0,58,14,130,47,145,101,106,53,23,89,9,100,110,21,127,36,104,48,93,45,1,18,25,0,0,9,18,6,22,0,47,37,159,75,18,2,1,3,0,0,0,0,2,51,71,27,166,78,89,47,94,50,76,42,14,74,7,41,17,4,20,0,40,4,38,63,14,5,0,2,3,17,2,10,3,28,0,58,28,89,72,46,46,8,58,42,16,129,46,81,53,85,43,2,35,12,1,0,5,10,10,22,4,32,23,58,48,85,0,0,0,0,0,0,41,38,125,108,35,22,30,64,35,2,10,29,0,29,6,75,85,56,78,7,40,96,30,123,22,137,48,121,42,0,82,15,0,0,8,11,10,12,9,45,39,53,101,37,60,0,1,0,0,0,0,0,18,63,111,104,108,36,25,23,44,3,21,17,1,16,28,94,35,38,66,8,94,127,50,137,25,115,42,79,154,76,28,9,0,22,12,21,22,10,36,14,115,135,40,55,0,3,0,0,0,0,0,30,50,30,2,55,64,60,95,172,13,46,22,12,53,66,46,2,54,2,85,64,60,52,1,2,37,2,1,60,53,1,2,38,1,1

B-factor: mean 25.97, std 10.02, range [10.29, 76.95]

Foldseek 3Di:
DPDFDDFFFQWDWEDPQFKIKIAAGAAADLVVGRLGHIDDQQWIWIQGPVPRDIDIAGAEAPGDAHFGQWEWYADPQKIKIAWGAHPVGIDGWIKIWHRVDPDPHTYIDTDDAAEDTDDGFGQWYWDDDDQKIKTFKGKGADDDDDFPWDWDWQVCCVPPPPHTMTMTGGIWMARVVRRYIDGDDAAEDGDHTFGLWEWEDQHQWIKIAWGDHHLFTAGWIWIQRNVHRYIGTQDAPDDTPAGFGQWYWYDQDNFKIKIAWGAGSVGFTAGWIWIQGRVRRHIGTDDDDCRQAGFGSWYWYHHPQQKIWTAWGWRGRCVVSSPTHIDGDIDIGHD/DFDDFFFQWDWEDPQFKIKIAAGAADDLVVGRLRHIDDQQWIWIQGNVPRDIDIAGAEAPGDAHFGQWEWYADPQKIKIAWGAHPVGIDGWIKIWHPVDPDPHTYIYTDDAAEDTDDGFGQWYWDDDDQKIKTFKGKGADDDDDFPWDWDWQVCCVPPPPHTMTMTGGIWIARPVRRYIDGDDADEDGDHTFGLWEWEDAHQWIKIAWGDHHLFTAGWIWIQRNVHRYIGTQDAPDDTPAGFGQWYWYDQDNFKIKIAWGAGSVGFTAGWIWIQGRVRRHIDTDDDDCRQAGFGSWYWDHHPQQKIWTAWGWRGRCVVRSPTHIDGDIDIGRD/DVVPPPD/DVVPPPD

Sequence (682 aa):
ELACPAERSGHVAVSDGRHMFVWGGYKSNQVRGLYDFYLPREELWIYNMETGRWKKINTEGDVPPSMSGSCAVCVDRVLLYLFGGHHSRGNTNKFYMLDSRSTDRVLQWERIDCQGIPPSSKDKLGVWVYKNKLIFFGGYGYLPEDKVLGTFEFDETSFWNSSHPRGWNDHVHILDTETFTWSQPITTGKAPSPRAAHACATVGNRGFVFGGRYRRDARMNDLHYLNLDTWEWNELIPQGICPVGRSWHSLTPVSSDHLFLFGGFTTDKQPLSDAWTYCISKNEWIQFNHPYTEKPRLWHTACASDEGEVIVFGGCANNLLVHHRAAHSNEILIFSVACPAERSGHVAVSDGRHMFVWGGYKSNQVRGLYDFYLPREELWIYNMETGRWKKINTEGDVPPSMSGSCAVCVDRVLYLFGGHHSRGNTNKFYMLDSRSTDRVLQWERIDCQGIPPSSKDKLGVWVYKNKLIFFGGYGYLPEDKVLGTFEFDETSFWNSSHPRGWNDHVHILDTETFTWSQPITTGKAPSPRAAHACATVGNRGFVFGGRYRDARMNDLHYLNLDTWEWNELIPQGICPVGRSWHSLTPVSSDHLFLFGGFTTDKQPLSDAWTYCISKNEWIQFNHPYTEKPRLWHTACASDEGEVIVFGGCANNLLVHHRAAHSNEILIFSVNDCCSCGGNDCCSCGG